Protein AF-A0AAF5PVF5-F1 (afdb_monomer)

Foldseek 3Di:
DPPPPVVVVVVVVVVVVVVVVVVVPPPPPPPVVNVVVVVVVVVVVVCCCVPVDDAPPQVVCLVPAADADDACQFKWKWAQDPVRDTDTALAQVVVQVGPAIDIGTDAPDDDDFFDPPQKGWHWWAFPVGKIKIKIKRDDPQQDPPALQEEEEEQDAHHDAQSVQRYPPWHHPRNLCVLQVHIYMYMGFDPHHNMHHGDGQVRLLRRVVRSVVVCCVVSDPRRAYEYEYAHLRVLSVLVVLLVVDPRDAEYEYELDACWPVVQVDVDPDDDPHIGSNSLVSQLSRPHEYEYEYECQAPRRHCVRVVSSQVNHPRYADYHYDDHDYSRRSRIPVPSVSSVCVRPNPPPVDPPPPDDDPDDDDDDDDDDDDDDDDDDDDDDDDDDDDDDDDDDDDDDDDDDDDDDDDDDDDDDDDDDDPPPPDDDDDDDDDQQVVLVVVVLPPVVFDQPQWDQDPVVRAIDRPPCPLCADWDFNDDPVDTRITRDHNVSCVVSVNDDDD

Organism: Wuchereria bancrofti (NCBI:txid6293)

Radius of gyration: 35.18 Å; Cα contacts (8 Å, |Δi|>4): 766; chains: 1; bounding box: 70×94×126 Å

Mean predicted aligned error: 19.32 Å

pLDDT: mean 70.86, std 25.83, range [20.39, 98.75]

InterPro domains:
  IPR022742 Alpha/beta hydrolase domain-containing protein 17C-like [PF12146] (183-257)
  IPR029058 Alpha/Beta hydrolase fold [G3DSA:3.40.50.1820] (129-335)
  IPR029058 Alpha/Beta hydrolase fold [SSF53474] (119-329)

Nearest PDB structures (foldseek):
  5jib-assembly1_A  TM=6.596E-01  e=4.191E-09  Thermotoga maritima MSB8
  1xrr-assembly1_A  TM=6.661E-01  e=7.557E-08  Thermoplasma acidophilum
  4mea-assembly1_B  TM=6.389E-01  e=4.083E-07  Acinetobacter sp. RUH 2624
  5xm6-assembly1_C  TM=6.169E-01  e=3.021E-07  Vigna radiata
  2e3j-assembly1_A  TM=7.010E-01  e=2.314E-05  Mycobacterium tuberculosis H37Rv

Sequence (496 aa):
MRHMELQSKDHLELNDIKSERIKKASKKRRCYCCQLCLLLLKFTGILCHIFCCPPIPEMIIRKLAFHPLKKGKTYVLYGKDIHGNFILINNAKKASKFTSLKFEVQQLIEGSSISVEGIETSIIKTRRGSYLPILMISNNLSNDESKDLVVLFSQPNSSDLGCYFQSRGLNFRDISELLKTVIYAYDYSGYGISTGSPSEKNIYADIEAAYKHISESQGPNVRIALLGYSIGTVPTIYMASKHPPNLCGIVLIAPLASGLRLYTKTNRTCCMDRFLSYDRAPNVNVPVLICHGCMDNIIPKNHGEILMERFPRAVPPFYVEEANHLTIFSRHNLSVFFRIRYGSGCMNIRMTEIPCQQRFRQWSLYPNDQLQNYNTRPYIGLMPHMFIPYDRSDRMLSHNTGIPVDFLNHGILLNNAETATIDGNALAPKLLGANILNDKQRFVPNGCSYDTNDNKCIDSLNLCKGKCKNFGNNLTHDCRCVPEDLLTILGLATIH

Structure (mmCIF, N/CA/C/O backbone):
data_AF-A0AAF5PVF5-F1
#
_entry.id   AF-A0AAF5PVF5-F1
#
loop_
_atom_site.group_PDB
_atom_site.id
_atom_site.type_symbol
_atom_site.label_atom_id
_atom_site.label_alt_id
_atom_site.label_comp_id
_atom_site.label_asym_id
_atom_site.label_entity_id
_atom_site.label_seq_id
_atom_site.pdbx_PDB_ins_code
_atom_site.Cartn_x
_atom_site.Cartn_y
_atom_site.Cartn_z
_atom_site.occupancy
_atom_site.B_iso_or_equiv
_atom_site.auth_seq_id
_atom_site.auth_comp_id
_atom_site.auth_asym_id
_atom_site.auth_atom_id
_atom_site.pdbx_PDB_model_num
ATOM 1 N N . MET A 1 1 ? 44.586 -21.727 84.932 1.00 51.62 1 MET A N 1
ATOM 2 C CA . MET A 1 1 ? 43.704 -21.707 83.742 1.00 51.62 1 MET A CA 1
ATOM 3 C C . MET A 1 1 ? 44.080 -20.552 82.810 1.00 51.62 1 MET A C 1
ATOM 5 O O . MET A 1 1 ? 43.390 -19.546 82.786 1.00 51.62 1 MET A O 1
ATOM 9 N N . ARG A 1 2 ? 45.211 -20.656 82.097 1.00 50.12 2 ARG A N 1
ATOM 10 C CA . ARG A 1 2 ? 45.590 -19.759 80.977 1.00 50.12 2 ARG A CA 1
ATOM 11 C C . ARG A 1 2 ? 46.689 -20.355 80.074 1.00 50.12 2 ARG A C 1
ATOM 13 O O . ARG A 1 2 ? 47.371 -19.634 79.366 1.00 50.12 2 ARG A O 1
ATOM 20 N N . HIS A 1 3 ? 46.847 -21.682 80.099 1.00 46.22 3 HIS A N 1
ATOM 21 C CA . HIS 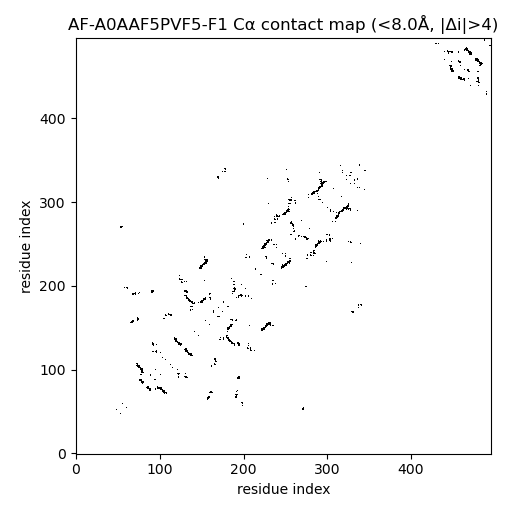A 1 3 ? 47.769 -22.424 79.224 1.00 46.22 3 HIS A CA 1
ATOM 22 C C . HIS A 1 3 ? 47.106 -23.618 78.508 1.00 46.22 3 HIS A C 1
ATOM 24 O O . HIS A 1 3 ? 47.781 -24.338 77.787 1.00 46.22 3 HIS A O 1
ATOM 30 N N . MET A 1 4 ? 45.784 -23.800 78.644 1.00 47.34 4 MET A N 1
ATOM 31 C CA . MET A 1 4 ? 45.011 -24.854 77.955 1.00 47.34 4 MET A CA 1
ATOM 32 C C . MET A 1 4 ? 44.100 -24.332 76.825 1.00 47.34 4 MET A C 1
ATOM 34 O O . MET A 1 4 ? 43.354 -25.108 76.247 1.00 47.34 4 MET A O 1
ATOM 38 N N . GLU A 1 5 ? 44.168 -23.043 76.468 1.00 47.56 5 GLU A N 1
ATOM 39 C CA . GLU A 1 5 ? 43.353 -22.450 75.381 1.00 47.56 5 GLU A CA 1
ATOM 40 C C . GLU A 1 5 ? 44.157 -22.054 74.130 1.00 47.56 5 GLU A C 1
ATOM 42 O O . GLU A 1 5 ? 43.575 -21.642 73.131 1.00 47.56 5 GLU A O 1
ATOM 47 N N . LEU A 1 6 ? 45.487 -22.207 74.144 1.00 45.94 6 LEU A N 1
ATOM 48 C CA . LEU A 1 6 ? 46.345 -21.894 72.991 1.00 45.94 6 LEU A CA 1
ATOM 49 C C . LEU A 1 6 ? 46.668 -23.109 72.108 1.00 45.94 6 LEU A C 1
ATOM 51 O O . LEU A 1 6 ? 47.042 -22.920 70.962 1.00 45.94 6 LEU A O 1
ATOM 55 N N . GLN A 1 7 ? 46.442 -24.344 72.569 1.00 48.28 7 GLN A N 1
ATOM 56 C CA . GLN A 1 7 ? 46.627 -25.541 71.729 1.00 48.28 7 GLN A CA 1
ATOM 57 C C . GLN A 1 7 ? 45.364 -25.993 70.971 1.00 48.28 7 GLN A C 1
ATOM 59 O O . GLN A 1 7 ? 45.471 -26.827 70.076 1.00 48.28 7 GLN A O 1
ATOM 64 N N . SER A 1 8 ? 44.172 -25.446 71.262 1.00 47.69 8 SER A N 1
ATOM 65 C CA . SER A 1 8 ? 42.952 -25.784 70.500 1.00 47.69 8 SER A CA 1
ATOM 66 C C . SER A 1 8 ? 42.681 -24.854 69.310 1.00 47.69 8 SER A C 1
ATOM 68 O O . SER A 1 8 ? 41.951 -25.242 68.399 1.00 47.69 8 SER A O 1
ATOM 70 N N . LYS A 1 9 ? 43.295 -23.660 69.266 1.00 46.88 9 LYS A N 1
ATOM 71 C CA . LYS A 1 9 ? 43.145 -22.716 68.143 1.00 46.88 9 LYS A CA 1
ATOM 72 C C . LYS A 1 9 ? 44.026 -23.065 66.940 1.00 46.88 9 LYS A C 1
ATOM 74 O O . LYS A 1 9 ? 43.529 -23.027 65.817 1.00 46.88 9 LYS A O 1
ATOM 79 N N . ASP A 1 10 ? 45.248 -23.547 67.162 1.00 47.94 10 ASP A N 1
ATOM 80 C CA . ASP A 1 10 ? 46.152 -23.937 66.065 1.00 47.94 10 ASP A CA 1
ATOM 81 C C . ASP A 1 10 ? 45.688 -25.208 65.323 1.00 47.94 10 ASP A C 1
ATOM 83 O O . ASP A 1 10 ? 45.975 -25.394 64.139 1.00 47.94 10 ASP A O 1
ATOM 87 N N . HIS A 1 11 ? 44.900 -26.073 65.975 1.00 46.75 11 HIS A N 1
ATOM 88 C CA . HIS A 1 11 ? 44.311 -27.254 65.331 1.00 46.75 11 HIS A CA 1
ATOM 89 C C . HIS A 1 11 ? 43.039 -26.961 64.516 1.00 46.75 11 HIS A C 1
ATOM 91 O O . HIS A 1 11 ? 42.717 -27.746 63.617 1.00 46.75 11 HIS A O 1
ATOM 97 N N . LEU A 1 12 ? 42.333 -25.851 64.773 1.00 47.19 12 LEU A N 1
ATOM 98 C CA . LEU A 1 12 ? 41.190 -25.435 63.949 1.00 47.19 12 LEU A CA 1
ATOM 99 C C . LEU A 1 12 ? 41.643 -24.715 62.668 1.00 47.19 12 LEU A C 1
ATOM 101 O O . LEU A 1 12 ? 41.134 -25.033 61.594 1.00 47.19 12 LEU A O 1
ATOM 105 N N . GLU A 1 13 ? 42.653 -23.841 62.734 1.00 50.34 13 GLU A N 1
ATOM 106 C CA . GLU A 1 13 ? 43.138 -23.126 61.540 1.00 50.34 13 GLU A CA 1
ATOM 107 C C . GLU A 1 13 ? 43.823 -24.050 60.513 1.00 50.34 13 GLU A C 1
ATOM 109 O O . GLU A 1 13 ? 43.703 -23.842 59.302 1.00 50.34 13 GLU A O 1
ATOM 114 N N . LEU A 1 14 ? 44.472 -25.140 60.947 1.00 47.69 14 LEU A N 1
ATOM 115 C CA . LEU A 1 14 ? 45.127 -26.075 60.021 1.00 47.69 14 LEU A CA 1
ATOM 116 C C . LEU A 1 14 ? 44.141 -26.976 59.246 1.00 47.69 14 LEU A C 1
ATOM 118 O O . LEU A 1 14 ? 44.463 -27.460 58.154 1.00 47.69 14 LEU A O 1
ATOM 122 N N . ASN A 1 15 ? 42.938 -27.202 59.786 1.00 47.81 15 ASN A N 1
ATOM 123 C CA . ASN A 1 15 ? 41.901 -28.012 59.139 1.00 47.81 15 ASN A CA 1
ATOM 124 C C . ASN A 1 15 ? 41.072 -27.204 58.128 1.00 47.81 15 ASN A C 1
ATOM 126 O O . ASN A 1 15 ? 40.705 -27.749 57.080 1.00 47.81 15 ASN A O 1
ATOM 130 N N . ASP A 1 16 ? 40.872 -25.904 58.354 1.00 51.12 16 ASP A N 1
ATOM 131 C CA . ASP A 1 16 ? 40.183 -25.033 57.394 1.00 51.12 16 ASP A CA 1
ATOM 132 C C . ASP A 1 16 ? 41.021 -24.757 56.133 1.00 51.12 16 ASP A C 1
ATOM 134 O O . ASP A 1 16 ? 40.491 -24.793 55.017 1.00 51.12 16 ASP A O 1
ATOM 138 N N . ILE A 1 17 ? 42.352 -24.658 56.253 1.00 50.53 17 ILE A N 1
ATOM 139 C CA . ILE A 1 17 ? 43.253 -24.518 55.090 1.00 50.53 17 ILE A CA 1
ATOM 140 C C . ILE A 1 17 ? 43.300 -25.808 54.241 1.00 50.53 17 ILE A C 1
ATOM 142 O O . ILE A 1 17 ? 43.438 -25.755 53.011 1.00 50.53 17 ILE A O 1
ATOM 146 N N . LYS A 1 18 ? 43.131 -26.991 54.854 1.00 51.47 18 LYS A N 1
ATOM 147 C CA . LYS A 1 18 ? 42.989 -28.264 54.118 1.00 51.47 18 LYS A CA 1
ATOM 148 C C . LYS A 1 18 ? 41.628 -28.379 53.418 1.00 51.47 18 LYS A C 1
ATOM 150 O O . LYS A 1 18 ? 41.578 -28.869 52.289 1.00 51.47 18 LYS A O 1
ATOM 155 N N . SER A 1 19 ? 40.550 -27.885 54.028 1.00 48.94 19 SER A N 1
ATOM 156 C CA . SER A 1 19 ? 39.193 -27.891 53.454 1.00 48.94 19 SER A CA 1
ATOM 157 C C . SER A 1 19 ? 39.059 -26.943 52.245 1.00 48.94 19 SER A C 1
ATOM 159 O O . SER A 1 19 ? 38.484 -27.325 51.216 1.00 48.94 19 SER A O 1
ATOM 161 N N . GLU A 1 20 ? 39.692 -25.763 52.285 1.00 48.69 20 GLU A N 1
ATOM 162 C CA . GLU A 1 20 ? 39.720 -24.831 51.147 1.00 48.69 20 GLU A CA 1
ATOM 163 C C . GLU A 1 20 ? 40.587 -25.321 49.976 1.00 48.69 20 GLU A C 1
ATOM 165 O O . GLU A 1 20 ? 40.224 -25.122 48.808 1.00 48.69 20 GLU A O 1
ATOM 170 N N . ARG A 1 21 ? 41.695 -26.029 50.244 1.00 46.78 21 ARG A N 1
ATOM 171 C CA . ARG A 1 21 ? 42.512 -26.646 49.181 1.00 46.78 21 ARG A CA 1
ATOM 172 C C . ARG A 1 21 ? 41.801 -27.813 48.490 1.00 46.78 21 ARG A C 1
ATOM 174 O O . ARG A 1 21 ? 41.986 -27.994 47.287 1.00 46.78 21 ARG A O 1
ATOM 181 N N . ILE A 1 22 ? 40.938 -28.550 49.192 1.00 47.56 22 ILE A N 1
ATOM 182 C CA . ILE A 1 22 ? 40.176 -29.668 48.610 1.00 47.56 22 ILE A CA 1
ATOM 183 C C . ILE A 1 22 ? 38.959 -29.165 47.806 1.00 47.56 22 ILE A C 1
ATOM 185 O O . ILE A 1 22 ? 38.668 -29.708 46.738 1.00 47.56 22 ILE A O 1
ATOM 189 N N . LYS A 1 23 ? 38.302 -28.064 48.207 1.00 40.97 23 LYS A N 1
ATOM 190 C CA . LYS A 1 23 ? 37.185 -27.474 47.433 1.00 40.97 23 LYS A CA 1
ATOM 191 C C . LYS A 1 23 ? 37.619 -26.687 46.188 1.00 40.97 23 LYS A C 1
ATOM 193 O O . LYS A 1 23 ? 36.851 -26.616 45.229 1.00 40.97 23 LYS A O 1
ATOM 198 N N . LYS A 1 24 ? 38.853 -26.170 46.120 1.00 40.03 24 LYS A N 1
ATOM 199 C CA . LYS A 1 24 ? 39.410 -25.574 44.881 1.00 40.03 24 LYS A CA 1
ATOM 200 C C . LYS A 1 24 ? 39.931 -26.601 43.861 1.00 40.03 24 LYS A C 1
ATOM 202 O O . LYS A 1 24 ? 40.199 -26.224 42.721 1.00 40.03 24 LYS A O 1
ATOM 207 N N . ALA A 1 25 ? 40.002 -27.888 44.211 1.00 42.38 25 ALA A N 1
ATOM 208 C CA . ALA A 1 25 ? 40.484 -28.958 43.330 1.00 42.38 25 ALA A CA 1
ATOM 209 C C . ALA A 1 25 ? 39.376 -29.757 42.602 1.00 42.38 25 ALA A C 1
ATOM 211 O O . ALA A 1 25 ? 39.694 -30.648 41.818 1.00 42.38 25 ALA A O 1
ATOM 212 N N . SER A 1 26 ? 38.086 -29.430 42.778 1.00 40.09 26 SER A N 1
ATOM 213 C CA . SER A 1 26 ? 36.967 -30.112 42.090 1.00 40.09 26 SER A CA 1
ATOM 214 C C . SER A 1 26 ? 36.339 -29.313 40.937 1.00 40.09 26 SER A C 1
ATOM 216 O O . SER A 1 26 ? 35.272 -29.669 40.428 1.00 40.09 26 SER A O 1
ATOM 218 N N . LYS A 1 27 ? 37.023 -28.275 40.428 1.00 41.50 27 LYS A N 1
ATOM 219 C CA . LYS A 1 27 ? 36.679 -27.660 39.136 1.00 41.50 27 LYS A CA 1
ATOM 220 C C . LYS A 1 27 ? 37.086 -28.626 38.021 1.00 41.50 27 LYS A C 1
ATOM 222 O O . LYS A 1 27 ? 38.163 -28.523 37.443 1.00 41.50 27 LYS A O 1
ATOM 227 N N . LYS A 1 28 ? 36.213 -29.614 37.804 1.00 44.91 28 LYS A N 1
ATOM 228 C CA . LYS A 1 28 ? 36.235 -30.683 36.799 1.00 44.91 28 LYS A CA 1
ATOM 229 C C . LYS A 1 28 ? 36.971 -30.205 35.539 1.00 44.91 28 LYS A C 1
ATOM 231 O O . LYS A 1 28 ? 36.396 -29.478 34.727 1.00 44.91 28 LYS A O 1
ATOM 236 N N . ARG A 1 29 ? 38.250 -30.586 35.394 1.00 45.75 29 ARG A N 1
ATOM 237 C CA . ARG A 1 29 ? 38.994 -30.454 34.135 1.00 45.75 29 ARG A CA 1
ATOM 238 C C . ARG A 1 29 ? 38.202 -31.257 33.110 1.00 45.75 29 ARG A C 1
ATOM 240 O O . ARG A 1 29 ? 38.244 -32.484 33.118 1.00 45.75 29 ARG A O 1
ATOM 247 N N . ARG A 1 30 ? 37.385 -30.583 32.297 1.00 48.97 30 ARG A N 1
ATOM 248 C CA . ARG A 1 30 ? 36.749 -31.232 31.151 1.00 48.97 30 ARG A CA 1
ATOM 249 C C . ARG A 1 30 ? 37.895 -31.746 30.288 1.00 48.97 30 ARG A C 1
ATOM 251 O O . ARG A 1 30 ? 38.791 -30.982 29.950 1.00 48.97 30 ARG A O 1
ATOM 258 N N . CYS A 1 31 ? 37.904 -33.050 30.025 1.00 50.47 31 CYS A N 1
ATOM 259 C CA . CYS A 1 31 ? 38.916 -33.662 29.177 1.00 50.47 31 CYS A CA 1
ATOM 260 C C . CYS A 1 31 ? 38.952 -32.906 27.841 1.00 50.47 31 CYS A C 1
ATOM 262 O O . CYS A 1 31 ? 37.887 -32.588 27.302 1.00 50.47 31 CYS A O 1
ATOM 264 N N . TYR A 1 32 ? 40.147 -32.617 27.316 1.00 51.03 32 TYR A N 1
ATOM 265 C CA . TYR A 1 32 ? 40.316 -31.905 26.043 1.00 51.03 32 TYR A CA 1
ATOM 266 C C . TYR A 1 32 ? 39.484 -32.546 24.923 1.00 51.03 32 TYR A C 1
ATOM 268 O O . TYR A 1 32 ? 38.905 -31.833 24.111 1.00 51.03 32 TYR A O 1
ATOM 276 N N . CYS A 1 33 ? 39.311 -33.872 24.955 1.00 50.91 33 CYS A N 1
ATOM 277 C CA . CYS A 1 33 ? 38.452 -34.614 24.034 1.00 50.91 33 CYS A CA 1
ATOM 278 C C . CYS A 1 33 ? 36.958 -34.231 24.149 1.00 50.91 33 CYS A C 1
ATOM 280 O O . CYS A 1 33 ? 36.306 -33.992 23.138 1.00 50.91 33 CYS A O 1
ATOM 282 N N . CYS A 1 34 ? 36.416 -34.050 25.360 1.00 47.50 34 CYS A N 1
ATOM 283 C CA . CYS A 1 34 ? 35.041 -33.563 25.561 1.00 47.50 34 CYS A CA 1
ATOM 284 C C . CYS A 1 34 ? 34.871 -32.099 25.146 1.00 47.50 34 CYS A C 1
ATOM 286 O O . CYS A 1 34 ? 33.804 -31.700 24.685 1.00 47.50 34 CYS A O 1
ATOM 288 N N . GLN A 1 35 ? 35.905 -31.281 25.333 1.00 55.66 35 GLN A N 1
ATOM 289 C CA . GLN A 1 35 ? 35.871 -29.864 24.982 1.00 55.66 35 GLN A CA 1
ATOM 290 C C . GLN A 1 35 ? 35.968 -29.670 23.464 1.00 55.66 35 GLN A C 1
ATOM 292 O O . GLN A 1 35 ? 35.234 -28.852 22.914 1.00 55.66 35 GLN A O 1
ATOM 297 N N . LEU A 1 36 ? 36.778 -30.497 22.798 1.00 58.06 36 LEU A N 1
ATOM 298 C CA . LEU A 1 36 ? 36.866 -30.605 21.346 1.00 58.06 36 LEU A CA 1
ATOM 299 C C . LEU A 1 36 ? 35.578 -31.185 20.750 1.00 58.06 36 LEU A C 1
ATOM 301 O O . LEU A 1 36 ? 35.073 -30.635 19.785 1.00 58.06 36 LEU A O 1
ATOM 305 N N . CYS A 1 37 ? 34.981 -32.211 21.362 1.00 55.00 37 CYS A N 1
ATOM 306 C CA . CYS A 1 37 ? 33.699 -32.773 20.930 1.00 55.00 37 CYS A CA 1
ATOM 307 C C . CYS A 1 37 ? 32.548 -31.762 21.082 1.00 55.00 37 CYS A C 1
ATOM 309 O O . CYS A 1 37 ? 31.739 -31.613 20.176 1.00 55.00 37 CYS A O 1
ATOM 311 N N . LEU A 1 38 ? 32.513 -30.972 22.163 1.00 57.88 38 LEU A N 1
ATOM 312 C CA . LEU A 1 38 ? 31.567 -29.855 22.312 1.00 57.88 38 LEU A CA 1
ATOM 313 C C . LEU A 1 38 ? 31.811 -28.730 21.300 1.00 57.88 38 LEU A C 1
ATOM 315 O O . LEU A 1 38 ? 30.853 -28.116 20.835 1.00 57.88 38 LEU A O 1
ATOM 319 N N . LEU A 1 39 ? 33.070 -28.439 20.967 1.00 62.81 39 LEU A N 1
ATOM 320 C CA . LEU A 1 39 ? 33.425 -27.477 19.924 1.00 62.81 39 LEU A CA 1
ATOM 321 C C . LEU A 1 39 ? 33.004 -27.984 18.548 1.00 62.81 39 LEU A C 1
ATOM 323 O O . LEU A 1 39 ? 32.389 -27.222 17.819 1.00 62.81 39 LEU A O 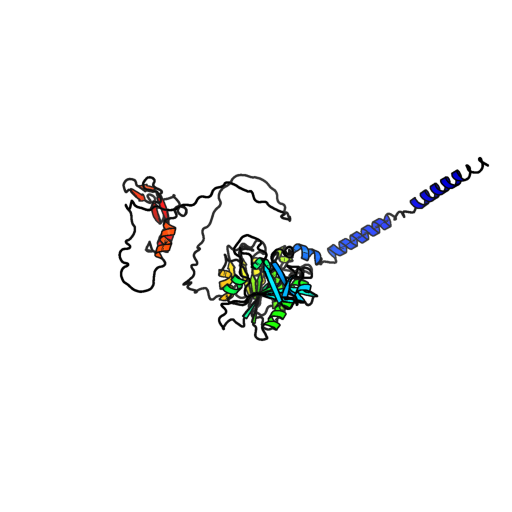1
ATOM 327 N N . LEU A 1 40 ? 33.241 -29.258 18.238 1.00 64.12 40 LEU A N 1
ATOM 328 C CA . LEU A 1 40 ? 32.830 -29.920 17.002 1.00 64.12 40 LEU A CA 1
ATOM 329 C C . LEU A 1 40 ? 31.307 -30.055 16.909 1.00 64.12 40 LEU A C 1
ATOM 331 O O . LEU A 1 40 ? 30.762 -29.820 15.842 1.00 64.12 40 LEU A O 1
ATOM 335 N N . LEU A 1 41 ? 30.592 -30.331 18.003 1.00 60.69 41 LEU A N 1
ATOM 336 C CA . LEU A 1 41 ? 29.122 -30.320 18.057 1.00 60.69 41 LEU A CA 1
ATOM 337 C C . LEU A 1 41 ? 28.550 -28.908 17.883 1.00 60.69 41 LEU A C 1
ATOM 339 O O . LEU A 1 41 ? 27.542 -28.724 17.208 1.00 60.69 41 LEU A O 1
ATOM 343 N N . LYS A 1 42 ? 29.207 -27.883 18.437 1.00 61.00 42 LYS A N 1
ATOM 344 C CA . LYS A 1 42 ? 28.846 -26.482 18.176 1.00 61.00 42 LYS A CA 1
ATOM 345 C C . LYS A 1 42 ? 29.160 -26.081 16.740 1.00 61.00 42 LYS A C 1
ATOM 347 O O . LYS A 1 42 ? 28.347 -25.403 16.132 1.00 61.00 42 LYS A O 1
ATOM 352 N N . PHE A 1 43 ? 30.292 -26.511 16.188 1.00 66.75 43 PHE A N 1
ATOM 353 C CA . PHE A 1 43 ? 30.689 -26.211 14.814 1.00 66.75 43 PHE A CA 1
ATOM 354 C C . PHE A 1 43 ? 29.785 -26.919 13.812 1.00 66.75 43 PHE A C 1
ATOM 356 O O . PHE A 1 43 ? 29.317 -26.286 12.881 1.00 66.75 43 PHE A O 1
ATOM 363 N N . THR A 1 44 ? 29.467 -28.195 14.029 1.00 63.25 44 THR A N 1
ATOM 364 C CA . THR A 1 44 ? 28.505 -28.953 13.216 1.00 63.25 44 THR A CA 1
ATOM 365 C C . THR A 1 44 ? 27.086 -28.432 13.400 1.00 63.25 44 THR A C 1
ATOM 367 O O . THR A 1 44 ? 26.368 -28.337 12.418 1.00 63.25 44 THR A O 1
ATOM 370 N N . GLY A 1 45 ? 26.694 -27.990 14.598 1.00 61.62 45 GLY A N 1
ATOM 371 C CA . GLY A 1 45 ? 25.426 -27.294 14.829 1.00 61.62 45 GLY A CA 1
ATOM 372 C C . GLY A 1 45 ? 25.342 -25.949 14.101 1.00 61.62 45 GLY A C 1
ATOM 373 O O . GLY A 1 45 ? 24.325 -25.654 13.485 1.00 61.62 45 GLY A O 1
ATOM 374 N N . ILE A 1 46 ? 26.419 -25.158 14.105 1.00 58.34 46 ILE A N 1
ATOM 375 C CA . ILE A 1 46 ? 26.527 -23.882 13.379 1.00 58.34 46 ILE A CA 1
ATOM 376 C C . ILE A 1 46 ? 26.557 -24.122 11.866 1.00 58.34 46 ILE A C 1
ATOM 378 O O . ILE A 1 46 ? 25.832 -23.461 11.136 1.00 58.34 46 ILE A O 1
ATOM 382 N N . LEU A 1 47 ? 27.327 -25.101 11.390 1.00 57.31 47 LEU A N 1
ATOM 383 C CA . LEU A 1 47 ? 27.376 -25.497 9.984 1.00 57.31 47 LEU A CA 1
ATOM 384 C C . LEU A 1 47 ? 26.028 -26.061 9.522 1.00 57.31 47 LEU A C 1
ATOM 386 O O . LEU A 1 47 ? 25.573 -25.705 8.449 1.00 57.31 47 LEU A O 1
ATOM 390 N N . CYS A 1 48 ? 25.330 -26.847 10.338 1.00 53.75 48 CYS A N 1
ATOM 391 C CA . CYS A 1 48 ? 23.977 -27.323 10.046 1.00 53.75 48 CYS A CA 1
ATOM 392 C C . CYS A 1 48 ? 22.971 -26.154 10.031 1.00 53.75 48 CYS A C 1
ATOM 394 O O . CYS A 1 48 ? 22.102 -26.089 9.167 1.00 53.75 48 CYS A O 1
ATOM 396 N N . HIS A 1 49 ? 23.139 -25.155 10.902 1.00 52.53 49 HIS A N 1
ATOM 397 C CA . HIS A 1 49 ? 22.313 -23.946 10.901 1.00 52.53 49 HIS A CA 1
ATOM 398 C C . HIS A 1 49 ? 22.593 -23.016 9.701 1.00 52.53 49 HIS A C 1
ATOM 400 O O . HIS A 1 49 ? 21.680 -22.332 9.245 1.00 52.53 49 HIS A O 1
ATOM 406 N N . ILE A 1 50 ? 23.827 -22.993 9.189 1.00 54.28 50 ILE A N 1
ATOM 407 C CA . ILE A 1 50 ? 24.255 -22.171 8.044 1.00 54.28 50 ILE A CA 1
ATOM 408 C C . ILE A 1 50 ? 23.977 -22.870 6.703 1.00 54.28 50 ILE A C 1
ATOM 410 O O . ILE A 1 50 ? 23.551 -22.216 5.756 1.00 54.28 50 ILE A O 1
ATOM 414 N N . PHE A 1 51 ? 24.201 -24.183 6.616 1.00 53.75 51 PHE A N 1
ATOM 415 C CA . PHE A 1 51 ? 24.173 -24.950 5.365 1.00 53.75 51 PHE A CA 1
ATOM 416 C C . PHE A 1 51 ? 22.956 -25.876 5.222 1.00 53.75 51 PHE A C 1
ATOM 418 O O . PHE A 1 51 ? 22.520 -26.102 4.097 1.00 53.75 51 PHE A O 1
ATOM 425 N N . CYS A 1 52 ? 22.373 -26.381 6.316 1.00 51.47 52 CYS A N 1
ATOM 426 C CA . CYS A 1 52 ? 21.246 -27.329 6.262 1.00 51.47 52 CYS A CA 1
ATOM 427 C C . CYS A 1 52 ? 19.888 -26.705 6.634 1.00 51.47 52 CYS A C 1
ATOM 429 O O . CYS A 1 52 ? 18.852 -27.248 6.258 1.00 51.47 52 CYS A O 1
ATOM 431 N N . CYS A 1 53 ? 19.873 -25.552 7.315 1.00 46.53 53 CYS A N 1
ATOM 432 C CA . CYS A 1 53 ? 18.654 -24.823 7.687 1.00 46.53 53 CYS A CA 1
ATOM 433 C C . CYS A 1 53 ? 18.647 -23.381 7.154 1.00 46.53 53 CYS A C 1
ATOM 435 O O . CYS A 1 53 ? 18.757 -22.434 7.935 1.00 46.53 53 CYS A O 1
ATOM 437 N N . PRO A 1 54 ? 18.455 -23.171 5.844 1.00 48.00 54 PRO A N 1
ATOM 438 C CA . PRO A 1 54 ? 18.122 -21.857 5.338 1.00 48.00 54 PRO A CA 1
ATOM 439 C C . PRO A 1 54 ? 16.623 -21.611 5.560 1.00 48.00 54 PRO A C 1
ATOM 441 O O . PRO A 1 54 ? 15.769 -22.106 4.825 1.00 48.00 54 PRO A O 1
ATOM 444 N N . PRO A 1 55 ? 16.283 -20.822 6.584 1.00 53.47 55 PRO A N 1
ATOM 445 C CA . PRO A 1 55 ? 15.830 -19.494 6.225 1.00 53.47 55 PRO A CA 1
ATOM 446 C C . PRO A 1 55 ? 16.571 -18.449 7.047 1.00 53.47 55 PRO A C 1
ATOM 448 O O . PRO A 1 55 ? 16.764 -18.599 8.252 1.00 53.47 55 PRO A O 1
ATOM 451 N N . ILE A 1 56 ? 16.904 -17.328 6.409 1.00 56.19 56 ILE A N 1
ATOM 452 C CA . ILE A 1 56 ? 17.208 -16.087 7.121 1.00 56.19 56 ILE A CA 1
ATOM 453 C C . ILE A 1 56 ? 16.108 -15.892 8.189 1.00 56.19 56 ILE A C 1
ATOM 455 O O . ILE A 1 56 ? 14.926 -15.835 7.817 1.00 56.19 56 ILE A O 1
ATOM 459 N N . PRO A 1 57 ? 16.442 -15.844 9.497 1.00 57.50 57 PRO A N 1
ATOM 460 C CA . PRO A 1 57 ? 15.447 -15.707 10.551 1.00 57.50 57 PRO A CA 1
ATOM 461 C C . PRO A 1 57 ? 14.538 -14.501 10.304 1.00 57.50 57 PRO A C 1
ATOM 463 O O . PRO A 1 57 ? 15.005 -13.437 9.898 1.00 57.50 57 PRO A O 1
ATOM 466 N N . GLU A 1 58 ? 13.244 -14.633 10.609 1.00 61.91 58 GLU A N 1
ATOM 467 C CA . GLU A 1 58 ? 12.245 -13.552 10.490 1.00 61.91 58 GLU A CA 1
ATOM 468 C C . GLU A 1 58 ? 12.714 -12.258 11.192 1.00 61.91 58 GLU A C 1
ATOM 470 O O . GLU A 1 58 ? 12.442 -11.150 10.737 1.00 61.91 58 GLU A O 1
ATOM 475 N N . MET A 1 59 ? 13.522 -12.399 12.248 1.00 53.56 59 MET A N 1
ATOM 476 C CA . MET A 1 59 ? 14.169 -11.303 12.969 1.00 53.56 59 MET A CA 1
ATOM 477 C C . MET A 1 59 ? 15.193 -10.508 12.136 1.00 53.56 59 MET A C 1
ATOM 479 O O . MET A 1 59 ? 15.324 -9.303 12.338 1.00 53.56 59 MET A O 1
ATOM 483 N N . ILE A 1 60 ? 15.913 -11.150 11.213 1.00 53.56 60 ILE A N 1
ATOM 484 C CA . ILE A 1 60 ? 16.868 -10.482 10.317 1.00 53.56 60 ILE A CA 1
ATOM 485 C C . ILE A 1 60 ? 16.105 -9.716 9.232 1.00 53.56 60 ILE A C 1
ATOM 487 O O . ILE A 1 60 ? 16.374 -8.539 9.016 1.00 53.56 60 ILE A O 1
ATOM 491 N N . ILE A 1 61 ? 15.084 -10.332 8.626 1.00 59.16 61 ILE A N 1
ATOM 492 C CA . ILE A 1 61 ? 14.223 -9.675 7.623 1.00 59.16 61 ILE A CA 1
ATOM 493 C C . ILE A 1 61 ? 13.512 -8.468 8.229 1.00 59.16 61 ILE A C 1
ATOM 495 O O . ILE A 1 61 ? 13.469 -7.408 7.614 1.00 59.16 61 ILE A O 1
ATOM 499 N N . ARG A 1 62 ? 13.022 -8.593 9.468 1.00 60.53 62 ARG A N 1
ATOM 500 C CA . ARG A 1 62 ? 12.461 -7.469 10.221 1.00 60.53 62 ARG A CA 1
ATOM 501 C C . ARG A 1 62 ? 13.421 -6.280 10.285 1.00 60.53 62 ARG A C 1
ATOM 503 O O . ARG A 1 62 ? 12.966 -5.157 10.145 1.00 60.53 62 ARG A O 1
ATOM 510 N N . LYS A 1 63 ? 14.716 -6.515 10.510 1.00 58.44 63 LYS A N 1
ATOM 511 C CA . LYS A 1 63 ? 15.719 -5.447 10.650 1.00 58.44 63 LYS A CA 1
ATOM 512 C C . LYS A 1 63 ? 16.221 -4.887 9.321 1.00 58.44 63 LYS A C 1
ATOM 514 O O . LYS A 1 63 ? 16.650 -3.746 9.304 1.00 58.44 63 LYS A O 1
ATOM 519 N N . LEU A 1 64 ? 16.207 -5.682 8.252 1.00 60.16 64 LEU A N 1
ATOM 520 C CA . LEU A 1 64 ? 16.709 -5.267 6.938 1.00 60.16 64 LEU A CA 1
ATOM 521 C C . LEU A 1 64 ? 15.629 -4.629 6.064 1.00 60.16 64 LEU A C 1
ATOM 523 O O . LEU A 1 64 ? 15.925 -3.735 5.281 1.00 60.16 64 LEU A O 1
ATOM 527 N N . ALA A 1 65 ? 14.386 -5.102 6.169 1.00 67.19 65 ALA A N 1
ATOM 528 C CA . ALA A 1 65 ? 13.310 -4.701 5.270 1.00 67.19 65 ALA A CA 1
ATOM 529 C C . ALA A 1 65 ? 12.327 -3.711 5.897 1.00 67.19 65 ALA A C 1
ATOM 531 O O . ALA A 1 65 ? 11.667 -2.989 5.159 1.00 67.19 65 ALA A O 1
ATOM 532 N N . PHE A 1 66 ? 12.213 -3.644 7.226 1.00 79.00 66 PHE A N 1
ATOM 533 C CA . PHE A 1 66 ? 11.221 -2.802 7.895 1.00 79.00 66 PHE A CA 1
ATOM 534 C C . PHE A 1 66 ? 11.887 -1.785 8.815 1.00 79.00 66 PHE A C 1
ATOM 536 O O . PHE A 1 66 ? 12.536 -2.141 9.798 1.00 79.00 66 PHE A O 1
ATOM 543 N N . HIS A 1 67 ? 11.659 -0.509 8.526 1.00 82.31 67 HIS A N 1
ATOM 544 C CA . HIS A 1 67 ? 12.243 0.606 9.265 1.00 82.31 67 HIS A CA 1
ATOM 545 C C . HIS A 1 67 ? 11.138 1.545 9.764 1.00 82.31 67 HIS A C 1
ATOM 547 O O . HIS A 1 67 ? 11.050 2.678 9.302 1.00 82.31 67 HIS A O 1
ATOM 553 N N . PRO A 1 68 ? 10.248 1.094 10.670 1.00 84.56 68 PRO A N 1
ATOM 554 C CA . PRO A 1 68 ? 9.183 1.947 11.184 1.00 84.56 68 PRO A CA 1
ATOM 555 C C . PRO A 1 68 ? 9.754 3.185 11.881 1.00 84.56 68 PRO A C 1
ATOM 557 O O . PRO A 1 68 ? 10.783 3.121 12.563 1.00 84.56 68 PRO A O 1
ATOM 560 N N . LEU A 1 69 ? 9.045 4.306 11.759 1.00 84.88 69 LEU A N 1
ATOM 561 C CA . LEU A 1 69 ? 9.352 5.514 12.516 1.00 84.88 69 LEU A CA 1
ATOM 562 C C . LEU A 1 69 ? 9.130 5.299 14.020 1.00 84.88 69 LEU A C 1
ATOM 564 O O . LEU A 1 69 ? 8.458 4.363 14.464 1.00 84.88 69 LEU A O 1
ATOM 568 N N . LYS A 1 70 ? 9.707 6.191 14.834 1.00 84.44 70 LYS A N 1
ATOM 569 C CA . LYS A 1 70 ? 9.437 6.207 16.277 1.00 84.44 70 LYS A CA 1
ATOM 570 C C . LYS A 1 70 ? 7.947 6.475 16.506 1.00 84.44 70 LYS A C 1
ATOM 572 O O . LYS A 1 70 ? 7.382 7.385 15.906 1.00 84.44 70 LYS A O 1
ATOM 577 N N . LYS A 1 71 ? 7.330 5.696 17.397 1.00 85.69 71 LYS A N 1
ATOM 578 C CA . LYS A 1 71 ? 5.904 5.821 17.721 1.00 85.69 71 LYS A CA 1
ATOM 579 C C . LYS A 1 71 ? 5.568 7.227 18.203 1.00 85.69 71 LYS A C 1
ATOM 581 O O . LYS A 1 71 ? 6.297 7.775 19.026 1.00 85.69 71 LYS A O 1
ATOM 586 N N . GLY A 1 72 ? 4.447 7.761 17.723 1.00 81.88 72 GLY A N 1
ATOM 587 C CA . GLY A 1 72 ? 3.966 9.082 18.116 1.00 81.88 72 GLY A CA 1
ATOM 588 C C . GLY A 1 72 ? 4.810 10.236 17.581 1.00 81.88 72 GLY A C 1
ATOM 589 O O . GLY A 1 72 ? 4.749 11.306 18.162 1.00 81.88 72 GLY A O 1
ATOM 590 N N . LYS A 1 73 ? 5.633 10.025 16.543 1.00 86.44 73 LYS A N 1
ATOM 591 C CA . LYS A 1 73 ? 6.466 11.086 15.955 1.00 86.44 73 LYS A CA 1
ATOM 592 C C . LYS A 1 73 ? 5.700 11.957 14.952 1.00 86.44 73 LYS A C 1
ATOM 594 O O . LYS A 1 73 ? 5.993 13.136 14.835 1.00 86.44 73 LYS A O 1
ATOM 599 N N . THR A 1 74 ? 4.781 11.370 14.196 1.00 88.88 74 THR A N 1
ATOM 600 C CA . THR A 1 74 ? 4.119 12.005 13.038 1.00 88.88 74 THR A CA 1
ATOM 601 C C . THR A 1 74 ? 2.621 12.207 13.248 1.00 88.88 74 THR A C 1
ATOM 603 O O . THR A 1 74 ? 2.018 13.077 12.628 1.00 88.88 74 THR A O 1
ATOM 606 N N . TYR A 1 75 ? 2.006 11.406 14.119 1.00 92.81 75 TYR A N 1
ATOM 607 C CA . TYR A 1 75 ? 0.614 11.523 14.521 1.00 92.81 75 TYR A CA 1
ATOM 608 C C . TYR A 1 75 ? 0.394 10.896 15.899 1.00 92.81 75 TYR A C 1
ATOM 610 O O . TYR A 1 75 ? 1.171 10.050 16.357 1.00 92.81 75 TYR A O 1
ATOM 618 N N . VAL A 1 76 ? -0.700 11.290 16.541 1.00 92.88 76 VAL A N 1
ATOM 619 C CA . VAL A 1 76 ? -1.248 10.684 17.757 1.00 92.88 76 VAL A CA 1
ATOM 620 C C . VAL A 1 76 ? -2.746 10.453 17.604 1.00 92.88 76 VAL A C 1
ATOM 622 O O . VAL A 1 76 ? -3.412 11.104 16.801 1.00 92.88 76 VAL A O 1
ATOM 625 N N . LEU A 1 77 ? -3.278 9.509 18.382 1.00 93.75 77 LEU A N 1
ATOM 626 C CA . LEU A 1 77 ? -4.717 9.311 18.504 1.00 93.75 77 LEU A CA 1
ATOM 627 C C . LEU A 1 77 ? -5.197 9.749 19.877 1.00 93.75 77 LEU A C 1
ATOM 629 O O . LEU A 1 77 ? -4.575 9.420 20.888 1.00 93.75 77 LEU A O 1
ATOM 633 N N . TYR A 1 78 ? -6.358 10.389 19.906 1.00 93.31 78 TYR A N 1
ATOM 634 C CA . TYR A 1 78 ? -7.117 10.624 21.123 1.00 93.31 78 TYR A CA 1
ATOM 635 C C . TYR A 1 78 ? -8.408 9.817 21.089 1.00 93.31 78 TYR A C 1
A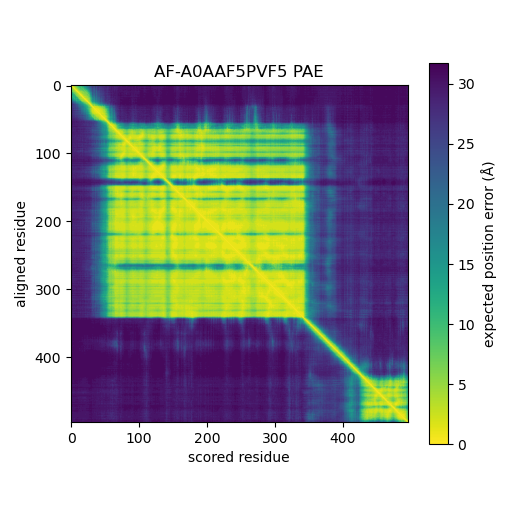TOM 637 O O . TYR A 1 78 ? -9.087 9.777 20.068 1.00 93.31 78 TYR A O 1
ATOM 645 N N . GLY A 1 79 ? -8.761 9.179 22.200 1.00 92.94 79 GLY A N 1
ATOM 646 C CA . GLY A 1 79 ? -10.062 8.535 22.366 1.00 92.94 79 GLY A CA 1
ATOM 647 C C . GLY A 1 79 ? -10.941 9.353 23.292 1.00 92.94 79 GLY A C 1
ATOM 648 O O . GLY A 1 79 ? -10.457 9.844 24.313 1.00 92.94 79 GLY A O 1
ATOM 649 N N . LYS A 1 80 ? -12.217 9.498 22.937 1.00 91.19 80 LYS A N 1
ATOM 650 C CA . LYS A 1 80 ? -13.202 10.197 23.767 1.00 91.19 80 LYS A CA 1
ATOM 651 C C . LYS A 1 80 ? -13.744 9.256 24.844 1.00 91.19 80 LYS A C 1
ATOM 653 O O . LYS A 1 80 ? -14.294 8.206 24.514 1.00 91.19 80 LYS A O 1
ATOM 658 N N . ASP A 1 81 ? -13.553 9.597 26.113 1.00 86.38 81 ASP A N 1
ATOM 659 C CA . ASP A 1 81 ? -14.069 8.807 27.233 1.00 86.38 81 ASP A CA 1
ATOM 660 C C . ASP A 1 81 ? -15.581 9.016 27.462 1.00 86.38 81 ASP A C 1
ATOM 662 O O . ASP A 1 81 ? -16.241 9.792 26.766 1.00 86.38 81 ASP A O 1
ATOM 666 N N . ILE A 1 82 ? -16.136 8.315 28.457 1.00 84.06 82 ILE A N 1
ATOM 667 C CA . ILE A 1 82 ? -17.556 8.417 28.840 1.00 84.06 82 ILE A CA 1
ATOM 668 C C . ILE A 1 82 ? -17.953 9.814 29.347 1.00 84.06 82 ILE A C 1
ATOM 670 O O . ILE A 1 82 ? -19.131 10.154 29.327 1.00 84.06 82 ILE A O 1
ATOM 674 N N . HIS A 1 83 ? -16.985 10.617 29.795 1.00 83.62 83 HIS A N 1
ATOM 675 C CA . HIS A 1 83 ? -17.181 11.983 30.280 1.00 83.62 83 HIS A CA 1
ATOM 676 C C . HIS A 1 83 ? -16.973 13.027 29.172 1.00 83.62 83 HIS A C 1
ATOM 678 O O . HIS A 1 83 ? -17.130 14.221 29.407 1.00 83.62 83 HIS A O 1
ATOM 684 N N . GLY A 1 84 ? -16.639 12.588 27.956 1.00 83.44 84 GLY A N 1
ATOM 685 C CA . GLY A 1 84 ? -16.398 13.441 26.804 1.00 83.44 84 GLY A CA 1
ATOM 686 C C . GLY A 1 84 ? -14.982 14.012 26.702 1.00 83.44 84 GLY A C 1
ATOM 687 O O . GLY A 1 84 ? -14.729 14.776 25.770 1.00 83.44 84 GLY A O 1
ATOM 688 N N . ASN A 1 85 ? -14.060 13.628 27.587 1.00 87.75 85 ASN A N 1
ATOM 689 C CA . ASN A 1 85 ? -12.672 14.080 27.565 1.00 87.75 85 ASN A CA 1
ATOM 690 C C . ASN A 1 85 ? -11.840 13.275 26.561 1.00 87.75 85 ASN A C 1
ATOM 692 O O . ASN A 1 85 ? -12.013 12.064 26.400 1.00 87.75 85 ASN A O 1
ATOM 696 N N . PHE A 1 86 ? -10.891 13.946 25.908 1.00 89.19 86 PHE A N 1
ATOM 697 C CA . PHE A 1 86 ? -9.963 13.313 24.976 1.00 89.19 86 PHE A CA 1
ATOM 698 C C . PHE A 1 86 ? -8.717 12.803 25.700 1.00 89.19 86 PHE A C 1
ATOM 700 O O . PHE A 1 86 ? -7.922 13.576 26.230 1.00 89.19 86 PHE A O 1
ATOM 707 N N . ILE A 1 87 ? -8.519 11.486 25.677 1.00 92.19 87 ILE A N 1
ATOM 708 C CA . ILE A 1 87 ? -7.368 10.820 26.289 1.00 92.19 87 ILE A CA 1
ATOM 709 C C . ILE A 1 87 ? -6.381 10.435 25.194 1.00 92.19 87 ILE A C 1
ATOM 711 O O . ILE A 1 87 ? -6.755 9.758 24.239 1.00 92.19 87 ILE A O 1
ATOM 715 N N . LEU A 1 88 ? -5.111 10.811 25.360 1.00 92.50 88 LEU A N 1
ATOM 716 C CA . LEU A 1 88 ? -4.035 10.414 24.454 1.00 92.50 88 LEU A CA 1
ATOM 717 C C . LEU A 1 88 ? -3.822 8.890 24.474 1.00 92.50 88 LEU A C 1
ATOM 719 O O . LEU A 1 88 ? -3.695 8.263 25.533 1.00 92.50 88 LEU A O 1
ATOM 723 N N . ILE A 1 89 ? -3.738 8.288 23.288 1.00 91.94 89 ILE A N 1
ATOM 724 C CA . ILE A 1 89 ? -3.578 6.849 23.095 1.00 91.94 89 ILE A CA 1
ATOM 725 C C . ILE A 1 89 ? -2.356 6.566 22.226 1.00 91.94 89 ILE A C 1
ATOM 727 O O . ILE A 1 89 ? -2.266 6.948 21.065 1.00 91.94 89 ILE A O 1
ATOM 731 N N . ASN A 1 90 ? -1.430 5.799 22.793 1.00 87.50 90 ASN A N 1
ATOM 732 C CA . ASN A 1 90 ? -0.183 5.381 22.154 1.00 87.50 90 ASN A CA 1
ATOM 733 C C . ASN A 1 90 ? -0.194 3.908 21.695 1.00 87.50 90 ASN A C 1
ATOM 735 O O . ASN A 1 90 ? 0.840 3.364 21.304 1.00 87.50 90 ASN A O 1
ATOM 739 N N . ASN A 1 91 ? -1.344 3.233 21.790 1.00 93.00 91 ASN A N 1
ATOM 740 C CA . ASN A 1 91 ? -1.476 1.807 21.514 1.00 93.00 91 ASN A CA 1
ATOM 741 C C . ASN A 1 91 ? -2.829 1.488 20.866 1.00 93.00 91 ASN A C 1
ATOM 743 O O . ASN A 1 91 ? -3.877 1.687 21.482 1.00 93.00 91 ASN A O 1
ATOM 747 N N . ALA A 1 92 ? -2.805 0.911 19.665 1.00 94.06 92 ALA A N 1
ATOM 748 C CA . ALA A 1 92 ? -4.013 0.593 18.906 1.00 94.06 92 ALA A CA 1
ATOM 749 C C . ALA A 1 92 ? -4.978 -0.363 19.640 1.00 94.06 92 ALA A C 1
ATOM 751 O O . ALA A 1 92 ? -6.189 -0.201 19.549 1.00 94.06 92 ALA A O 1
ATOM 752 N N . LYS A 1 93 ? -4.486 -1.311 20.452 1.00 95.19 93 LYS A N 1
ATOM 753 C CA . LYS A 1 93 ? -5.358 -2.201 21.250 1.00 95.19 93 LYS A CA 1
ATOM 754 C C . LYS A 1 93 ? -6.100 -1.451 22.362 1.00 95.19 93 LYS A C 1
ATOM 756 O O . LYS A 1 93 ? -7.176 -1.866 22.779 1.00 95.19 93 LYS A O 1
ATOM 761 N N . LYS A 1 94 ? -5.523 -0.361 22.877 1.00 93.56 94 LYS A N 1
ATOM 762 C CA . LYS A 1 94 ? -6.229 0.537 23.800 1.00 93.56 94 LYS A CA 1
ATOM 763 C C . LYS A 1 94 ? -7.239 1.389 23.027 1.00 93.56 94 LYS A C 1
ATOM 765 O O . LYS A 1 94 ? -8.362 1.527 23.493 1.00 93.56 94 LYS A O 1
ATOM 770 N N . ALA A 1 95 ? -6.863 1.878 21.841 1.00 92.62 95 ALA A N 1
ATOM 771 C CA . ALA A 1 95 ? -7.737 2.660 20.964 1.00 92.62 95 ALA A CA 1
ATOM 772 C C . ALA A 1 95 ? -8.990 1.897 20.526 1.00 92.62 95 ALA A C 1
ATOM 774 O O . ALA A 1 95 ? -10.062 2.484 20.490 1.00 92.62 95 ALA A O 1
ATOM 775 N N . SER A 1 96 ? -8.903 0.580 20.312 1.00 93.44 96 SER A N 1
ATOM 776 C CA . SER A 1 96 ? -10.057 -0.235 19.905 1.00 93.44 96 SER A CA 1
ATOM 777 C C . SER A 1 96 ? -11.187 -0.314 20.940 1.00 93.44 96 SER A C 1
ATOM 779 O O . SER A 1 96 ? -12.196 -0.955 20.675 1.00 93.44 96 SER A O 1
ATOM 781 N N . LYS A 1 97 ? -10.998 0.229 22.149 1.00 92.62 97 LYS A N 1
ATOM 782 C CA . LYS A 1 97 ? -12.022 0.275 23.203 1.00 92.62 97 LYS A CA 1
ATOM 783 C C . LYS A 1 97 ? -12.854 1.558 23.176 1.00 92.62 97 LYS A C 1
ATOM 785 O O . LYS A 1 97 ? -13.814 1.657 23.931 1.00 92.62 97 LYS A O 1
ATOM 790 N N . PHE A 1 98 ? -12.459 2.539 22.371 1.00 91.25 98 PHE A N 1
ATOM 791 C CA . PHE A 1 98 ? -13.131 3.827 22.270 1.00 91.25 98 PHE A CA 1
ATOM 792 C C . PHE A 1 98 ? -14.070 3.822 21.067 1.00 91.25 98 PHE A C 1
ATOM 794 O O . PHE A 1 98 ? -13.724 3.296 20.012 1.00 91.25 98 PHE A O 1
ATOM 801 N N . THR A 1 99 ? -15.249 4.418 21.229 1.00 85.12 99 THR A N 1
ATOM 802 C CA . THR A 1 99 ? -16.248 4.562 20.157 1.00 85.12 99 THR A CA 1
ATOM 803 C C . THR A 1 99 ? -15.933 5.721 19.219 1.00 85.12 99 THR A C 1
ATOM 805 O O . THR A 1 99 ? -16.313 5.689 18.057 1.00 85.12 99 THR A O 1
ATOM 808 N N . SER A 1 100 ? -15.225 6.739 19.712 1.00 88.81 100 SER A N 1
ATOM 809 C CA . SER A 1 100 ? -14.804 7.899 18.933 1.00 88.81 100 SER A CA 1
ATOM 810 C C . SER A 1 100 ? -13.304 8.112 19.089 1.00 88.81 100 SER A C 1
ATOM 812 O O . SER A 1 100 ? -12.782 8.195 20.208 1.00 88.81 100 SER A O 1
ATOM 814 N N . LEU A 1 101 ? -12.625 8.183 17.946 1.00 93.50 101 LEU A N 1
ATOM 815 C CA . LEU A 1 101 ? -11.193 8.413 17.830 1.00 93.50 101 LEU A CA 1
ATOM 816 C C . LEU A 1 101 ? -10.956 9.697 17.042 1.00 93.50 101 LEU A C 1
ATOM 818 O O . LEU A 1 101 ? -11.517 9.887 15.967 1.00 93.50 101 LEU A O 1
ATOM 822 N N . LYS A 1 102 ? -10.095 10.561 17.572 1.00 91.62 102 LYS A N 1
ATOM 823 C CA . LYS A 1 102 ? -9.610 11.765 16.903 1.00 91.62 102 LYS A CA 1
ATOM 824 C C . LYS A 1 102 ? -8.165 11.537 16.474 1.00 91.62 102 LYS A C 1
ATOM 826 O O . LYS A 1 102 ? -7.307 11.253 17.314 1.00 91.62 102 LYS A O 1
ATOM 831 N N . PHE A 1 103 ? -7.913 11.666 15.177 1.00 92.31 103 PHE A N 1
ATOM 832 C CA . PHE A 1 103 ? -6.576 11.640 14.595 1.00 92.31 103 PHE A CA 1
ATOM 833 C C . PHE A 1 103 ? -5.978 13.044 14.613 1.00 92.31 103 PHE A C 1
ATOM 835 O O . PHE A 1 103 ? -6.613 13.998 14.166 1.00 92.31 103 PHE A O 1
ATOM 842 N N . GLU A 1 104 ? -4.763 13.177 15.138 1.00 90.31 104 GLU A N 1
ATOM 843 C CA . GLU A 1 104 ? -4.066 14.456 15.207 1.00 90.31 104 GLU A CA 1
ATOM 844 C C . GLU A 1 104 ? -2.638 14.313 14.684 1.00 90.31 104 GLU A C 1
ATOM 846 O O . GLU A 1 104 ? -1.882 13.433 15.100 1.00 90.31 104 GLU A O 1
ATOM 851 N N . VAL A 1 105 ? -2.285 15.176 13.736 1.00 89.31 105 VAL A N 1
ATOM 852 C CA . VAL A 1 105 ? -0.995 15.161 13.044 1.00 89.31 105 VAL A CA 1
ATOM 853 C C . VAL A 1 105 ? 0.017 15.951 13.859 1.00 89.31 105 VAL A C 1
ATOM 855 O O . VAL A 1 105 ? -0.237 17.091 14.237 1.00 89.31 105 VAL A O 1
ATOM 858 N N . GLN A 1 106 ? 1.197 15.374 14.067 1.00 86.81 106 GLN A N 1
ATOM 859 C CA . GLN A 1 106 ? 2.349 16.106 14.577 1.00 86.81 106 GLN A CA 1
ATOM 860 C C . GLN A 1 106 ? 3.156 16.627 13.393 1.00 86.81 106 GLN A C 1
ATOM 862 O O . GLN A 1 106 ? 3.702 15.850 12.603 1.00 86.81 106 GLN A O 1
ATOM 867 N N . GLN A 1 107 ? 3.195 17.951 13.247 1.00 77.62 107 GLN A N 1
ATOM 868 C CA . GLN A 1 107 ? 3.967 18.594 12.190 1.00 77.62 107 GLN A CA 1
ATOM 869 C C . GLN A 1 107 ? 5.458 18.376 12.451 1.00 77.62 107 GLN A C 1
ATOM 871 O O . GLN A 1 107 ? 5.990 18.766 13.488 1.00 77.62 107 GLN A O 1
ATOM 876 N N . LEU A 1 108 ? 6.133 17.736 11.500 1.00 72.06 108 LEU A N 1
ATOM 877 C CA . LEU A 1 108 ? 7.578 17.514 11.550 1.00 72.06 108 LEU A CA 1
ATOM 878 C C . LEU A 1 108 ? 8.368 18.741 11.088 1.00 72.06 108 LEU A C 1
ATOM 880 O O . LEU A 1 108 ? 9.568 18.832 11.339 1.00 72.06 108 LEU A O 1
ATOM 884 N N . ILE A 1 109 ? 7.713 19.632 10.345 1.00 68.38 109 ILE A N 1
ATOM 885 C CA . ILE A 1 109 ? 8.303 20.782 9.670 1.00 68.38 109 ILE A CA 1
ATOM 886 C C . ILE A 1 109 ? 7.325 21.950 9.803 1.00 68.38 109 ILE A C 1
ATOM 888 O O . ILE A 1 109 ? 6.122 21.765 9.624 1.00 68.38 109 ILE A O 1
ATOM 892 N N . GLU A 1 110 ? 7.840 23.151 10.062 1.00 61.91 110 GLU A N 1
ATOM 893 C CA . GLU A 1 110 ? 7.043 24.379 10.021 1.00 61.91 110 GLU A CA 1
ATOM 894 C C . GLU A 1 110 ? 6.421 24.584 8.628 1.00 61.91 110 GLU A C 1
ATOM 896 O O . GLU A 1 110 ? 7.108 24.610 7.601 1.00 61.91 110 GLU A O 1
ATOM 901 N N . GLY A 1 111 ? 5.096 24.699 8.595 1.00 61.56 111 GLY A N 1
ATOM 902 C CA . GLY A 1 111 ? 4.294 24.888 7.392 1.00 61.56 111 GLY A CA 1
ATOM 903 C C . GLY A 1 111 ? 2.809 24.993 7.735 1.00 61.56 111 GLY A C 1
ATOM 904 O O . GLY A 1 111 ? 2.420 24.827 8.892 1.00 61.56 111 GLY A O 1
ATOM 905 N N . SER A 1 112 ? 1.974 25.276 6.734 1.00 59.47 112 SER A N 1
ATOM 906 C CA . SER A 1 112 ? 0.522 25.297 6.913 1.00 59.47 112 SER A CA 1
ATOM 907 C C . SER A 1 112 ? 0.007 23.919 7.337 1.00 59.47 112 SER A C 1
ATOM 909 O O . SER A 1 112 ? 0.428 22.885 6.809 1.00 59.47 112 SER A O 1
ATOM 911 N N . SER A 1 113 ? -0.904 23.901 8.310 1.00 63.59 113 SER A N 1
ATOM 912 C CA . SER A 1 113 ? -1.568 22.677 8.747 1.00 63.59 113 SER A CA 1
ATOM 913 C C . SER A 1 113 ? -2.461 22.143 7.625 1.00 63.59 113 SER A C 1
ATOM 915 O O . SER A 1 113 ? -3.283 22.862 7.059 1.00 63.59 113 SER A O 1
ATOM 917 N N . ILE A 1 114 ? -2.301 20.862 7.288 1.00 74.12 114 ILE A N 1
ATOM 918 C CA . ILE A 1 114 ? -3.213 20.179 6.366 1.00 74.12 114 ILE A CA 1
ATOM 919 C C . ILE A 1 114 ? -4.488 19.842 7.137 1.00 74.12 114 ILE A C 1
ATOM 921 O O . ILE A 1 114 ? -4.422 19.260 8.222 1.00 74.12 114 ILE A O 1
ATOM 925 N N . SER A 1 115 ? -5.647 20.211 6.582 1.00 74.44 115 SER A N 1
ATOM 926 C CA . SER A 1 115 ? -6.935 19.917 7.211 1.00 74.44 115 SER A CA 1
ATOM 927 C C . SER A 1 115 ? -7.128 18.407 7.375 1.00 74.44 115 SER A C 1
ATOM 929 O O . SER A 1 115 ? -6.995 17.630 6.423 1.00 74.44 115 SER A O 1
ATOM 931 N N . VAL A 1 116 ? -7.485 18.008 8.595 1.00 79.25 116 VAL A N 1
ATOM 932 C CA . VAL A 1 116 ? -7.862 16.636 8.966 1.00 79.25 116 VAL A CA 1
ATOM 933 C C . VAL A 1 116 ? -9.382 16.419 8.945 1.00 79.25 116 VAL A C 1
ATOM 935 O O . VAL A 1 116 ? -9.875 15.388 9.390 1.00 79.25 116 VAL A O 1
ATOM 938 N N . GLU A 1 117 ? -10.143 17.388 8.434 1.00 81.81 117 GLU A N 1
ATOM 939 C CA . GLU A 1 117 ? -11.599 17.299 8.313 1.00 81.81 117 GLU A CA 1
ATOM 940 C C . GLU A 1 117 ? -12.021 16.196 7.329 1.00 81.81 117 GLU A C 1
ATOM 942 O O . GLU A 1 117 ? -11.406 16.039 6.275 1.00 81.81 117 GLU A O 1
ATOM 947 N N . GLY A 1 118 ? -13.069 15.434 7.653 1.00 81.88 118 GLY A N 1
ATOM 948 C CA . GLY A 1 118 ? -13.543 14.329 6.807 1.00 81.88 118 GLY A CA 1
ATOM 949 C C . GLY A 1 118 ? -12.692 13.054 6.881 1.00 81.88 118 GLY A C 1
ATOM 950 O O . GLY A 1 118 ? -12.864 12.159 6.050 1.00 81.88 118 GLY A O 1
ATOM 951 N N . ILE A 1 119 ? -11.778 12.968 7.857 1.00 89.38 119 ILE A N 1
ATOM 952 C CA . ILE A 1 119 ? -11.034 11.746 8.173 1.00 89.38 119 ILE A CA 1
ATOM 953 C C . ILE A 1 119 ? -11.778 10.967 9.251 1.00 89.38 119 ILE A C 1
ATOM 955 O O . ILE A 1 119 ? -11.897 11.421 10.391 1.00 89.38 119 ILE A O 1
ATOM 959 N N . GLU A 1 120 ? -12.191 9.752 8.920 1.00 93.06 120 GLU A N 1
ATOM 960 C CA . GLU A 1 120 ? -12.696 8.799 9.902 1.00 93.06 120 GLU A CA 1
ATOM 961 C C . GLU A 1 120 ? -11.588 7.833 10.304 1.00 93.06 120 GLU A C 1
ATOM 963 O O . GLU A 1 120 ? -10.841 7.326 9.469 1.00 93.06 120 GLU A O 1
ATOM 968 N N . THR A 1 121 ? -11.463 7.585 11.607 1.00 95.31 121 THR A N 1
ATOM 969 C CA . THR A 1 121 ? -10.422 6.720 12.167 1.00 95.31 121 THR A CA 1
ATOM 970 C C . THR A 1 121 ? -11.053 5.514 12.835 1.00 95.31 121 THR A C 1
ATOM 972 O O . THR A 1 121 ? -11.833 5.657 13.773 1.00 95.31 121 THR A O 1
ATOM 975 N N . SER A 1 122 ? -10.645 4.326 12.403 1.00 96.44 122 SER A N 1
ATOM 976 C CA . SER A 1 122 ? -11.064 3.051 12.981 1.00 96.44 122 SER A CA 1
ATOM 977 C C . SER A 1 122 ? -9.858 2.221 13.410 1.00 96.44 122 SER A C 1
ATOM 979 O O . SER A 1 122 ? -8.735 2.437 12.951 1.00 96.44 122 SER A O 1
ATOM 981 N N . ILE A 1 123 ? -10.082 1.245 14.293 1.00 97.81 123 ILE A N 1
ATOM 982 C CA . ILE A 1 123 ? -9.072 0.243 14.648 1.00 97.81 123 ILE A CA 1
ATOM 983 C C . ILE A 1 123 ? -9.517 -1.125 14.152 1.00 97.81 123 ILE A C 1
ATOM 985 O O . ILE A 1 123 ? -10.581 -1.614 14.521 1.00 97.81 123 ILE A O 1
ATOM 989 N N . ILE A 1 124 ? -8.651 -1.779 13.387 1.00 98.06 124 ILE A N 1
ATOM 990 C CA . ILE A 1 124 ? -8.869 -3.125 12.862 1.00 98.06 124 ILE A CA 1
ATOM 991 C C . ILE A 1 124 ? -8.002 -4.141 13.603 1.00 98.06 124 ILE A C 1
ATOM 993 O O . ILE A 1 124 ? -6.876 -3.851 14.014 1.00 98.06 124 ILE A O 1
ATOM 997 N N . LYS A 1 125 ? -8.530 -5.357 13.774 1.00 98.31 125 LYS A N 1
ATOM 998 C CA . LYS A 1 125 ? -7.816 -6.490 14.374 1.00 98.31 125 LYS A CA 1
ATOM 999 C C . LYS A 1 125 ? -7.441 -7.495 13.290 1.00 98.31 125 LYS A C 1
ATOM 1001 O O . LYS A 1 125 ? -8.302 -7.968 12.555 1.00 98.31 125 LYS A O 1
ATOM 1006 N N . THR A 1 126 ? -6.169 -7.870 13.227 1.00 98.31 126 THR A N 1
ATOM 1007 C CA . THR A 1 126 ? -5.676 -8.839 12.243 1.00 98.31 126 THR A CA 1
ATOM 1008 C C . THR A 1 126 ? -5.878 -10.273 12.716 1.00 98.31 126 THR A C 1
ATOM 1010 O O . THR A 1 126 ? -5.927 -10.553 13.919 1.00 98.31 126 THR A O 1
ATOM 1013 N N . ARG A 1 127 ? -5.896 -11.228 11.776 1.00 97.81 127 ARG A N 1
ATOM 1014 C CA . ARG A 1 127 ? -5.936 -12.671 12.096 1.00 97.81 127 ARG A CA 1
ATOM 1015 C C . ARG A 1 127 ? -4.757 -13.139 12.963 1.00 97.81 127 ARG A C 1
ATOM 1017 O O . ARG A 1 127 ? -4.831 -14.189 13.588 1.00 97.81 127 ARG A O 1
ATOM 1024 N N . ARG A 1 128 ? -3.662 -12.367 12.995 1.00 96.94 128 ARG A N 1
ATOM 1025 C CA . ARG A 1 128 ? -2.460 -12.639 13.801 1.00 96.94 128 ARG A CA 1
ATOM 1026 C C . ARG A 1 128 ? -2.465 -11.916 15.155 1.00 96.94 128 ARG A C 1
ATOM 1028 O O . ARG A 1 128 ? -1.476 -11.978 15.875 1.00 96.94 128 ARG A O 1
ATOM 1035 N N . GLY A 1 129 ? -3.570 -11.259 15.516 1.00 97.06 129 GLY A N 1
ATOM 1036 C CA . GLY A 1 129 ? -3.773 -10.632 16.825 1.00 97.06 129 GLY A CA 1
ATOM 1037 C C . GLY A 1 129 ? -3.199 -9.221 16.972 1.00 97.06 129 GLY A C 1
ATOM 1038 O O . GLY A 1 129 ? -3.291 -8.651 18.062 1.00 97.06 129 GLY A O 1
ATOM 1039 N N . SER A 1 130 ? -2.643 -8.647 15.901 1.00 97.88 130 SER A N 1
ATOM 1040 C CA . SER A 1 130 ? -2.264 -7.231 15.856 1.00 97.88 130 SER A CA 1
ATOM 1041 C C . SER A 1 130 ? -3.504 -6.339 15.770 1.00 97.88 130 SER A C 1
ATOM 1043 O O . SER A 1 130 ? -4.544 -6.741 15.255 1.00 97.88 130 SER A O 1
ATOM 1045 N N . TYR A 1 131 ? -3.367 -5.111 16.255 1.00 98.44 131 TYR A N 1
ATOM 1046 C CA . TYR A 1 131 ? -4.356 -4.039 16.171 1.00 98.44 131 TYR A CA 1
ATOM 1047 C C . TYR A 1 131 ? -3.716 -2.879 15.422 1.00 98.44 131 TYR A C 1
ATOM 1049 O O . TYR A 1 131 ? -2.603 -2.488 15.792 1.00 98.44 131 TYR A O 1
ATOM 1057 N N . LEU A 1 132 ? -4.403 -2.354 14.411 1.00 97.81 132 LEU A N 1
ATOM 1058 C CA . LEU A 1 132 ? -3.889 -1.336 13.494 1.00 97.81 132 LEU A CA 1
ATOM 1059 C C . LEU A 1 132 ? -4.906 -0.198 13.358 1.00 97.81 132 LEU A C 1
ATOM 1061 O O . LEU A 1 132 ? -6.102 -0.486 13.287 1.00 97.81 132 LEU A O 1
ATOM 1065 N N . PRO A 1 133 ? -4.475 1.068 13.295 1.00 97.50 133 PRO A N 1
ATOM 1066 C CA . PRO A 1 133 ? -5.323 2.144 12.817 1.00 97.50 133 PRO A CA 1
ATOM 1067 C C . PRO A 1 133 ? -5.516 2.056 11.299 1.00 97.50 133 PRO A C 1
ATOM 1069 O O . PRO A 1 133 ? -4.583 1.743 10.554 1.00 97.50 133 PRO A O 1
ATOM 1072 N N . ILE A 1 134 ? -6.732 2.365 10.864 1.00 98.00 134 ILE A N 1
ATOM 1073 C CA . ILE A 1 134 ? -7.104 2.591 9.470 1.00 98.00 134 ILE A CA 1
ATOM 1074 C C . ILE A 1 134 ? -7.848 3.925 9.380 1.00 98.00 134 ILE A C 1
ATOM 1076 O O . ILE A 1 134 ? -8.691 4.231 10.226 1.00 98.00 134 ILE A O 1
ATOM 1080 N N . LEU A 1 135 ? -7.494 4.726 8.381 1.00 96.81 135 LEU A N 1
ATOM 1081 C CA . LEU A 1 135 ? -8.124 6.000 8.066 1.00 96.81 135 LEU A CA 1
ATOM 1082 C C . LEU A 1 135 ? -8.965 5.843 6.810 1.00 96.81 135 LEU A C 1
ATOM 1084 O O . LEU A 1 135 ? -8.487 5.261 5.837 1.00 96.81 135 LEU A O 1
ATOM 1088 N N . MET A 1 136 ? -10.165 6.409 6.826 1.00 95.19 136 MET A N 1
ATOM 1089 C CA . MET A 1 136 ? -10.946 6.707 5.632 1.00 95.19 136 MET A CA 1
ATOM 1090 C C . MET A 1 136 ? -10.860 8.211 5.382 1.00 95.19 136 MET A C 1
ATOM 1092 O O . MET A 1 136 ? -11.200 9.005 6.256 1.00 95.19 136 MET A O 1
ATOM 1096 N N . ILE A 1 137 ? -10.382 8.600 4.205 1.00 92.81 137 ILE A N 1
ATOM 1097 C CA . ILE A 1 137 ? -10.240 9.991 3.787 1.00 92.81 137 ILE A CA 1
ATOM 1098 C C . ILE A 1 137 ? -11.332 10.281 2.764 1.00 92.81 137 ILE A C 1
ATOM 1100 O O . ILE A 1 137 ? -11.245 9.856 1.606 1.00 92.81 137 ILE A O 1
ATOM 1104 N N . SER A 1 138 ? -12.361 10.997 3.213 1.00 83.31 138 SER A N 1
ATOM 1105 C CA . SER A 1 138 ? -13.507 11.370 2.386 1.00 83.31 138 SER A CA 1
ATOM 1106 C C . SER A 1 138 ? -13.133 12.424 1.346 1.00 83.31 138 SER A C 1
ATOM 1108 O O . SER A 1 138 ? -12.232 13.238 1.558 1.00 83.31 138 SER A O 1
ATOM 1110 N N . ASN A 1 139 ? -13.851 12.422 0.223 1.00 72.44 139 ASN A N 1
ATOM 1111 C CA . ASN A 1 139 ? -13.737 13.455 -0.798 1.00 72.44 139 ASN A CA 1
ATOM 1112 C C . ASN A 1 139 ? -15.042 14.262 -0.880 1.00 72.44 139 ASN A C 1
ATOM 1114 O O . ASN A 1 139 ? -16.071 13.728 -1.300 1.00 72.44 139 ASN A O 1
ATOM 1118 N N . ASN A 1 140 ? -14.977 15.554 -0.546 1.00 62.53 140 ASN A N 1
ATOM 1119 C CA . ASN A 1 140 ? -16.109 16.487 -0.641 1.00 62.53 140 ASN A CA 1
ATOM 1120 C C . ASN A 1 140 ? -16.556 16.752 -2.097 1.00 62.53 140 ASN A C 1
ATOM 1122 O O . ASN A 1 140 ? -17.611 17.336 -2.311 1.00 62.53 140 ASN A O 1
ATOM 1126 N N . LEU A 1 141 ? -15.766 16.335 -3.096 1.00 55.88 141 LEU A N 1
ATOM 1127 C CA . LEU A 1 141 ? -15.994 16.551 -4.532 1.00 55.88 141 LEU A CA 1
ATOM 1128 C C . LEU A 1 141 ? -16.513 15.298 -5.264 1.00 55.88 141 LEU A C 1
ATOM 1130 O O . LEU A 1 141 ? -16.479 15.245 -6.497 1.00 55.88 141 LEU A O 1
ATOM 1134 N N . SER A 1 142 ? -16.927 14.254 -4.539 1.00 52.19 142 SER A N 1
ATOM 1135 C CA . SER A 1 142 ? -17.436 13.026 -5.159 1.00 52.19 142 SER A CA 1
ATOM 1136 C C . SER A 1 142 ? -18.833 13.248 -5.760 1.00 52.19 142 SER A C 1
ATOM 1138 O O . SER A 1 142 ? -19.856 13.146 -5.088 1.00 52.19 142 SER A O 1
ATOM 1140 N N . ASN A 1 143 ? -18.872 13.556 -7.061 1.00 50.91 143 ASN A N 1
ATOM 1141 C CA . ASN A 1 143 ? -20.082 13.416 -7.874 1.00 50.91 143 ASN A CA 1
ATOM 1142 C C . ASN A 1 143 ? -20.566 11.951 -7.840 1.00 50.91 143 ASN A C 1
ATOM 1144 O O . ASN A 1 143 ? -19.755 11.029 -7.741 1.00 50.91 143 ASN A O 1
ATOM 1148 N N . ASP A 1 144 ? -21.883 11.754 -7.963 1.00 53.22 144 ASP A N 1
ATOM 1149 C CA . ASP A 1 144 ? -22.606 10.480 -7.777 1.00 53.22 144 ASP A CA 1
ATOM 1150 C C . ASP A 1 144 ? -21.989 9.245 -8.469 1.00 53.22 144 ASP A C 1
ATOM 1152 O O . ASP A 1 144 ? -22.088 8.137 -7.952 1.00 53.22 144 ASP A O 1
ATOM 1156 N N . GLU A 1 145 ? -21.297 9.411 -9.599 1.00 51.06 145 GLU A N 1
ATOM 1157 C CA . GLU A 1 145 ? -20.811 8.295 -10.425 1.00 51.06 145 GLU A CA 1
ATOM 1158 C C . GLU A 1 145 ? -19.624 7.496 -9.844 1.00 51.06 145 GLU A C 1
ATOM 1160 O O . GLU A 1 145 ? -19.366 6.381 -10.302 1.00 51.06 145 GLU A O 1
ATOM 1165 N N . SER A 1 146 ? -18.872 8.021 -8.862 1.00 59.44 146 SER A N 1
ATOM 1166 C CA . SER A 1 146 ? -17.726 7.309 -8.253 1.00 59.44 146 SER A CA 1
ATOM 1167 C C . SER A 1 146 ? -17.957 6.816 -6.824 1.00 59.44 146 SER A C 1
ATOM 1169 O O . SER A 1 146 ? -17.016 6.302 -6.216 1.00 59.44 146 SER A O 1
ATOM 1171 N N . LYS A 1 147 ? -19.189 6.914 -6.304 1.00 65.25 147 LYS A N 1
ATOM 1172 C CA . LYS A 1 147 ? -19.521 6.548 -4.914 1.00 65.25 147 LYS A CA 1
ATOM 1173 C C . LYS A 1 147 ? -19.185 5.098 -4.562 1.00 65.25 147 LYS A C 1
ATOM 1175 O O . LYS A 1 147 ? -18.760 4.828 -3.445 1.00 65.25 147 LYS A O 1
ATOM 1180 N N . ASP A 1 148 ? -19.277 4.193 -5.533 1.00 81.12 148 ASP A N 1
ATOM 1181 C CA . ASP A 1 148 ? -19.061 2.764 -5.298 1.00 81.12 148 ASP A CA 1
ATOM 1182 C C . ASP A 1 148 ? -17.602 2.320 -5.477 1.00 81.12 148 ASP A C 1
ATOM 1184 O O . ASP A 1 148 ? -17.328 1.130 -5.385 1.00 81.12 148 ASP A O 1
ATOM 1188 N N . LEU A 1 149 ? -16.654 3.213 -5.792 1.00 90.38 149 LEU A N 1
ATOM 1189 C CA . LEU A 1 149 ? -15.233 2.864 -5.916 1.00 90.38 149 LEU A CA 1
ATOM 1190 C C . LEU A 1 149 ? -14.431 3.501 -4.787 1.00 90.38 149 LEU A C 1
ATOM 1192 O O . LEU A 1 149 ? -14.436 4.722 -4.636 1.00 90.38 149 LEU A O 1
ATOM 1196 N N . VAL A 1 150 ? -13.651 2.682 -4.086 1.00 94.19 150 VAL A N 1
ATOM 1197 C CA . VAL A 1 150 ? -12.688 3.134 -3.076 1.00 94.19 150 VAL A CA 1
ATOM 1198 C C . VAL A 1 150 ? -11.294 2.587 -3.368 1.00 94.19 150 VAL A C 1
ATOM 1200 O O . VAL A 1 150 ? -11.137 1.527 -3.983 1.00 94.19 150 VAL A O 1
ATOM 1203 N N . VAL A 1 151 ? -10.264 3.291 -2.901 1.00 96.62 151 VAL A N 1
ATOM 1204 C CA . VAL A 1 151 ? -8.866 2.858 -3.023 1.00 96.62 151 VAL A CA 1
ATOM 1205 C C . VAL A 1 151 ? -8.309 2.491 -1.654 1.00 96.62 151 VAL A C 1
ATOM 1207 O O . VAL A 1 151 ? -8.276 3.325 -0.757 1.00 96.62 151 VAL A O 1
ATOM 1210 N N . LEU A 1 152 ? -7.803 1.267 -1.504 1.00 98.44 152 LEU A N 1
ATOM 1211 C CA . LEU A 1 152 ? -7.003 0.856 -0.351 1.00 98.44 152 LEU A CA 1
ATOM 1212 C C . LEU A 1 152 ? -5.515 1.068 -0.648 1.00 98.44 152 LEU A C 1
ATOM 1214 O O . LEU A 1 152 ? -4.931 0.387 -1.493 1.00 98.44 152 LEU A O 1
ATOM 1218 N N . PHE A 1 153 ? -4.907 2.004 0.070 1.00 98.44 153 PHE A N 1
ATOM 1219 C CA . PHE A 1 153 ? -3.513 2.391 -0.050 1.00 98.44 153 PHE A CA 1
ATOM 1220 C C . PHE A 1 153 ? -2.604 1.634 0.929 1.00 98.44 153 PHE A C 1
ATOM 1222 O O . PHE A 1 153 ? -2.772 1.706 2.149 1.00 98.44 153 PHE A O 1
ATOM 1229 N N . SER A 1 154 ? -1.586 0.962 0.390 1.00 98.38 154 SER A N 1
ATOM 1230 C CA . SER A 1 154 ? -0.497 0.328 1.138 1.00 98.38 154 SER A CA 1
ATOM 1231 C C . SER A 1 154 ? 0.780 1.171 1.032 1.00 98.38 154 SER A C 1
ATOM 1233 O O . SER A 1 154 ? 1.411 1.253 -0.026 1.00 98.38 154 SER A O 1
ATOM 1235 N N . GLN A 1 155 ? 1.168 1.776 2.155 1.00 94.75 155 GLN A N 1
ATOM 1236 C CA . GLN A 1 155 ? 2.270 2.736 2.271 1.00 94.75 155 GLN A CA 1
ATOM 1237 C C . GLN A 1 155 ? 3.679 2.146 2.029 1.00 94.75 155 GLN A C 1
ATOM 1239 O O . GLN A 1 155 ? 3.886 0.935 2.187 1.00 94.75 155 GLN A O 1
ATOM 1244 N N . PRO A 1 156 ? 4.675 2.984 1.678 1.00 92.62 156 PRO A N 1
ATOM 1245 C CA . PRO A 1 156 ? 6.063 2.564 1.529 1.00 92.62 156 PRO A CA 1
ATOM 1246 C C . PRO A 1 156 ? 6.717 2.282 2.891 1.00 92.62 156 PRO A C 1
ATOM 1248 O O . PRO A 1 156 ? 6.116 2.421 3.958 1.00 92.62 156 PRO A O 1
ATOM 1251 N N . ASN A 1 157 ? 7.983 1.866 2.859 1.00 86.62 157 ASN A N 1
ATOM 1252 C CA . ASN A 1 157 ? 8.765 1.691 4.077 1.00 86.62 157 ASN A CA 1
ATOM 1253 C C . ASN A 1 157 ? 9.089 3.050 4.718 1.00 86.62 157 ASN A C 1
ATOM 1255 O O . ASN A 1 157 ? 9.011 4.082 4.057 1.00 86.62 157 ASN A O 1
ATOM 1259 N N . SER A 1 158 ? 9.495 3.047 5.989 1.00 85.75 158 SER A N 1
ATOM 1260 C CA . SER A 1 158 ? 9.899 4.265 6.712 1.00 85.75 158 SER A CA 1
ATOM 1261 C C . SER A 1 158 ? 8.847 5.378 6.748 1.00 85.75 158 SER A C 1
ATOM 1263 O O . SER A 1 158 ? 9.183 6.540 6.959 1.00 85.75 158 SER A O 1
ATOM 1265 N N . SER A 1 159 ? 7.580 5.008 6.576 1.00 89.19 159 SER A N 1
ATOM 1266 C CA . SER A 1 159 ? 6.411 5.879 6.636 1.00 89.19 159 SER A CA 1
ATOM 1267 C C . SER A 1 159 ? 5.451 5.369 7.700 1.00 89.19 159 SER A C 1
ATOM 1269 O O . SER A 1 159 ? 5.501 4.201 8.074 1.00 89.19 159 SER A O 1
ATOM 1271 N N . ASP A 1 160 ? 4.567 6.236 8.161 1.00 92.69 160 ASP A N 1
ATOM 1272 C CA . ASP A 1 160 ? 3.318 5.879 8.825 1.00 92.69 160 ASP A CA 1
ATOM 1273 C C . ASP A 1 160 ? 2.203 6.815 8.322 1.00 92.69 160 ASP A C 1
ATOM 1275 O O . ASP A 1 160 ? 2.447 7.700 7.493 1.00 92.69 160 ASP A O 1
ATOM 1279 N N . LEU A 1 161 ? 0.977 6.638 8.814 1.00 94.06 161 LEU A N 1
ATOM 1280 C CA . LEU A 1 161 ? -0.170 7.458 8.400 1.00 94.06 161 LEU A CA 1
ATOM 1281 C C . LEU A 1 161 ? 0.070 8.972 8.535 1.00 94.06 161 LEU A C 1
ATOM 1283 O O . LEU A 1 161 ? -0.405 9.745 7.705 1.00 94.06 161 LEU A O 1
ATOM 1287 N N . GLY A 1 162 ? 0.821 9.405 9.550 1.00 91.12 162 GLY A N 1
ATOM 1288 C CA . GLY A 1 162 ? 1.093 10.822 9.802 1.00 91.12 162 GLY A CA 1
ATOM 1289 C C . GLY A 1 162 ? 2.030 11.459 8.774 1.00 91.12 162 GLY A C 1
ATOM 1290 O O . GLY A 1 162 ? 1.974 12.673 8.565 1.00 91.12 162 GLY A O 1
ATOM 1291 N N . CYS A 1 163 ? 2.867 10.667 8.091 1.00 90.19 163 CYS A N 1
ATOM 1292 C CA . CYS A 1 163 ? 3.732 11.157 7.012 1.00 90.19 163 CYS A CA 1
ATOM 1293 C C . CYS A 1 163 ? 2.937 11.742 5.837 1.00 90.19 163 CYS A C 1
ATOM 1295 O O . CYS A 1 163 ? 3.380 12.709 5.223 1.00 90.19 163 CYS A O 1
ATOM 1297 N N . TYR A 1 164 ? 1.747 11.208 5.565 1.00 90.62 164 TYR A N 1
ATOM 1298 C CA . TYR A 1 164 ? 0.866 11.645 4.478 1.00 90.62 164 TYR A CA 1
ATOM 1299 C C . TYR A 1 164 ? -0.057 12.808 4.872 1.00 90.62 164 TYR A C 1
ATOM 1301 O O . TYR A 1 164 ? -1.065 13.045 4.212 1.00 90.62 164 TYR A O 1
ATOM 1309 N N . PHE A 1 165 ? 0.294 13.548 5.928 1.00 88.75 165 PHE A N 1
ATOM 1310 C CA . PHE A 1 165 ? -0.329 14.819 6.318 1.00 88.75 165 PHE A CA 1
ATOM 1311 C C . PHE A 1 165 ? 0.705 15.909 6.628 1.00 88.75 165 PHE A C 1
ATOM 1313 O O . PHE A 1 165 ? 0.407 16.899 7.301 1.00 88.75 165 PHE A O 1
ATOM 1320 N N . GLN A 1 166 ? 1.936 15.732 6.147 1.00 84.44 166 GLN A N 1
ATOM 1321 C CA . GLN A 1 166 ? 2.988 16.734 6.274 1.00 84.44 166 GLN A CA 1
ATOM 1322 C C . GLN A 1 166 ? 2.881 17.757 5.139 1.00 84.44 166 GLN A C 1
ATOM 1324 O O . GLN A 1 166 ? 2.587 17.409 3.997 1.00 84.44 166 GLN A O 1
ATOM 1329 N N . SER A 1 167 ? 3.143 19.026 5.454 1.00 73.50 167 SER A N 1
ATOM 1330 C CA . SER A 1 167 ? 3.009 20.159 4.520 1.00 73.50 167 SER A CA 1
ATOM 1331 C C . SER A 1 167 ? 3.898 20.045 3.272 1.00 73.50 167 SER A C 1
ATOM 1333 O O . SER A 1 167 ? 3.548 20.543 2.200 1.00 73.50 167 SER A O 1
ATOM 1335 N N . ARG A 1 168 ? 5.046 19.365 3.395 1.00 71.19 168 ARG A N 1
ATOM 1336 C CA . ARG A 1 168 ? 5.999 19.114 2.308 1.00 71.19 168 ARG A CA 1
ATOM 1337 C C . ARG A 1 168 ? 5.855 17.680 1.807 1.00 71.19 168 ARG A C 1
ATOM 1339 O O . ARG A 1 168 ? 6.422 16.761 2.388 1.00 71.19 168 ARG A O 1
ATOM 1346 N N . GLY A 1 169 ? 5.117 17.500 0.717 1.00 76.38 169 GLY A N 1
ATOM 1347 C CA . GLY A 1 169 ? 4.969 16.209 0.051 1.00 76.38 169 GLY A CA 1
ATOM 1348 C C . GLY A 1 169 ? 3.570 15.986 -0.502 1.00 76.38 169 GLY A C 1
ATOM 1349 O O . GLY A 1 169 ? 2.725 16.877 -0.482 1.00 76.38 169 GLY A O 1
ATOM 1350 N N . LEU A 1 170 ? 3.355 14.781 -1.019 1.00 85.88 170 LEU A N 1
ATOM 1351 C CA . LEU A 1 170 ? 2.038 14.295 -1.403 1.00 85.88 170 LEU A CA 1
ATOM 1352 C C . LEU A 1 170 ? 1.298 13.818 -0.148 1.00 85.88 170 LEU A C 1
ATOM 1354 O O . LEU A 1 170 ? 1.810 12.963 0.576 1.00 85.88 170 LEU A O 1
ATOM 1358 N N . ASN A 1 171 ? 0.104 14.349 0.095 1.00 88.88 171 ASN A N 1
ATOM 1359 C CA . ASN A 1 171 ? -0.729 13.977 1.239 1.00 88.88 171 ASN A CA 1
ATOM 1360 C C . ASN A 1 171 ? -1.959 13.149 0.802 1.00 88.88 171 ASN A C 1
ATOM 1362 O O . ASN A 1 171 ? -2.278 13.074 -0.386 1.00 88.88 171 ASN A O 1
ATOM 1366 N N . PHE A 1 172 ? -2.664 12.511 1.744 1.00 91.31 172 PHE A N 1
ATOM 1367 C CA . PHE A 1 172 ? -3.829 11.674 1.404 1.00 91.31 172 PHE A CA 1
ATOM 1368 C C . PHE A 1 172 ? -5.000 12.447 0.792 1.00 91.31 172 PHE A C 1
ATOM 1370 O O . PHE A 1 172 ? -5.742 11.875 -0.006 1.00 91.31 172 PHE A O 1
ATOM 1377 N N . ARG A 1 173 ? -5.158 13.731 1.127 1.00 88.06 173 ARG A N 1
ATOM 1378 C CA . ARG A 1 173 ? -6.174 14.593 0.518 1.00 88.06 173 ARG A CA 1
ATOM 1379 C C . ARG A 1 173 ? -5.842 14.865 -0.946 1.00 88.06 173 ARG A C 1
ATOM 1381 O O . ARG A 1 173 ? -6.713 14.669 -1.780 1.00 88.06 173 ARG A O 1
ATOM 1388 N N . ASP A 1 174 ? -4.581 15.158 -1.269 1.00 88.69 174 ASP A N 1
ATOM 1389 C CA . ASP A 1 174 ? -4.142 15.301 -2.663 1.00 88.69 174 ASP A CA 1
ATOM 1390 C C . ASP A 1 174 ? -4.450 14.024 -3.459 1.00 88.69 174 ASP A C 1
ATOM 1392 O O . ASP A 1 174 ? -4.967 14.088 -4.569 1.00 88.69 174 ASP A O 1
ATOM 1396 N N . ILE A 1 175 ? -4.151 12.848 -2.891 1.00 90.88 175 ILE A N 1
ATOM 1397 C CA . ILE A 1 175 ? -4.413 11.558 -3.548 1.00 90.88 175 ILE A CA 1
ATOM 1398 C C . ILE A 1 175 ? -5.921 11.374 -3.773 1.00 90.88 175 ILE A C 1
ATOM 1400 O O . ILE A 1 175 ? -6.335 11.017 -4.875 1.00 90.88 175 ILE A O 1
ATOM 1404 N N . SER A 1 176 ? -6.734 11.642 -2.750 1.00 90.19 176 SER A N 1
ATOM 1405 C CA . SER A 1 176 ? -8.200 11.566 -2.802 1.00 90.19 176 SER A CA 1
ATOM 1406 C C . SER A 1 176 ? -8.797 12.505 -3.859 1.00 90.19 176 SER A C 1
ATOM 1408 O O . SER A 1 176 ? -9.652 12.098 -4.651 1.00 90.19 176 SER A O 1
ATOM 1410 N N . GLU A 1 177 ? -8.303 13.741 -3.934 1.00 87.19 177 GLU A N 1
ATOM 1411 C CA . GLU A 1 177 ? -8.741 14.767 -4.884 1.00 87.19 177 GLU A CA 1
ATOM 1412 C C . GLU A 1 177 ? -8.308 14.445 -6.319 1.00 87.19 177 GLU A C 1
ATOM 1414 O O . GLU A 1 177 ? -9.137 14.462 -7.231 1.00 87.19 177 GLU A O 1
ATOM 1419 N N . LEU A 1 178 ? -7.039 14.077 -6.528 1.00 88.25 178 LEU A N 1
ATOM 1420 C CA . LEU A 1 178 ? -6.493 13.738 -7.847 1.00 88.25 178 LEU A CA 1
ATOM 1421 C C . LEU A 1 178 ? -7.148 12.483 -8.437 1.00 88.25 178 LEU A C 1
ATOM 1423 O O . LEU A 1 178 ? -7.377 12.412 -9.646 1.00 88.25 178 LEU A O 1
ATOM 1427 N N . LEU A 1 179 ? -7.467 11.497 -7.595 1.00 88.06 179 LEU A N 1
ATOM 1428 C CA . LEU A 1 179 ? -8.144 10.269 -8.018 1.00 88.06 179 LEU A CA 1
ATOM 1429 C C . LEU A 1 179 ? -9.677 10.383 -7.996 1.00 88.06 179 LEU A C 1
ATOM 1431 O O . LEU A 1 179 ? -10.352 9.519 -8.557 1.00 88.06 179 LEU A O 1
ATOM 1435 N N . LYS A 1 180 ? -10.237 11.445 -7.402 1.00 87.00 180 LYS A N 1
ATOM 1436 C CA . LYS A 1 180 ? -11.684 11.665 -7.220 1.00 87.00 180 LYS A CA 1
ATOM 1437 C C . LYS A 1 180 ? -12.403 10.469 -6.574 1.00 87.00 180 LYS A C 1
ATOM 1439 O O . LYS A 1 180 ? -13.445 10.018 -7.055 1.00 87.00 180 LYS A O 1
ATOM 1444 N N . THR A 1 181 ? -11.815 9.923 -5.510 1.00 88.44 181 THR A N 1
ATOM 1445 C CA . THR A 1 181 ? -12.295 8.708 -4.824 1.00 88.44 181 THR A CA 1
ATOM 1446 C C . THR A 1 181 ? -11.931 8.736 -3.342 1.00 88.44 181 THR A C 1
ATOM 1448 O O . THR A 1 181 ? -11.022 9.459 -2.939 1.00 88.44 181 THR A O 1
ATOM 1451 N N . VAL A 1 182 ? -12.631 7.940 -2.535 1.00 92.38 182 VAL A N 1
ATOM 1452 C CA . VAL A 1 182 ? -12.315 7.750 -1.116 1.00 92.38 182 VAL A CA 1
ATOM 1453 C C . VAL A 1 182 ? -11.047 6.912 -0.992 1.00 92.38 182 VAL A C 1
ATOM 1455 O O . VAL A 1 182 ? -10.913 5.860 -1.624 1.00 92.38 182 VAL A O 1
ATOM 1458 N N . ILE A 1 183 ? -10.126 7.365 -0.142 1.00 94.38 183 ILE A N 1
ATOM 1459 C CA . ILE A 1 183 ? -8.881 6.650 0.145 1.00 94.38 183 ILE A CA 1
ATOM 1460 C C . ILE A 1 183 ? -8.969 6.023 1.528 1.00 94.38 183 ILE A C 1
ATOM 1462 O O . ILE A 1 183 ? -9.200 6.711 2.517 1.00 94.38 183 ILE A O 1
ATOM 1466 N N . TYR A 1 184 ? -8.712 4.725 1.601 1.00 97.50 184 TYR A N 1
ATOM 1467 C CA . TYR A 1 184 ? -8.414 4.027 2.838 1.00 97.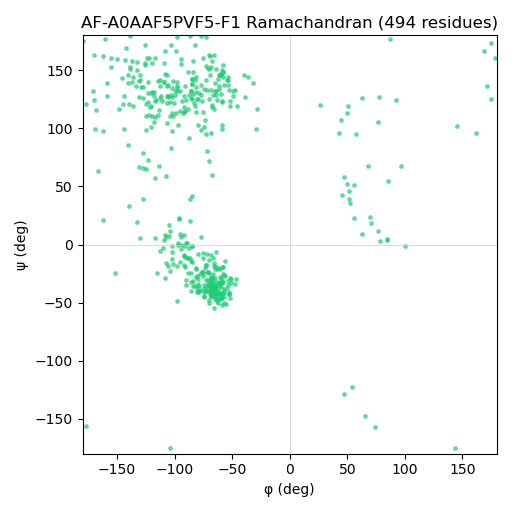50 184 TYR A CA 1
ATOM 1468 C C . TYR A 1 184 ? -6.910 3.829 2.972 1.00 97.50 184 TYR A C 1
ATOM 1470 O O . TYR A 1 184 ? -6.269 3.339 2.048 1.00 97.50 184 TYR A O 1
ATOM 1478 N N . ALA A 1 185 ? -6.339 4.147 4.127 1.00 97.94 185 ALA A N 1
ATOM 1479 C CA . ALA A 1 185 ? -4.926 3.913 4.418 1.00 97.94 185 ALA A CA 1
ATOM 1480 C C . ALA A 1 185 ? -4.764 3.329 5.821 1.00 97.94 185 ALA A C 1
ATOM 1482 O O . ALA A 1 185 ? -5.499 3.690 6.733 1.00 97.94 185 ALA A O 1
ATOM 1483 N N . TYR A 1 186 ? -3.800 2.432 6.019 1.00 98.25 186 TYR A N 1
ATOM 1484 C CA . TYR A 1 186 ? -3.593 1.746 7.296 1.00 98.25 186 TYR A CA 1
ATOM 1485 C C . TYR A 1 186 ? -2.108 1.635 7.643 1.00 98.25 186 TYR A C 1
ATOM 1487 O O . TYR A 1 186 ? -1.247 1.581 6.761 1.00 98.25 186 TYR A O 1
ATOM 1495 N N . ASP A 1 187 ? -1.810 1.560 8.941 1.00 97.44 187 ASP A N 1
ATOM 1496 C CA . ASP A 1 187 ? -0.461 1.237 9.401 1.00 97.44 187 ASP A CA 1
ATOM 1497 C C . ASP A 1 187 ? -0.215 -0.270 9.428 1.00 97.44 187 ASP A C 1
ATOM 1499 O O . ASP A 1 187 ? -1.098 -1.066 9.740 1.00 97.44 187 ASP A O 1
ATOM 1503 N N . TYR A 1 188 ? 1.031 -0.672 9.183 1.00 97.19 188 TYR A N 1
ATOM 1504 C CA . TYR A 1 188 ? 1.451 -2.062 9.339 1.00 97.19 188 TYR A CA 1
ATOM 1505 C C . TYR A 1 188 ? 1.628 -2.439 10.814 1.00 97.19 188 TYR A C 1
ATOM 1507 O O . TYR A 1 188 ? 1.818 -1.592 11.692 1.00 97.19 188 TYR A O 1
ATOM 1515 N N . SER A 1 189 ? 1.619 -3.737 11.107 1.00 96.69 189 SER A N 1
ATOM 1516 C CA . SER A 1 189 ? 1.976 -4.272 12.420 1.00 96.69 189 SER A CA 1
ATOM 1517 C C . SER A 1 189 ? 3.336 -3.726 12.874 1.00 96.69 189 SER A C 1
ATOM 1519 O O . SER A 1 189 ? 4.356 -3.896 12.207 1.00 96.69 189 SER A O 1
ATOM 1521 N N . GLY A 1 190 ? 3.363 -3.085 14.043 1.00 93.75 190 GLY A N 1
ATOM 1522 C CA . GLY A 1 190 ? 4.552 -2.439 14.606 1.00 93.75 190 GLY A CA 1
ATOM 1523 C C . GLY A 1 190 ? 4.932 -1.066 14.026 1.00 93.75 190 GLY A C 1
ATOM 1524 O O . GLY A 1 190 ? 5.948 -0.527 14.460 1.00 93.75 190 GLY A O 1
ATOM 1525 N N . TYR A 1 191 ? 4.147 -0.503 13.102 1.00 93.94 191 TYR A N 1
ATOM 1526 C CA . TYR A 1 191 ? 4.273 0.876 12.603 1.00 93.94 191 TYR A CA 1
ATOM 1527 C C . TYR A 1 191 ? 3.337 1.813 13.378 1.00 93.94 191 TYR A C 1
ATOM 1529 O O . TYR A 1 191 ? 2.359 1.345 13.958 1.00 93.94 191 TYR A O 1
ATOM 1537 N N . GLY A 1 192 ? 3.638 3.115 13.437 1.00 93.06 192 GLY A N 1
ATOM 1538 C CA . GLY A 1 192 ? 2.806 4.097 14.143 1.00 93.06 192 GLY A CA 1
ATOM 1539 C C . GLY A 1 192 ? 2.395 3.638 15.551 1.00 93.06 192 GLY A C 1
ATOM 1540 O O . GLY A 1 192 ? 3.227 3.195 16.352 1.00 93.06 192 GLY A O 1
ATOM 1541 N N . ILE A 1 193 ? 1.097 3.687 15.862 1.00 94.62 193 ILE A N 1
ATOM 1542 C CA . ILE A 1 193 ? 0.558 3.169 17.133 1.00 94.62 193 ILE A CA 1
ATOM 1543 C C . ILE A 1 193 ? 0.158 1.683 17.090 1.00 94.62 193 ILE A C 1
ATOM 1545 O O . ILE A 1 193 ? -0.323 1.148 18.100 1.00 94.62 193 ILE A O 1
ATOM 1549 N N . SER A 1 194 ? 0.355 1.001 15.958 1.00 96.94 194 SER A N 1
ATOM 1550 C CA . SER A 1 194 ? 0.006 -0.408 15.780 1.00 96.94 194 SER A CA 1
ATOM 1551 C C . SER A 1 194 ? 0.703 -1.304 16.798 1.00 96.94 194 SER A C 1
ATOM 1553 O O . SER A 1 194 ? 1.834 -1.059 17.250 1.00 96.94 194 SER A O 1
ATOM 1555 N N . THR A 1 195 ? 0.022 -2.386 17.167 1.00 96.69 195 THR A N 1
ATOM 1556 C CA . THR A 1 195 ? 0.614 -3.446 17.993 1.00 96.69 195 THR A CA 1
ATOM 1557 C C . THR A 1 195 ? 1.342 -4.481 17.128 1.00 96.69 195 THR A C 1
ATOM 1559 O O . THR A 1 195 ? 1.419 -4.348 15.906 1.00 96.69 195 THR A O 1
ATOM 1562 N N . GLY A 1 196 ? 1.934 -5.495 17.763 1.00 93.75 196 GLY A N 1
ATOM 1563 C CA . GLY A 1 196 ? 2.716 -6.521 17.074 1.00 93.75 196 GLY A CA 1
ATOM 1564 C C . GLY A 1 196 ? 4.090 -6.027 16.613 1.00 93.75 196 GLY A C 1
ATOM 1565 O O . GLY A 1 196 ? 4.664 -5.095 17.180 1.00 93.75 196 GLY A O 1
ATOM 1566 N N . SER A 1 197 ? 4.646 -6.694 15.604 1.00 92.31 197 SER A N 1
ATOM 1567 C CA . SER A 1 197 ? 5.975 -6.405 15.059 1.00 92.31 197 SER A CA 1
ATOM 1568 C C . SER A 1 197 ? 5.979 -6.478 13.535 1.00 92.31 197 SER A C 1
ATOM 1570 O O . SER A 1 197 ? 5.259 -7.317 12.993 1.00 92.31 197 SER A O 1
ATOM 1572 N N . PRO A 1 198 ? 6.840 -5.719 12.841 1.00 90.75 198 PRO A N 1
ATOM 1573 C CA . PRO A 1 198 ? 6.947 -5.831 11.393 1.00 90.75 198 PRO A CA 1
ATOM 1574 C C . PRO A 1 198 ? 7.454 -7.211 10.977 1.00 90.75 198 PRO A C 1
ATOM 1576 O O . PRO A 1 198 ? 8.470 -7.683 11.496 1.00 90.75 198 PRO A O 1
ATOM 1579 N N . SER A 1 199 ? 6.744 -7.859 10.057 1.00 90.00 199 SER A N 1
ATOM 1580 C CA . SER A 1 199 ? 7.212 -9.053 9.357 1.00 90.00 199 SER A CA 1
ATOM 1581 C C . SER A 1 199 ? 6.396 -9.300 8.092 1.00 90.00 199 SER A C 1
ATOM 1583 O O . SER A 1 199 ? 5.283 -8.796 7.950 1.00 90.00 199 SER A O 1
ATOM 1585 N N . GLU A 1 200 ? 6.929 -10.117 7.184 1.00 90.19 200 GLU A N 1
ATOM 1586 C CA . GLU A 1 200 ? 6.242 -10.507 5.947 1.00 90.19 200 GLU A CA 1
ATOM 1587 C C . GLU A 1 200 ? 4.880 -11.177 6.223 1.00 90.19 200 GLU A C 1
ATOM 1589 O O . GLU A 1 200 ? 3.885 -10.895 5.565 1.00 90.19 200 GLU A O 1
ATOM 1594 N N . LYS A 1 201 ? 4.786 -12.033 7.245 1.00 93.56 201 LYS A N 1
ATOM 1595 C CA . LYS A 1 201 ? 3.511 -12.680 7.598 1.00 93.56 201 LYS A CA 1
ATOM 1596 C C . LYS A 1 201 ? 2.498 -11.688 8.161 1.00 93.56 201 LYS A C 1
ATOM 1598 O O . LYS A 1 201 ? 1.296 -11.873 7.970 1.00 93.56 201 LYS A O 1
ATOM 1603 N N . ASN A 1 202 ? 2.977 -10.682 8.890 1.00 96.12 202 ASN A N 1
ATOM 1604 C CA . ASN A 1 202 ? 2.112 -9.669 9.470 1.00 96.12 202 ASN A CA 1
ATOM 1605 C C . ASN A 1 202 ? 1.612 -8.694 8.404 1.00 96.12 202 ASN A C 1
ATOM 1607 O O . ASN A 1 202 ? 0.406 -8.524 8.339 1.00 96.12 202 ASN A O 1
ATOM 1611 N N . ILE A 1 203 ? 2.452 -8.195 7.487 1.00 95.88 203 ILE A N 1
ATOM 1612 C CA . ILE A 1 203 ? 1.988 -7.269 6.432 1.00 95.88 203 ILE A CA 1
ATOM 1613 C C . ILE A 1 203 ? 0.882 -7.885 5.549 1.00 95.88 203 ILE A C 1
ATOM 1615 O O . ILE A 1 203 ? -0.042 -7.192 5.127 1.00 95.88 203 ILE A O 1
ATOM 1619 N N . TYR A 1 204 ? 0.910 -9.208 5.342 1.00 98.00 204 TYR A N 1
ATOM 1620 C CA . TYR A 1 204 ? -0.176 -9.953 4.690 1.00 98.00 204 TYR A CA 1
ATOM 1621 C C . TYR A 1 204 ? -1.450 -10.041 5.534 1.00 98.00 204 TYR A C 1
ATOM 1623 O O . TYR A 1 204 ? -2.547 -9.884 5.012 1.00 98.00 204 TYR A O 1
ATOM 1631 N N . ALA A 1 205 ? -1.326 -10.290 6.838 1.00 98.50 205 ALA A N 1
ATOM 1632 C CA . ALA A 1 205 ? -2.473 -10.281 7.746 1.00 98.50 205 ALA A CA 1
ATOM 1633 C C . ALA A 1 205 ? -3.062 -8.871 7.937 1.00 98.50 205 ALA A C 1
ATOM 1635 O O . ALA A 1 205 ? -4.250 -8.742 8.223 1.00 98.50 205 ALA A O 1
ATOM 1636 N N . ASP A 1 206 ? -2.231 -7.838 7.797 1.00 98.62 206 ASP A N 1
ATOM 1637 C CA . ASP A 1 206 ? -2.610 -6.437 7.933 1.00 98.62 206 ASP A CA 1
ATOM 1638 C C . ASP A 1 206 ? -3.503 -6.007 6.753 1.00 98.62 206 ASP A C 1
ATOM 1640 O O . ASP A 1 206 ? -4.603 -5.505 6.982 1.00 98.62 206 ASP A O 1
ATOM 1644 N N . ILE A 1 207 ? -3.096 -6.280 5.500 1.00 98.75 207 ILE A N 1
ATOM 1645 C CA . ILE A 1 207 ? -3.916 -5.933 4.321 1.00 98.75 207 ILE A CA 1
ATOM 1646 C C . ILE A 1 207 ? -5.229 -6.719 4.260 1.00 98.75 207 ILE A C 1
ATOM 1648 O O . ILE A 1 207 ? -6.254 -6.159 3.890 1.00 98.75 207 ILE A O 1
ATOM 1652 N N . GLU A 1 208 ? -5.229 -7.991 4.671 1.00 98.69 208 GLU A N 1
ATOM 1653 C CA . GLU A 1 208 ? -6.458 -8.791 4.753 1.00 98.69 208 GLU A CA 1
ATOM 1654 C C . GLU A 1 208 ? -7.472 -8.164 5.719 1.00 98.69 208 GLU A C 1
ATOM 1656 O O . GLU A 1 208 ? -8.663 -8.104 5.418 1.00 98.69 208 GLU A O 1
ATOM 1661 N N . ALA A 1 209 ? -7.005 -7.673 6.872 1.00 98.69 209 ALA A N 1
ATOM 1662 C CA . ALA A 1 209 ? -7.862 -7.013 7.851 1.00 98.69 209 ALA A CA 1
ATOM 1663 C C . ALA A 1 209 ? -8.395 -5.669 7.332 1.00 98.69 209 ALA A C 1
ATOM 1665 O O . ALA A 1 209 ? -9.568 -5.364 7.538 1.00 98.69 209 ALA A O 1
ATOM 1666 N N . ALA A 1 210 ? -7.557 -4.895 6.635 1.00 98.62 210 ALA A N 1
ATOM 1667 C CA . ALA A 1 210 ? -7.956 -3.626 6.033 1.00 98.62 210 ALA A CA 1
ATOM 1668 C C . ALA A 1 210 ? -8.998 -3.827 4.922 1.00 98.62 210 ALA A C 1
ATOM 1670 O O . ALA A 1 210 ? -10.043 -3.183 4.934 1.00 98.62 210 ALA A O 1
ATOM 1671 N N . TYR A 1 211 ? -8.762 -4.778 4.012 1.00 98.50 211 TYR A N 1
ATOM 1672 C CA . TYR A 1 211 ? -9.695 -5.114 2.935 1.00 98.50 211 TYR A CA 1
ATOM 1673 C C . TYR A 1 211 ? -11.054 -5.563 3.478 1.00 98.50 211 TYR A C 1
ATOM 1675 O O . TYR A 1 211 ? -12.106 -5.112 3.019 1.00 98.50 211 TYR A O 1
ATOM 1683 N N . LYS A 1 212 ? -11.026 -6.442 4.488 1.00 97.44 212 LYS A N 1
ATOM 1684 C CA . LYS A 1 212 ? -12.232 -6.927 5.156 1.00 97.44 212 LYS A CA 1
ATOM 1685 C C . LYS A 1 212 ? -13.020 -5.775 5.783 1.00 97.44 212 LYS A C 1
ATOM 1687 O O . LYS A 1 212 ? -14.220 -5.689 5.564 1.00 97.44 212 LYS A O 1
ATOM 1692 N N . HIS A 1 213 ? -12.345 -4.870 6.492 1.00 97.56 213 HIS A N 1
ATOM 1693 C CA . HIS A 1 213 ? -12.989 -3.711 7.107 1.00 97.56 213 HIS A CA 1
ATOM 1694 C C . HIS A 1 213 ? -13.700 -2.817 6.084 1.00 97.56 213 HIS A C 1
ATOM 1696 O O . HIS A 1 213 ? -14.823 -2.390 6.332 1.00 97.56 213 HIS A O 1
ATOM 1702 N N . ILE A 1 214 ? -13.090 -2.570 4.920 1.00 96.38 214 ILE A N 1
ATOM 1703 C CA . ILE A 1 214 ? -13.726 -1.803 3.836 1.00 96.38 214 ILE A CA 1
ATOM 1704 C C . ILE A 1 214 ? -14.968 -2.529 3.322 1.00 96.38 214 ILE A C 1
ATOM 1706 O O . ILE A 1 214 ? -16.033 -1.930 3.223 1.00 96.38 214 ILE A O 1
ATOM 1710 N N . SER A 1 215 ? -14.841 -3.829 3.046 1.00 93.50 215 SER A N 1
ATOM 1711 C CA . SER A 1 215 ? -15.949 -4.645 2.532 1.00 93.50 215 SER A CA 1
ATOM 1712 C C . SER A 1 215 ? -17.144 -4.667 3.498 1.00 93.50 215 SER A C 1
ATOM 1714 O O . SER A 1 215 ? -18.291 -4.658 3.068 1.00 93.50 215 SER A O 1
ATOM 1716 N N . GLU A 1 216 ? -16.881 -4.686 4.808 1.00 93.62 216 GLU A N 1
ATOM 1717 C CA . GLU A 1 216 ? -17.916 -4.684 5.850 1.00 93.62 216 GLU A CA 1
ATOM 1718 C C . GLU A 1 216 ? -18.521 -3.292 6.093 1.00 93.62 216 GLU A C 1
ATOM 1720 O O . GLU A 1 216 ? -19.713 -3.194 6.365 1.00 93.62 216 GLU A O 1
ATOM 1725 N N . SER A 1 217 ? -17.723 -2.222 5.999 1.00 91.38 217 SER A N 1
ATOM 1726 C CA . SER A 1 217 ? -18.171 -0.850 6.301 1.00 91.38 217 SER A CA 1
ATOM 1727 C C . SER A 1 217 ? -18.879 -0.155 5.139 1.00 91.38 217 SER A C 1
ATOM 1729 O O . SER A 1 217 ? -19.827 0.585 5.377 1.00 91.38 217 SER A O 1
ATOM 1731 N N . GLN A 1 218 ? -18.455 -0.399 3.896 1.00 89.50 218 GLN A N 1
ATOM 1732 C CA . GLN A 1 218 ? -19.034 0.224 2.696 1.00 89.50 218 GLN A CA 1
ATOM 1733 C C . GLN A 1 218 ? -20.162 -0.614 2.066 1.00 89.50 218 GLN A C 1
ATOM 1735 O O . GLN A 1 218 ? -20.880 -0.143 1.187 1.00 89.50 218 GLN A O 1
ATOM 1740 N N . GLY A 1 219 ? -20.349 -1.856 2.522 1.00 85.50 219 GLY A N 1
ATOM 1741 C CA . GLY A 1 219 ? -21.392 -2.755 2.034 1.00 85.50 219 GLY A CA 1
ATOM 1742 C C . GLY A 1 219 ? -20.992 -3.578 0.799 1.00 85.50 219 GLY A C 1
ATOM 1743 O O . GLY A 1 219 ? -19.894 -3.448 0.260 1.00 85.50 219 GLY A O 1
ATOM 1744 N N . PRO A 1 220 ? -21.884 -4.471 0.332 1.00 84.62 220 PRO A N 1
ATOM 1745 C CA . PRO A 1 220 ? -21.534 -5.547 -0.599 1.00 84.62 220 PRO A CA 1
ATOM 1746 C C . PRO A 1 220 ? -21.257 -5.096 -2.038 1.00 84.62 220 PRO A C 1
ATOM 1748 O O . PRO A 1 220 ? -20.652 -5.857 -2.787 1.00 84.62 220 PRO A O 1
ATOM 1751 N N . ASN A 1 221 ? -21.676 -3.890 -2.429 1.00 86.94 221 ASN A N 1
ATOM 1752 C CA . ASN A 1 221 ? -21.523 -3.385 -3.799 1.00 86.94 221 ASN A CA 1
ATOM 1753 C C . ASN A 1 221 ? -20.260 -2.530 -3.990 1.00 86.94 221 ASN A C 1
ATOM 1755 O O . ASN A 1 221 ? -19.966 -2.123 -5.114 1.00 86.94 221 ASN A O 1
ATOM 1759 N N . VAL A 1 222 ? -19.500 -2.271 -2.917 1.00 92.31 222 VAL A N 1
ATOM 1760 C CA . VAL A 1 222 ? -18.277 -1.470 -2.999 1.00 92.31 222 VAL A CA 1
ATOM 1761 C C . VAL A 1 222 ? -17.247 -2.170 -3.879 1.00 92.31 222 VAL A C 1
ATOM 1763 O O . VAL A 1 222 ? -16.867 -3.310 -3.625 1.00 92.31 222 VAL A O 1
ATOM 1766 N N . ARG A 1 223 ? -16.761 -1.479 -4.904 1.00 94.75 223 ARG A N 1
ATOM 1767 C CA . ARG A 1 223 ? -15.597 -1.866 -5.699 1.00 94.75 223 ARG A CA 1
ATOM 1768 C C . ARG A 1 223 ? -14.342 -1.350 -5.021 1.00 94.75 223 ARG A C 1
ATOM 1770 O O . ARG A 1 223 ? -14.250 -0.180 -4.655 1.00 94.75 223 ARG A O 1
ATOM 1777 N N . ILE A 1 224 ? -13.350 -2.220 -4.891 1.00 96.94 224 ILE A N 1
ATOM 1778 C CA . ILE A 1 224 ? -12.105 -1.903 -4.196 1.00 96.94 224 ILE A CA 1
ATOM 1779 C C . ILE A 1 224 ? -10.960 -1.978 -5.201 1.00 96.94 224 ILE A C 1
ATOM 1781 O O . ILE A 1 224 ? -10.736 -3.016 -5.827 1.00 96.94 224 ILE A O 1
ATOM 1785 N N . ALA A 1 225 ? -10.216 -0.885 -5.342 1.00 97.44 225 ALA A N 1
ATOM 1786 C CA . ALA A 1 225 ? -8.924 -0.868 -6.016 1.00 97.44 225 ALA A CA 1
ATOM 1787 C C . ALA A 1 225 ? -7.802 -0.864 -4.973 1.00 97.44 225 ALA A C 1
ATOM 1789 O O . ALA A 1 225 ? -7.902 -0.194 -3.947 1.00 97.44 225 ALA A O 1
ATOM 1790 N N . LEU A 1 226 ? -6.716 -1.596 -5.222 1.00 98.69 226 LEU A N 1
ATOM 1791 C CA . LEU A 1 226 ? -5.545 -1.571 -4.339 1.00 98.69 226 LEU A CA 1
ATOM 1792 C C . LEU A 1 226 ? -4.451 -0.700 -4.946 1.00 98.69 226 LEU A C 1
ATOM 1794 O O . LEU A 1 226 ? -4.134 -0.852 -6.124 1.00 98.69 226 LEU A O 1
ATOM 1798 N N . LEU A 1 227 ? -3.838 0.167 -4.146 1.00 98.69 227 LEU A N 1
ATOM 1799 C CA . LEU A 1 227 ? -2.702 0.983 -4.564 1.00 98.69 227 LEU A CA 1
ATOM 1800 C C . LEU A 1 227 ? -1.535 0.766 -3.604 1.00 98.69 227 LEU A C 1
ATOM 1802 O O . LEU A 1 227 ? -1.580 1.173 -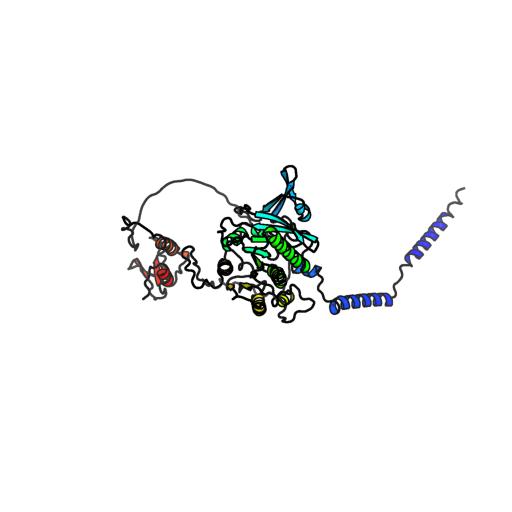2.448 1.00 98.69 227 LEU A O 1
ATOM 1806 N N . GLY A 1 228 ? -0.482 0.117 -4.088 1.00 98.31 228 GLY A N 1
ATOM 1807 C CA . GLY A 1 228 ? 0.726 -0.139 -3.311 1.00 98.31 228 GLY A CA 1
ATOM 1808 C C . GLY A 1 228 ? 1.890 0.707 -3.799 1.00 98.31 228 GLY A C 1
ATOM 1809 O O . GLY A 1 228 ? 2.092 0.834 -5.005 1.00 98.31 228 GLY A O 1
ATOM 1810 N N . TYR A 1 229 ? 2.695 1.231 -2.876 1.00 97.75 229 TYR A N 1
ATOM 1811 C CA . TYR A 1 229 ? 3.926 1.951 -3.206 1.00 97.75 229 TYR A CA 1
ATOM 1812 C C . TYR A 1 229 ? 5.146 1.316 -2.531 1.00 97.75 229 TYR A C 1
ATOM 1814 O O . TYR A 1 229 ? 5.134 1.053 -1.327 1.00 97.75 229 TYR A O 1
ATOM 1822 N N . SER A 1 230 ? 6.207 1.059 -3.307 1.00 95.38 230 SER A N 1
ATOM 1823 C CA . SER A 1 230 ? 7.453 0.442 -2.840 1.00 95.38 230 SER A CA 1
ATOM 1824 C C . SER A 1 230 ? 7.160 -0.890 -2.133 1.00 95.38 230 SER A C 1
ATOM 1826 O O . SER A 1 230 ? 6.500 -1.757 -2.710 1.00 95.38 230 SER A O 1
ATOM 1828 N N . ILE A 1 231 ? 7.558 -1.074 -0.869 1.00 94.25 231 ILE A N 1
ATOM 1829 C CA . ILE A 1 231 ? 7.232 -2.284 -0.090 1.00 94.25 231 ILE A CA 1
ATOM 1830 C C . ILE A 1 231 ? 5.720 -2.558 0.009 1.00 94.25 231 ILE A C 1
ATOM 1832 O O . ILE A 1 231 ? 5.324 -3.718 0.098 1.00 94.25 231 ILE A O 1
ATOM 1836 N N . GLY A 1 232 ? 4.867 -1.529 -0.069 1.00 97.19 232 GLY A N 1
ATOM 1837 C CA . GLY A 1 232 ? 3.408 -1.663 -0.069 1.00 97.19 232 GLY A CA 1
ATOM 1838 C C . GLY A 1 232 ? 2.845 -2.383 -1.300 1.00 97.19 232 GLY A C 1
ATOM 1839 O O . GLY A 1 232 ? 1.727 -2.900 -1.265 1.00 97.19 232 GLY A O 1
ATOM 1840 N N . THR A 1 233 ? 3.632 -2.524 -2.371 1.00 98.50 233 THR A N 1
ATOM 1841 C CA . THR A 1 233 ? 3.267 -3.366 -3.526 1.00 98.50 233 THR A CA 1
ATOM 1842 C C . THR A 1 233 ? 3.213 -4.851 -3.173 1.00 98.50 233 THR A C 1
ATOM 1844 O O . THR A 1 233 ? 2.410 -5.593 -3.733 1.00 98.50 233 THR A O 1
ATOM 1847 N N . VAL A 1 234 ? 3.996 -5.292 -2.187 1.00 97.50 234 VAL A N 1
ATOM 1848 C CA . VAL A 1 234 ? 4.063 -6.695 -1.772 1.00 97.50 234 VAL A CA 1
ATOM 1849 C C . VAL A 1 234 ? 2.752 -7.204 -1.156 1.00 97.50 234 VAL A C 1
ATOM 1851 O O . VAL A 1 234 ? 2.238 -8.222 -1.633 1.00 97.50 234 VAL A O 1
ATOM 1854 N N . PRO A 1 235 ? 2.173 -6.565 -0.116 1.00 98.38 235 PRO A N 1
ATOM 1855 C CA . PRO A 1 235 ? 0.868 -6.974 0.390 1.00 98.38 235 PRO A CA 1
ATOM 1856 C C . PRO A 1 235 ? -0.238 -6.766 -0.650 1.00 98.38 235 PRO A C 1
ATOM 1858 O O . PRO A 1 235 ? -1.144 -7.589 -0.707 1.00 98.38 235 PRO A O 1
ATOM 1861 N N . THR A 1 236 ? -0.133 -5.748 -1.512 1.00 98.75 236 THR A N 1
ATOM 1862 C CA . THR A 1 236 ? -1.092 -5.491 -2.600 1.00 98.75 236 THR A CA 1
ATOM 1863 C C . THR A 1 236 ? -1.188 -6.675 -3.567 1.00 98.75 236 THR A C 1
ATOM 1865 O O . THR A 1 236 ? -2.276 -7.208 -3.787 1.00 98.75 236 THR A O 1
ATOM 1868 N N . ILE A 1 237 ? -0.050 -7.149 -4.088 1.00 98.75 237 ILE A N 1
ATOM 1869 C CA . ILE A 1 237 ? 0.011 -8.322 -4.976 1.00 98.75 237 ILE A CA 1
ATOM 1870 C C . ILE A 1 237 ? -0.450 -9.581 -4.232 1.00 98.75 237 ILE A C 1
ATOM 1872 O O . ILE A 1 237 ? -1.205 -10.383 -4.782 1.00 98.75 237 ILE A O 1
ATOM 1876 N N . TYR A 1 238 ? -0.046 -9.749 -2.967 1.00 98.56 238 TYR A N 1
ATOM 1877 C CA . TYR A 1 238 ? -0.514 -10.861 -2.139 1.00 98.56 238 TYR A CA 1
ATOM 1878 C C . TYR A 1 238 ? -2.044 -10.878 -2.017 1.00 98.56 238 TYR A C 1
ATOM 1880 O O . TYR A 1 238 ? -2.652 -11.913 -2.280 1.00 98.56 238 TYR A O 1
ATOM 1888 N N . MET A 1 239 ? -2.665 -9.750 -1.667 1.00 98.69 239 MET A N 1
ATOM 1889 C CA . MET A 1 239 ? -4.113 -9.656 -1.497 1.00 98.69 239 MET A CA 1
ATOM 1890 C C . MET A 1 239 ? -4.834 -9.918 -2.818 1.00 98.69 239 MET A C 1
ATOM 1892 O O . MET A 1 239 ? -5.766 -10.714 -2.858 1.00 98.69 239 MET A O 1
ATOM 1896 N N . ALA A 1 240 ? -4.354 -9.338 -3.919 1.00 98.56 240 ALA A N 1
ATOM 1897 C CA . ALA A 1 240 ? -4.935 -9.554 -5.239 1.00 98.56 240 ALA A CA 1
ATOM 1898 C C . ALA A 1 240 ? -4.849 -11.017 -5.705 1.00 98.56 240 ALA A C 1
ATOM 1900 O O . ALA A 1 240 ? -5.792 -11.528 -6.308 1.00 98.56 240 ALA A O 1
ATOM 1901 N N . SER A 1 241 ? -3.765 -11.721 -5.355 1.00 98.50 241 SER A N 1
ATOM 1902 C CA . SER A 1 241 ? -3.592 -13.148 -5.673 1.00 98.50 241 SER A CA 1
ATOM 1903 C C . SER A 1 241 ? -4.545 -14.081 -4.910 1.00 98.50 241 SER A C 1
ATOM 1905 O O . SER A 1 241 ? -4.596 -15.275 -5.190 1.00 98.50 241 SER A O 1
ATOM 1907 N N . LYS A 1 242 ? -5.287 -13.561 -3.919 1.00 98.19 242 LYS A N 1
ATOM 1908 C CA . LYS A 1 242 ? -6.318 -14.302 -3.178 1.00 98.19 242 LYS A CA 1
ATOM 1909 C C . LYS A 1 242 ? -7.712 -14.184 -3.792 1.00 98.19 242 LYS A C 1
ATOM 1911 O O . LYS A 1 242 ? -8.630 -14.786 -3.249 1.00 98.19 242 LYS A O 1
ATOM 1916 N N . HIS A 1 243 ? -7.867 -13.428 -4.881 1.00 96.62 243 HIS A N 1
ATOM 1917 C CA . HIS A 1 243 ? -9.152 -13.176 -5.540 1.00 96.62 243 HIS A CA 1
ATOM 1918 C C . HIS A 1 243 ? -10.272 -12.729 -4.579 1.00 96.62 243 HIS A C 1
ATOM 1920 O O . HIS A 1 243 ? -11.341 -13.343 -4.564 1.00 96.62 243 HIS A O 1
ATOM 1926 N N . PRO A 1 244 ? -10.055 -11.697 -3.741 1.00 96.44 244 PRO A N 1
ATOM 1927 C CA . PRO A 1 244 ? -11.108 -11.231 -2.855 1.00 96.44 244 PRO A CA 1
ATOM 1928 C C . PRO A 1 244 ? -12.295 -10.665 -3.652 1.00 96.44 244 PRO A C 1
ATOM 1930 O O . PRO A 1 244 ? -12.102 -10.134 -4.752 1.00 96.44 244 PRO A O 1
ATOM 1933 N N . PRO A 1 245 ? -13.519 -10.751 -3.102 1.00 94.75 245 PRO A N 1
ATOM 1934 C CA . PRO A 1 245 ? -14.707 -10.230 -3.763 1.00 94.75 245 PRO A CA 1
ATOM 1935 C C . PRO A 1 245 ? -14.580 -8.723 -3.996 1.00 94.75 245 PRO A C 1
ATOM 1937 O O . PRO A 1 245 ? -13.972 -8.013 -3.195 1.00 94.75 245 PRO A O 1
ATOM 1940 N N . ASN A 1 246 ? -15.165 -8.249 -5.093 1.00 95.19 246 ASN A N 1
ATOM 1941 C CA . ASN A 1 246 ? -15.229 -6.843 -5.500 1.00 95.19 246 ASN A CA 1
ATOM 1942 C C . ASN A 1 246 ? -13.893 -6.141 -5.804 1.00 95.19 246 ASN A C 1
ATOM 1944 O O . ASN A 1 246 ? -13.870 -4.925 -6.023 1.00 95.19 246 ASN A O 1
ATOM 1948 N N . LEU A 1 247 ? -12.783 -6.879 -5.870 1.00 97.50 247 LEU A N 1
ATOM 1949 C CA . LEU A 1 247 ? -11.512 -6.326 -6.328 1.00 97.50 247 LEU A CA 1
ATOM 1950 C C . LEU A 1 247 ? -11.604 -5.981 -7.816 1.00 97.50 247 LEU A C 1
ATOM 1952 O O . LEU A 1 247 ? -11.778 -6.869 -8.652 1.00 97.50 247 LEU A O 1
ATOM 1956 N N . CYS A 1 248 ? -11.446 -4.704 -8.161 1.00 95.25 248 CYS A N 1
ATOM 1957 C CA . CYS A 1 248 ? -11.596 -4.246 -9.544 1.00 95.25 248 CYS A CA 1
ATOM 1958 C C . CYS A 1 248 ? -10.267 -4.005 -10.277 1.00 95.25 248 CYS A C 1
ATOM 1960 O O . CYS A 1 248 ? -10.257 -3.930 -11.504 1.00 95.25 248 CYS A O 1
ATOM 1962 N N . GLY A 1 249 ? -9.148 -3.896 -9.559 1.00 96.81 249 GLY A N 1
ATOM 1963 C CA . GLY A 1 249 ? -7.827 -3.669 -10.147 1.00 96.81 249 GLY A CA 1
ATOM 1964 C C . GLY A 1 249 ? -6.774 -3.323 -9.102 1.00 96.81 249 GLY A C 1
ATOM 1965 O O . GLY A 1 249 ? -7.103 -3.013 -7.954 1.00 96.81 249 GLY A O 1
ATOM 1966 N N . ILE A 1 250 ? -5.504 -3.374 -9.504 1.00 98.56 250 ILE A N 1
ATOM 1967 C CA . ILE A 1 250 ? -4.388 -2.940 -8.659 1.00 98.56 250 ILE A CA 1
ATOM 1968 C C . ILE A 1 250 ? -3.454 -1.978 -9.396 1.00 98.56 250 ILE A C 1
ATOM 1970 O O . ILE A 1 250 ? -3.200 -2.112 -10.594 1.00 98.56 250 ILE A O 1
ATOM 1974 N N . VAL A 1 251 ? -2.909 -1.029 -8.643 1.00 98.56 251 VAL A N 1
ATOM 1975 C CA . VAL A 1 251 ? -1.889 -0.075 -9.074 1.00 98.56 251 VAL A CA 1
ATOM 1976 C C . VAL A 1 251 ? -0.638 -0.300 -8.237 1.00 98.56 251 VAL A C 1
ATOM 1978 O O . VAL A 1 251 ? -0.684 -0.317 -7.006 1.00 98.56 251 VAL A O 1
ATOM 1981 N N . LEU A 1 252 ? 0.491 -0.477 -8.912 1.00 98.75 252 LEU A N 1
ATOM 1982 C CA . LEU A 1 252 ? 1.774 -0.786 -8.305 1.00 98.75 252 LEU A CA 1
ATOM 1983 C C . LEU A 1 252 ? 2.773 0.318 -8.637 1.00 98.75 252 LEU A C 1
ATOM 1985 O O . LEU A 1 252 ? 3.196 0.449 -9.785 1.00 98.75 252 LEU A O 1
ATOM 1989 N N . ILE A 1 253 ? 3.166 1.096 -7.633 1.00 98.25 253 ILE A N 1
ATOM 1990 C CA . ILE A 1 253 ? 4.156 2.161 -7.780 1.00 98.25 253 ILE A CA 1
ATOM 1991 C C . ILE A 1 253 ? 5.513 1.669 -7.274 1.00 98.25 253 ILE A C 1
ATOM 1993 O O . ILE A 1 253 ? 5.627 1.270 -6.114 1.00 98.25 253 ILE A O 1
ATOM 1997 N N . ALA A 1 254 ? 6.533 1.693 -8.134 1.00 97.31 254 ALA A N 1
ATOM 1998 C CA . ALA A 1 254 ? 7.877 1.171 -7.866 1.00 97.31 254 ALA A CA 1
ATOM 1999 C C . ALA A 1 254 ? 7.874 -0.248 -7.236 1.00 97.31 254 ALA A C 1
ATOM 2001 O O . ALA A 1 254 ? 8.352 -0.428 -6.110 1.00 97.31 254 ALA A O 1
ATOM 2002 N N . PRO A 1 255 ? 7.276 -1.265 -7.895 1.00 97.88 255 PRO A N 1
ATOM 2003 C CA . PRO A 1 255 ? 7.072 -2.578 -7.290 1.00 97.88 255 PRO A CA 1
ATOM 2004 C C . PRO A 1 255 ? 8.334 -3.402 -7.062 1.00 97.88 255 PRO A C 1
ATOM 2006 O O . PRO A 1 255 ? 9.246 -3.440 -7.883 1.00 97.88 255 PRO A O 1
ATOM 2009 N N . LEU A 1 256 ? 8.313 -4.176 -5.973 1.00 92.69 256 LEU A N 1
ATOM 2010 C CA . LEU A 1 256 ? 9.348 -5.145 -5.625 1.00 92.69 256 LEU A CA 1
ATOM 2011 C C . LEU A 1 256 ? 8.970 -6.553 -6.109 1.00 92.69 256 LEU A C 1
ATOM 2013 O O . LEU A 1 256 ? 8.043 -7.162 -5.574 1.00 92.69 256 LEU A O 1
ATOM 2017 N N . ALA A 1 257 ? 9.735 -7.111 -7.054 1.00 93.19 257 ALA A N 1
ATOM 2018 C CA . ALA A 1 257 ? 9.566 -8.493 -7.511 1.00 93.19 257 ALA A CA 1
ATOM 2019 C C . ALA A 1 257 ? 9.846 -9.552 -6.426 1.00 93.19 257 ALA A C 1
ATOM 2021 O O . ALA A 1 257 ? 9.073 -10.493 -6.269 1.00 93.19 257 ALA A O 1
ATOM 2022 N N . SER A 1 258 ? 10.954 -9.419 -5.694 1.00 90.19 258 SER A N 1
ATOM 2023 C CA . SER A 1 258 ? 11.267 -10.210 -4.494 1.00 90.19 258 SER A CA 1
ATOM 2024 C C . SER A 1 258 ? 12.478 -9.619 -3.774 1.00 90.19 258 SER A C 1
ATOM 2026 O O . SER A 1 258 ? 13.228 -8.836 -4.363 1.00 90.19 258 SER A O 1
ATOM 2028 N N . GLY A 1 259 ? 12.678 -9.999 -2.514 1.00 84.75 259 GLY A N 1
ATOM 2029 C CA . GLY A 1 259 ? 13.813 -9.566 -1.709 1.00 84.75 259 GLY A CA 1
ATOM 2030 C C . GLY A 1 259 ? 15.145 -10.058 -2.271 1.00 84.75 259 GLY A C 1
ATOM 2031 O O . GLY A 1 259 ? 16.086 -9.277 -2.359 1.00 84.75 259 GLY A O 1
ATOM 2032 N N . LEU A 1 260 ? 15.235 -11.316 -2.713 1.00 82.12 260 LEU A N 1
ATOM 2033 C CA . LEU A 1 260 ? 16.477 -11.845 -3.278 1.00 82.12 260 LEU A CA 1
ATOM 2034 C C . LEU A 1 260 ? 16.804 -11.205 -4.632 1.00 82.12 260 LEU A C 1
ATOM 2036 O O . LEU A 1 260 ? 17.967 -10.888 -4.882 1.00 82.12 260 LEU A O 1
ATOM 2040 N N . ARG A 1 261 ? 15.793 -10.957 -5.481 1.00 86.12 261 ARG A N 1
ATOM 2041 C CA . ARG A 1 261 ? 15.984 -10.282 -6.782 1.00 86.12 261 ARG A CA 1
ATOM 2042 C C . ARG A 1 261 ? 16.445 -8.831 -6.658 1.00 86.12 261 ARG A C 1
ATOM 2044 O O . ARG A 1 261 ? 17.037 -8.308 -7.589 1.00 86.12 261 ARG A O 1
ATOM 2051 N N . LEU A 1 262 ? 16.222 -8.201 -5.502 1.00 83.12 262 LEU A N 1
ATOM 2052 C CA . LEU A 1 262 ? 16.719 -6.850 -5.238 1.00 83.12 262 LEU A CA 1
ATOM 2053 C C . LEU A 1 262 ? 18.243 -6.808 -5.110 1.00 83.12 262 LEU A C 1
ATOM 2055 O O . LEU A 1 262 ? 18.881 -5.856 -5.543 1.00 83.12 262 LEU A O 1
ATOM 2059 N N . TYR A 1 263 ? 18.827 -7.852 -4.521 1.00 76.25 263 TYR A N 1
ATOM 2060 C CA . TYR A 1 263 ? 20.267 -7.933 -4.267 1.00 76.25 263 TYR A CA 1
ATOM 2061 C C . TYR A 1 263 ? 21.005 -8.834 -5.263 1.00 76.25 263 TYR A C 1
ATOM 2063 O O . TYR A 1 263 ? 22.233 -8.827 -5.309 1.00 76.25 263 TYR A O 1
ATOM 2071 N N . THR A 1 264 ? 20.282 -9.629 -6.055 1.00 72.31 264 THR A N 1
ATOM 2072 C CA . THR A 1 264 ? 20.857 -10.603 -6.990 1.00 72.31 264 THR A CA 1
ATOM 2073 C C . THR A 1 264 ? 20.075 -10.631 -8.301 1.00 72.31 264 THR A C 1
ATOM 2075 O O . THR A 1 264 ? 18.856 -10.524 -8.309 1.00 72.31 264 THR A O 1
ATOM 2078 N N . LYS A 1 265 ? 20.749 -10.860 -9.431 1.00 71.81 265 LYS A N 1
ATOM 2079 C CA . LYS A 1 265 ? 20.101 -10.994 -10.751 1.00 71.81 265 LYS A CA 1
ATOM 2080 C C . LYS A 1 265 ? 19.594 -12.424 -11.012 1.00 71.81 265 LYS A C 1
ATOM 2082 O O . LYS A 1 265 ? 19.827 -12.980 -12.081 1.00 71.81 265 LYS A O 1
ATOM 2087 N N . THR A 1 266 ? 18.987 -13.071 -10.014 1.00 72.88 266 THR A N 1
ATOM 2088 C CA . THR A 1 266 ? 18.497 -14.455 -10.150 1.00 72.88 266 THR A CA 1
ATOM 2089 C C . THR A 1 266 ? 17.100 -14.509 -10.762 1.00 72.88 266 THR A C 1
ATOM 2091 O O . THR A 1 266 ? 16.200 -13.776 -10.361 1.00 72.88 266 THR A O 1
ATOM 2094 N N . ASN A 1 267 ? 16.880 -15.458 -11.671 1.00 69.12 267 ASN A N 1
ATOM 2095 C CA . ASN A 1 267 ? 15.540 -15.778 -12.169 1.00 69.12 267 ASN A CA 1
ATOM 2096 C C . ASN A 1 267 ? 14.842 -16.853 -11.324 1.00 69.12 267 ASN A C 1
ATOM 2098 O O . ASN A 1 267 ? 13.640 -17.068 -11.476 1.00 69.12 267 ASN A O 1
ATOM 2102 N N . ARG A 1 268 ? 15.570 -17.522 -10.420 1.00 73.50 268 ARG A N 1
ATOM 2103 C CA . ARG A 1 268 ? 15.046 -18.607 -9.583 1.00 73.50 268 ARG A CA 1
ATOM 2104 C C . ARG A 1 268 ? 14.702 -18.105 -8.189 1.00 73.50 268 ARG A C 1
ATOM 2106 O O . ARG A 1 268 ? 15.550 -17.528 -7.510 1.00 73.50 268 ARG A O 1
ATOM 2113 N N . THR A 1 269 ? 13.483 -18.403 -7.762 1.00 80.25 269 THR A N 1
ATOM 2114 C CA . THR A 1 269 ? 13.059 -18.267 -6.369 1.00 80.25 269 THR A CA 1
ATOM 2115 C C . THR A 1 269 ? 13.621 -19.438 -5.562 1.00 80.25 269 THR A C 1
ATOM 2117 O O . THR A 1 269 ? 13.600 -20.581 -6.020 1.00 80.25 269 THR A O 1
ATOM 2120 N N . CYS A 1 270 ? 14.140 -19.171 -4.365 1.00 74.88 270 CYS A N 1
ATOM 2121 C CA . CYS A 1 270 ? 14.616 -20.201 -3.440 1.00 74.88 270 CYS A CA 1
ATOM 2122 C C . CYS A 1 270 ? 13.940 -20.062 -2.069 1.00 74.88 270 CYS A C 1
ATOM 2124 O O . CYS A 1 270 ? 13.254 -19.080 -1.800 1.00 74.88 270 CYS A O 1
ATOM 2126 N N . CYS A 1 271 ? 14.151 -21.027 -1.172 1.00 71.50 271 CYS A N 1
ATOM 2127 C CA . CYS A 1 271 ? 13.536 -21.033 0.162 1.00 71.50 271 CYS A CA 1
ATOM 2128 C C . CYS A 1 271 ? 13.926 -19.840 1.058 1.00 71.50 271 CYS A C 1
ATOM 2130 O O . CYS A 1 271 ? 13.222 -19.544 2.023 1.00 71.50 271 CYS A O 1
ATOM 2132 N N . MET A 1 272 ? 15.038 -19.158 0.760 1.00 71.62 272 MET A N 1
ATOM 2133 C CA . MET A 1 272 ? 15.464 -17.955 1.484 1.00 71.62 272 MET A CA 1
ATOM 2134 C C . MET A 1 272 ? 14.827 -16.674 0.954 1.00 71.62 272 MET A C 1
ATOM 2136 O O . MET A 1 272 ? 14.924 -15.642 1.621 1.00 71.62 272 MET A O 1
ATOM 2140 N N . ASP A 1 273 ? 14.218 -16.726 -0.230 1.00 78.19 273 ASP A N 1
ATOM 2141 C CA . ASP A 1 273 ? 13.624 -15.561 -0.862 1.00 78.19 273 ASP A CA 1
ATOM 2142 C C . ASP A 1 273 ? 12.367 -15.109 -0.102 1.00 78.19 273 ASP A C 1
ATOM 2144 O O . ASP A 1 273 ? 11.695 -15.877 0.594 1.00 78.19 273 ASP A O 1
ATOM 2148 N N . ARG A 1 274 ? 12.097 -13.811 -0.171 1.00 85.19 274 ARG A N 1
ATOM 2149 C CA . ARG A 1 274 ? 11.082 -13.113 0.618 1.00 85.19 274 ARG A CA 1
ATOM 2150 C C . ARG A 1 274 ? 10.331 -12.150 -0.258 1.00 85.19 274 ARG A C 1
ATOM 2152 O O . ARG A 1 274 ? 10.854 -11.702 -1.272 1.00 85.19 274 ARG A O 1
ATOM 2159 N N . PHE A 1 275 ? 9.125 -11.790 0.164 1.00 87.06 275 PHE A N 1
ATOM 2160 C CA . PHE A 1 275 ? 8.286 -10.861 -0.578 1.00 87.06 275 PHE A CA 1
ATOM 2161 C C . PHE A 1 275 ? 8.063 -11.359 -2.007 1.00 87.06 275 PHE A C 1
ATOM 2163 O O . PHE A 1 275 ? 8.315 -10.633 -2.958 1.00 87.06 275 PHE A O 1
ATOM 2170 N N . LEU A 1 276 ? 7.641 -12.622 -2.136 1.00 91.44 276 LEU A N 1
ATOM 2171 C CA . LEU A 1 276 ? 7.541 -13.372 -3.396 1.00 91.44 276 LEU A CA 1
ATOM 2172 C C . LEU A 1 276 ? 6.449 -12.831 -4.342 1.00 91.44 276 LEU A C 1
ATOM 2174 O O . LEU A 1 276 ? 5.484 -13.522 -4.663 1.00 91.44 276 LEU A O 1
ATOM 2178 N N . SER A 1 277 ? 6.548 -11.569 -4.749 1.00 95.56 277 SER A N 1
ATOM 2179 C CA . SER A 1 277 ? 5.623 -10.918 -5.674 1.00 95.56 277 SER A CA 1
ATOM 2180 C C . SER A 1 277 ? 5.711 -11.554 -7.059 1.00 95.56 277 SER A C 1
ATOM 2182 O O . SER A 1 277 ? 4.680 -11.807 -7.670 1.00 95.56 277 SER A O 1
ATOM 2184 N N . TYR A 1 278 ? 6.924 -11.888 -7.514 1.00 94.62 278 TYR A N 1
ATOM 2185 C CA . TYR A 1 278 ? 7.184 -12.554 -8.795 1.00 94.62 278 TYR A CA 1
ATOM 2186 C C . TYR A 1 278 ? 6.437 -13.889 -8.931 1.00 94.62 278 TYR A C 1
ATOM 2188 O O . TYR A 1 278 ? 5.867 -14.192 -9.982 1.00 94.62 278 TYR A O 1
ATOM 2196 N N . ASP A 1 279 ? 6.408 -14.679 -7.856 1.00 94.75 279 ASP A N 1
ATOM 2197 C CA . ASP A 1 279 ? 5.730 -15.977 -7.827 1.00 94.75 279 ASP A CA 1
ATOM 2198 C C . ASP A 1 279 ? 4.208 -15.844 -7.680 1.00 94.75 279 ASP A C 1
ATOM 2200 O O . ASP A 1 279 ? 3.467 -16.724 -8.108 1.00 94.75 279 ASP A O 1
ATOM 2204 N N . ARG A 1 280 ? 3.725 -14.741 -7.095 1.00 97.12 280 ARG A N 1
ATOM 2205 C CA . ARG A 1 280 ? 2.287 -14.481 -6.909 1.00 97.12 280 ARG A CA 1
ATOM 2206 C C . ARG A 1 280 ? 1.637 -13.761 -8.085 1.00 97.12 280 ARG A C 1
ATOM 2208 O O . ARG A 1 280 ? 0.431 -13.904 -8.260 1.00 97.12 280 ARG A O 1
ATOM 2215 N N . ALA A 1 281 ? 2.406 -13.018 -8.880 1.00 97.94 281 ALA A N 1
ATOM 2216 C CA . ALA A 1 281 ? 1.913 -12.230 -10.007 1.00 97.94 281 ALA A CA 1
ATOM 2217 C C . ALA A 1 281 ? 1.045 -13.021 -11.012 1.00 97.94 281 ALA A C 1
ATOM 2219 O O . ALA A 1 281 ? -0.018 -12.508 -11.368 1.00 97.94 281 ALA A O 1
ATOM 2220 N N . PRO A 1 282 ? 1.378 -14.278 -11.385 1.00 98.25 282 PRO A N 1
ATOM 2221 C CA . PRO A 1 282 ? 0.531 -15.082 -12.274 1.00 98.25 282 PRO A CA 1
ATOM 2222 C C . PRO A 1 282 ? -0.877 -15.364 -11.740 1.00 98.25 282 PRO A C 1
ATOM 2224 O O . PRO A 1 282 ? -1.773 -15.658 -12.519 1.00 98.25 282 PRO A O 1
ATOM 2227 N N . ASN A 1 283 ? -1.086 -15.265 -10.425 1.00 98.31 283 ASN A N 1
ATOM 2228 C CA . ASN A 1 283 ? -2.382 -15.512 -9.791 1.00 98.31 283 ASN A CA 1
ATOM 2229 C C . ASN A 1 283 ? -3.225 -14.233 -9.656 1.00 98.31 283 ASN A C 1
ATOM 2231 O O . ASN A 1 283 ? -4.235 -14.236 -8.963 1.00 98.31 283 ASN A O 1
ATOM 2235 N N . VAL A 1 284 ? -2.823 -13.105 -10.245 1.00 98.44 284 VAL A N 1
ATOM 2236 C CA . VAL A 1 284 ? -3.583 -11.849 -10.165 1.00 98.44 284 VAL A CA 1
ATOM 2237 C C . VAL A 1 284 ? -4.455 -11.685 -11.412 1.00 98.44 284 VAL A C 1
ATOM 2239 O O . VAL A 1 284 ? -3.985 -11.277 -12.469 1.00 98.44 284 VAL A O 1
ATOM 2242 N N . ASN A 1 285 ? -5.757 -11.958 -11.273 1.00 96.25 285 ASN A N 1
ATOM 2243 C CA . ASN A 1 285 ? -6.718 -11.997 -12.393 1.00 96.25 285 ASN A CA 1
ATOM 2244 C C . ASN A 1 285 ? -7.516 -10.694 -12.598 1.00 96.25 285 ASN A C 1
ATOM 2246 O O . ASN A 1 285 ? -8.591 -10.696 -13.207 1.00 96.25 285 ASN A O 1
ATOM 2250 N N . VAL A 1 286 ? -6.997 -9.568 -12.115 1.00 97.44 286 VAL A N 1
ATOM 2251 C CA . VAL A 1 286 ? -7.582 -8.228 -12.287 1.00 97.44 286 VAL A CA 1
ATOM 2252 C C . VAL A 1 286 ? -6.626 -7.335 -13.081 1.00 97.44 286 VAL A C 1
ATOM 2254 O O . VAL A 1 286 ? -5.442 -7.661 -13.150 1.00 97.44 286 VAL A O 1
ATOM 2257 N N . PRO A 1 287 ? -7.094 -6.229 -13.688 1.00 97.62 287 PRO A N 1
ATOM 2258 C CA . PRO A 1 287 ? -6.212 -5.272 -14.347 1.00 97.62 287 PRO A CA 1
ATOM 2259 C C . PRO A 1 287 ? -5.085 -4.788 -13.424 1.00 97.62 287 PRO A C 1
ATOM 2261 O O . PRO A 1 287 ? -5.341 -4.410 -12.277 1.00 97.62 287 PRO A O 1
ATOM 2264 N N . VAL A 1 288 ? -3.850 -4.791 -13.935 1.00 98.38 288 VAL A N 1
ATOM 2265 C CA . VAL A 1 288 ? -2.649 -4.373 -13.193 1.00 98.38 288 VAL A CA 1
ATOM 2266 C C . VAL A 1 288 ? -1.953 -3.229 -13.914 1.00 98.38 288 VAL A C 1
ATOM 2268 O O . VAL A 1 288 ? -1.477 -3.416 -15.032 1.00 98.38 288 VAL A O 1
ATOM 2271 N N . LEU A 1 289 ? -1.855 -2.066 -13.269 1.00 98.12 289 LEU A N 1
ATOM 2272 C CA . LEU A 1 289 ? -1.041 -0.941 -13.735 1.00 98.12 289 LEU A CA 1
ATOM 2273 C C . LEU A 1 289 ? 0.261 -0.875 -12.932 1.00 98.12 289 LEU A C 1
ATOM 2275 O O . LEU A 1 289 ? 0.227 -0.796 -11.705 1.00 98.12 289 LEU A O 1
ATOM 2279 N N . ILE A 1 290 ? 1.397 -0.847 -13.627 1.00 98.31 290 ILE A N 1
ATOM 2280 C CA . ILE A 1 290 ? 2.712 -0.590 -13.031 1.00 98.31 290 ILE A CA 1
ATOM 2281 C C . ILE A 1 290 ? 3.150 0.827 -13.394 1.00 98.31 290 ILE A C 1
ATOM 2283 O O . ILE A 1 290 ? 3.183 1.173 -14.574 1.00 98.31 290 ILE A O 1
ATOM 2287 N N . CYS A 1 291 ? 3.533 1.614 -12.389 1.00 97.69 291 CYS A N 1
ATOM 2288 C CA . CYS A 1 291 ? 4.200 2.899 -12.573 1.00 97.69 291 CYS A CA 1
ATOM 2289 C C . CYS A 1 291 ? 5.599 2.850 -11.947 1.00 97.69 291 CYS A C 1
ATOM 2291 O O . CYS A 1 291 ? 5.744 2.434 -10.796 1.00 97.69 291 CYS A O 1
ATOM 2293 N N . HIS A 1 292 ? 6.630 3.288 -12.671 1.00 97.88 292 HIS A N 1
ATOM 2294 C CA . HIS A 1 292 ? 8.019 3.215 -12.193 1.00 97.88 292 HIS A CA 1
ATOM 2295 C C . HIS A 1 292 ? 8.841 4.408 -12.682 1.00 97.88 292 HIS A C 1
ATOM 2297 O O . HIS A 1 292 ? 8.664 4.860 -13.809 1.00 97.88 292 HIS A O 1
ATOM 2303 N N . GLY A 1 293 ? 9.747 4.916 -11.850 1.00 93.56 293 GLY A N 1
ATOM 2304 C CA . GLY A 1 293 ? 10.743 5.896 -12.284 1.00 93.56 293 GLY A CA 1
ATOM 2305 C C . GLY A 1 293 ? 11.932 5.219 -12.966 1.00 93.56 293 GLY A C 1
ATOM 2306 O O . GLY A 1 293 ? 12.419 4.203 -12.467 1.00 93.56 293 GLY A O 1
ATOM 2307 N N . CYS A 1 294 ? 12.414 5.748 -14.091 1.00 92.75 294 CYS A N 1
ATOM 2308 C CA . CYS A 1 294 ? 13.571 5.163 -14.778 1.00 92.75 294 CYS A CA 1
ATOM 2309 C C . CYS A 1 294 ? 14.886 5.387 -14.013 1.00 92.75 294 CYS A C 1
ATOM 2311 O O . CYS A 1 294 ? 15.800 4.575 -14.139 1.00 92.75 294 CYS A O 1
ATOM 2313 N N . MET A 1 295 ? 14.949 6.414 -13.159 1.00 93.31 295 MET A N 1
ATOM 2314 C CA . MET A 1 295 ? 16.099 6.748 -12.306 1.00 93.31 295 MET A CA 1
ATOM 2315 C C . MET A 1 295 ? 15.966 6.177 -10.881 1.00 93.31 295 MET A C 1
ATOM 2317 O O . MET A 1 295 ? 16.531 6.705 -9.917 1.00 93.31 295 MET A O 1
ATOM 2321 N N . ASP A 1 296 ? 15.164 5.123 -10.700 1.00 92.75 296 ASP A N 1
ATOM 2322 C CA . ASP A 1 296 ? 14.975 4.468 -9.406 1.00 92.75 296 ASP A CA 1
ATOM 2323 C C . ASP A 1 296 ? 16.193 3.611 -9.015 1.00 92.75 296 ASP A C 1
ATOM 2325 O O . ASP A 1 296 ? 16.369 2.480 -9.468 1.00 92.75 296 ASP A O 1
ATOM 2329 N N . ASN A 1 297 ? 17.019 4.160 -8.122 1.00 87.31 297 ASN A N 1
ATOM 2330 C CA . ASN A 1 297 ? 18.207 3.497 -7.579 1.00 87.31 297 ASN A CA 1
ATOM 2331 C C . ASN A 1 297 ? 17.926 2.634 -6.333 1.00 87.31 297 ASN A C 1
ATOM 2333 O O . ASN A 1 297 ? 18.850 2.020 -5.802 1.00 87.31 297 ASN A O 1
ATOM 2337 N N . ILE A 1 298 ? 16.686 2.609 -5.831 1.00 86.81 298 ILE A N 1
ATOM 2338 C CA . ILE A 1 298 ? 16.302 1.825 -4.647 1.00 86.81 298 ILE A CA 1
ATOM 2339 C C . ILE A 1 298 ? 15.667 0.509 -5.076 1.00 86.81 298 ILE A C 1
ATOM 2341 O O . ILE A 1 298 ? 16.059 -0.545 -4.585 1.00 86.81 298 ILE A O 1
ATOM 2345 N N . ILE A 1 299 ? 14.705 0.565 -5.997 1.00 90.19 299 ILE A N 1
ATOM 2346 C CA . ILE A 1 299 ? 14.115 -0.600 -6.649 1.00 90.19 299 ILE A CA 1
ATOM 2347 C C . ILE A 1 299 ? 14.260 -0.386 -8.156 1.00 90.19 299 ILE A C 1
ATOM 2349 O O . ILE A 1 299 ? 13.443 0.322 -8.742 1.00 90.19 299 ILE A O 1
ATOM 2353 N N . PRO A 1 300 ? 15.270 -0.990 -8.805 1.00 92.44 300 PRO A N 1
ATOM 2354 C CA . PRO A 1 300 ? 15.497 -0.788 -10.230 1.00 92.44 300 PRO A CA 1
ATOM 2355 C C . PRO A 1 300 ? 14.252 -1.101 -11.065 1.00 92.44 300 PRO A C 1
ATOM 2357 O O . PRO A 1 300 ? 13.558 -2.089 -10.802 1.00 92.44 300 PRO A O 1
ATOM 2360 N N . LYS A 1 301 ? 14.011 -0.301 -12.112 1.00 94.19 301 LYS A N 1
ATOM 2361 C CA . LYS A 1 301 ? 12.866 -0.435 -13.036 1.00 94.19 301 LYS A CA 1
ATOM 2362 C C . LYS A 1 301 ? 12.653 -1.867 -13.541 1.00 94.19 301 LYS A C 1
ATOM 2364 O O . LYS A 1 301 ? 11.509 -2.298 -13.672 1.00 94.19 301 LYS A O 1
ATOM 2369 N N . ASN A 1 302 ? 13.729 -2.636 -13.729 1.00 93.75 302 ASN A N 1
ATOM 2370 C CA . ASN A 1 302 ? 13.674 -4.042 -14.138 1.00 93.75 302 ASN A CA 1
ATOM 2371 C C . ASN A 1 302 ? 12.746 -4.896 -13.257 1.00 93.75 302 ASN A C 1
ATOM 2373 O O . ASN A 1 302 ? 12.176 -5.860 -13.748 1.00 93.75 302 ASN A O 1
ATOM 2377 N N . HIS A 1 303 ? 12.553 -4.559 -11.975 1.00 94.81 303 HIS A N 1
ATOM 2378 C CA . HIS A 1 303 ? 11.587 -5.253 -11.117 1.00 94.81 303 HIS A CA 1
ATOM 2379 C C . HIS A 1 303 ? 10.144 -5.084 -11.606 1.00 94.81 303 HIS A C 1
ATOM 2381 O O . HIS A 1 303 ? 9.370 -6.039 -11.558 1.00 94.81 303 HIS A O 1
ATOM 2387 N N . GLY A 1 304 ? 9.785 -3.888 -12.075 1.00 94.94 304 GLY A N 1
ATOM 2388 C CA . GLY A 1 304 ? 8.495 -3.624 -12.701 1.00 94.94 304 GLY A CA 1
ATOM 2389 C C . GLY A 1 304 ? 8.358 -4.332 -14.046 1.00 94.94 304 GLY A C 1
ATOM 2390 O O . GLY A 1 304 ? 7.315 -4.920 -14.308 1.00 94.94 304 GLY A O 1
ATOM 2391 N N . GLU A 1 305 ? 9.413 -4.342 -14.863 1.00 94.88 305 GLU A N 1
ATOM 2392 C CA . GLU A 1 305 ? 9.428 -5.011 -16.176 1.00 94.88 305 GLU A CA 1
ATOM 2393 C C . GLU A 1 305 ? 9.225 -6.529 -16.045 1.00 94.88 305 GLU A C 1
ATOM 2395 O O . GLU A 1 305 ? 8.297 -7.079 -16.633 1.00 94.88 305 GLU A O 1
ATOM 2400 N N . ILE A 1 306 ? 9.990 -7.206 -15.181 1.00 94.94 306 ILE A N 1
ATOM 2401 C CA . ILE A 1 306 ? 9.827 -8.658 -14.992 1.00 94.94 306 ILE A CA 1
ATOM 2402 C C . ILE A 1 306 ? 8.490 -9.028 -14.347 1.00 94.94 306 ILE A C 1
ATOM 2404 O O . ILE A 1 306 ? 8.037 -10.158 -14.488 1.00 94.94 306 ILE A O 1
ATOM 2408 N N . LEU A 1 307 ? 7.869 -8.121 -13.587 1.00 96.38 307 LEU A N 1
ATOM 2409 C CA . LEU A 1 307 ? 6.538 -8.346 -13.026 1.00 96.38 307 LEU A CA 1
ATOM 2410 C C . LEU A 1 307 ? 5.448 -8.150 -14.080 1.00 96.38 307 LEU A C 1
ATOM 2412 O O . LEU A 1 307 ? 4.496 -8.926 -14.103 1.00 96.38 307 LEU A O 1
ATOM 2416 N N . MET A 1 308 ? 5.600 -7.155 -14.957 1.00 96.06 308 MET A N 1
ATOM 2417 C CA . MET A 1 308 ? 4.687 -6.880 -16.069 1.00 96.06 308 MET A CA 1
ATOM 2418 C C . MET A 1 308 ? 4.454 -8.137 -16.914 1.00 96.06 308 MET A C 1
ATOM 2420 O O . MET A 1 308 ? 3.312 -8.496 -17.181 1.00 96.06 308 MET A O 1
ATOM 2424 N N . GLU A 1 309 ? 5.528 -8.857 -17.245 1.00 96.19 309 GLU A N 1
ATOM 2425 C CA . GLU A 1 309 ? 5.485 -10.105 -18.023 1.00 96.19 309 GLU A CA 1
ATOM 2426 C C . GLU A 1 309 ? 4.758 -11.260 -17.312 1.00 96.19 309 GLU A C 1
ATOM 2428 O O . GLU A 1 309 ? 4.380 -12.250 -17.936 1.00 96.19 309 GLU A O 1
ATOM 2433 N N . ARG A 1 310 ? 4.581 -11.167 -15.991 1.00 96.69 310 ARG A N 1
ATOM 2434 C CA . ARG A 1 310 ? 4.006 -12.233 -15.159 1.00 96.69 310 ARG A CA 1
ATOM 2435 C C . ARG A 1 310 ? 2.526 -12.032 -14.877 1.00 96.69 310 ARG A C 1
ATOM 2437 O O . ARG A 1 310 ? 1.872 -12.989 -14.472 1.00 96.69 310 ARG A O 1
ATOM 2444 N N . PHE A 1 311 ? 2.007 -10.819 -15.043 1.00 98.06 311 PHE A N 1
ATOM 2445 C CA . PHE A 1 311 ? 0.611 -10.504 -14.765 1.00 98.06 311 PHE A CA 1
ATOM 2446 C C . PHE A 1 311 ? -0.284 -10.873 -15.962 1.00 98.06 311 PHE A C 1
ATOM 2448 O O . PHE A 1 311 ? -0.117 -10.301 -17.038 1.00 98.06 311 PHE A O 1
ATOM 2455 N N . PRO A 1 312 ? -1.298 -11.747 -15.793 1.00 97.19 312 PRO A N 1
ATOM 2456 C CA . PRO A 1 312 ? -2.179 -12.166 -16.891 1.00 97.19 312 PRO A CA 1
ATOM 2457 C C . PRO A 1 312 ? -2.966 -11.025 -17.550 1.00 97.19 312 PRO A C 1
ATOM 2459 O O . PRO A 1 312 ? -3.352 -11.118 -18.711 1.00 97.19 312 PRO A O 1
ATOM 2462 N N . ARG A 1 313 ? -3.254 -9.958 -16.793 1.00 96.94 313 ARG A N 1
ATOM 2463 C CA . ARG A 1 313 ? -4.074 -8.810 -17.221 1.00 96.94 313 ARG A CA 1
ATOM 2464 C C . ARG A 1 313 ? -3.356 -7.482 -16.997 1.00 96.94 313 ARG A C 1
ATOM 2466 O O . ARG A 1 313 ? -3.949 -6.498 -16.552 1.00 96.94 313 ARG A O 1
ATOM 2473 N N . ALA A 1 314 ? -2.058 -7.470 -17.258 1.00 95.44 314 ALA A N 1
ATOM 2474 C CA . ALA A 1 314 ? -1.260 -6.262 -17.175 1.00 95.44 314 ALA A CA 1
ATOM 2475 C C . ALA A 1 314 ? -1.710 -5.236 -18.232 1.00 95.44 314 ALA A C 1
ATOM 2477 O O . ALA A 1 314 ? -1.888 -5.579 -19.401 1.00 95.44 314 ALA A O 1
ATOM 2478 N N . VAL A 1 315 ? -1.903 -3.977 -17.834 1.00 94.31 315 VAL A N 1
ATOM 2479 C CA . VAL A 1 315 ? -2.142 -2.863 -18.770 1.00 94.31 315 VAL A CA 1
ATOM 2480 C C . VAL A 1 315 ? -0.816 -2.167 -19.086 1.00 94.31 315 VAL A C 1
ATOM 2482 O O . VAL A 1 315 ? 0.112 -2.296 -18.288 1.00 94.31 315 VAL A O 1
ATOM 2485 N N . PRO A 1 316 ? -0.695 -1.405 -20.197 1.00 93.62 316 PRO A N 1
ATOM 2486 C CA . PRO A 1 316 ? 0.570 -0.764 -20.549 1.00 93.62 316 PRO A CA 1
ATOM 2487 C C . PRO A 1 316 ? 1.176 -0.003 -19.355 1.00 93.62 316 PRO A C 1
ATOM 2489 O O . PRO A 1 316 ? 0.458 0.790 -18.726 1.00 93.62 316 PRO A O 1
ATOM 2492 N N . PRO A 1 317 ? 2.448 -0.256 -19.005 1.00 94.50 317 PRO A N 1
ATOM 2493 C CA . PRO A 1 317 ? 3.070 0.363 -17.847 1.00 94.50 317 PRO A CA 1
ATOM 2494 C C . PRO A 1 317 ? 3.273 1.860 -18.087 1.00 94.50 317 PRO A C 1
ATOM 2496 O O . PRO A 1 317 ? 3.237 2.340 -19.221 1.00 94.50 317 PRO A O 1
ATOM 2499 N N . PHE A 1 318 ? 3.486 2.608 -17.009 1.00 95.44 318 PHE A N 1
ATOM 2500 C CA . PHE A 1 318 ? 3.772 4.036 -17.066 1.00 95.44 318 PHE A CA 1
ATOM 2501 C C . PHE A 1 318 ? 5.127 4.333 -16.436 1.00 95.44 318 PHE A C 1
ATOM 2503 O O . PHE A 1 318 ? 5.275 4.374 -15.213 1.00 95.44 318 PHE A O 1
ATOM 2510 N N . TYR A 1 319 ? 6.126 4.516 -17.291 1.00 94.25 319 TYR A N 1
ATOM 2511 C CA . TYR A 1 319 ? 7.476 4.848 -16.866 1.00 94.25 319 TYR A CA 1
ATOM 2512 C C . TYR A 1 319 ? 7.717 6.351 -16.969 1.00 94.25 319 TYR A C 1
ATOM 2514 O O . TYR A 1 319 ? 7.305 6.985 -17.939 1.00 94.25 319 TYR A O 1
ATOM 2522 N N . VAL A 1 320 ? 8.352 6.921 -15.947 1.00 91.38 320 VAL A N 1
ATOM 2523 C CA . VAL A 1 320 ? 8.697 8.346 -15.901 1.00 91.38 320 VAL A CA 1
ATOM 2524 C C . VAL A 1 320 ? 10.214 8.469 -15.915 1.00 91.38 320 VAL A C 1
ATOM 2526 O O . VAL A 1 320 ? 10.863 8.096 -14.938 1.00 91.38 320 VAL A O 1
ATOM 2529 N N . GLU A 1 321 ? 10.758 8.990 -17.017 1.00 87.38 321 GLU A N 1
ATOM 2530 C CA . GLU A 1 321 ? 12.205 9.008 -17.280 1.00 87.38 321 GLU A CA 1
ATOM 2531 C C . GLU A 1 321 ? 12.999 9.687 -16.156 1.00 87.38 321 GLU A C 1
ATOM 2533 O O . GLU A 1 321 ? 13.883 9.079 -15.566 1.00 87.38 321 GLU A O 1
ATOM 2538 N N . GLU A 1 322 ? 12.606 10.895 -15.751 1.00 89.44 322 GLU A N 1
ATOM 2539 C CA . GLU A 1 322 ? 13.340 11.686 -14.747 1.00 89.44 322 GLU A CA 1
ATOM 2540 C C . GLU A 1 322 ? 12.981 11.349 -13.291 1.00 89.44 322 GLU A C 1
ATOM 2542 O O . GLU A 1 322 ? 13.505 11.949 -12.348 1.00 89.44 322 GLU A O 1
ATOM 2547 N N . ALA A 1 323 ? 12.048 10.420 -13.066 1.00 90.19 323 ALA A N 1
ATOM 2548 C CA . ALA A 1 323 ? 11.625 10.087 -11.714 1.00 90.19 323 ALA A CA 1
ATOM 2549 C C . ALA A 1 323 ? 12.554 9.050 -11.076 1.00 90.19 323 ALA A C 1
ATOM 2551 O O . ALA A 1 323 ? 12.913 8.041 -11.681 1.00 90.19 323 ALA A O 1
ATOM 2552 N N . ASN A 1 324 ? 12.875 9.271 -9.804 1.00 91.81 324 ASN A N 1
ATOM 2553 C CA . ASN A 1 324 ? 13.543 8.307 -8.942 1.00 91.81 324 ASN A CA 1
ATOM 2554 C C . ASN A 1 324 ? 12.537 7.678 -7.965 1.00 91.81 324 ASN A C 1
ATOM 2556 O O . ASN A 1 324 ? 11.337 7.965 -8.023 1.00 91.81 324 ASN A O 1
ATOM 2560 N N . HIS A 1 325 ? 13.035 6.84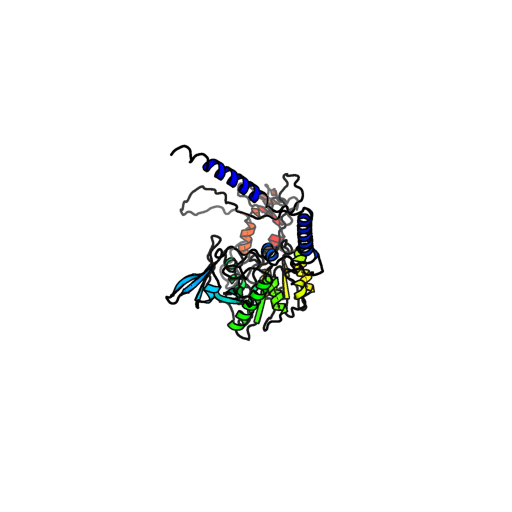8 -7.039 1.00 90.12 325 HIS A N 1
ATOM 2561 C CA . HIS A 1 325 ? 12.191 6.141 -6.074 1.00 90.12 325 HIS A CA 1
ATOM 2562 C C . HIS A 1 325 ? 11.256 7.071 -5.308 1.00 90.12 325 HIS A C 1
ATOM 2564 O O . HIS A 1 325 ? 10.103 6.728 -5.125 1.00 90.12 325 HIS A O 1
ATOM 2570 N N . LEU A 1 326 ? 11.739 8.238 -4.870 1.00 88.94 326 LEU A N 1
ATOM 2571 C CA . LEU A 1 326 ? 10.987 9.164 -4.024 1.00 88.94 326 LEU A CA 1
ATOM 2572 C C . LEU A 1 326 ? 10.098 10.108 -4.836 1.00 88.94 326 LEU A C 1
ATOM 2574 O O . LEU A 1 326 ? 9.041 10.517 -4.359 1.00 88.94 326 LEU A O 1
ATOM 2578 N N . THR A 1 327 ? 10.521 10.479 -6.047 1.00 90.88 327 THR A N 1
ATOM 2579 C CA . THR A 1 327 ? 9.803 11.473 -6.852 1.00 90.88 327 THR A CA 1
ATOM 2580 C C . THR A 1 327 ? 8.679 10.864 -7.684 1.00 90.88 327 THR A C 1
ATOM 2582 O O . THR A 1 327 ? 7.725 11.588 -7.978 1.00 90.88 327 THR A O 1
ATOM 2585 N N . ILE A 1 328 ? 8.720 9.566 -8.024 1.00 92.12 328 ILE A N 1
ATOM 2586 C CA . ILE A 1 328 ? 7.701 8.904 -8.868 1.00 92.12 328 ILE A CA 1
ATOM 2587 C C . ILE A 1 328 ? 6.274 9.071 -8.331 1.00 92.12 328 ILE A C 1
ATOM 2589 O O . ILE A 1 328 ? 5.351 9.285 -9.109 1.00 92.12 328 ILE A O 1
ATOM 2593 N N . PHE A 1 329 ? 6.088 9.041 -7.011 1.00 93.00 329 PHE A N 1
ATOM 2594 C CA . PHE A 1 329 ? 4.787 9.224 -6.368 1.00 93.00 329 PHE A CA 1
ATOM 2595 C C . PHE A 1 329 ? 4.758 10.515 -5.552 1.00 93.00 329 PHE A C 1
ATOM 2597 O O . PHE A 1 329 ? 4.726 10.509 -4.323 1.00 93.00 329 PHE A O 1
ATOM 2604 N N . SER A 1 330 ? 4.825 11.645 -6.251 1.00 89.44 330 SER A N 1
ATOM 2605 C CA . SER A 1 330 ? 4.874 12.970 -5.634 1.00 89.44 330 SER A CA 1
ATOM 2606 C C . SER A 1 330 ? 4.071 13.996 -6.429 1.00 89.44 330 SER A C 1
ATOM 2608 O O . SER A 1 330 ? 3.712 13.765 -7.585 1.00 89.44 330 SER A O 1
ATOM 2610 N N . ARG A 1 331 ? 3.858 15.177 -5.834 1.00 83.69 331 ARG A N 1
ATOM 2611 C CA . ARG A 1 331 ? 3.234 16.330 -6.505 1.00 83.69 331 ARG A CA 1
ATOM 2612 C C . ARG A 1 331 ? 3.985 16.795 -7.761 1.00 83.69 331 ARG A C 1
ATOM 2614 O O . ARG A 1 331 ? 3.394 17.476 -8.586 1.00 83.69 331 ARG A O 1
ATOM 2621 N N . HIS A 1 332 ? 5.258 16.431 -7.927 1.00 84.19 332 HIS A N 1
ATOM 2622 C CA . HIS A 1 332 ? 6.030 16.773 -9.126 1.00 84.19 332 HIS A CA 1
ATOM 2623 C C . HIS A 1 332 ? 5.660 15.911 -10.341 1.00 84.19 332 HIS A C 1
ATOM 2625 O O . HIS A 1 332 ? 5.843 16.348 -11.470 1.00 84.19 332 HIS A O 1
ATOM 2631 N N . ASN A 1 333 ? 5.107 14.714 -10.125 1.00 87.50 333 ASN A N 1
ATOM 2632 C CA . ASN A 1 333 ? 4.779 13.757 -11.183 1.00 87.50 333 ASN A CA 1
ATOM 2633 C C . ASN A 1 333 ? 3.268 13.498 -11.243 1.00 87.50 333 ASN A C 1
ATOM 2635 O O . ASN A 1 333 ? 2.802 12.362 -11.146 1.00 87.50 333 ASN A O 1
ATOM 2639 N N . LEU A 1 334 ? 2.486 14.570 -11.431 1.00 89.19 334 LEU A N 1
ATOM 2640 C CA . LEU A 1 334 ? 1.020 14.493 -11.526 1.00 89.19 334 LEU A CA 1
ATOM 2641 C C . LEU A 1 334 ? 0.535 13.580 -12.662 1.00 89.19 334 LEU A C 1
ATOM 2643 O O . LEU A 1 334 ? -0.547 13.001 -12.572 1.00 89.19 334 LEU A O 1
ATOM 2647 N N . SER A 1 335 ? 1.356 13.395 -13.699 1.00 88.00 335 SER A N 1
ATOM 2648 C CA . SER A 1 335 ? 1.103 12.477 -14.815 1.00 88.00 335 SER A CA 1
ATOM 2649 C C . SER A 1 335 ? 0.795 11.045 -14.359 1.00 88.00 335 SER A C 1
ATOM 2651 O O . SER A 1 335 ? -0.038 10.377 -14.972 1.00 88.00 335 SER A O 1
ATOM 2653 N N . VAL A 1 336 ? 1.374 10.598 -13.238 1.00 91.06 336 VAL A N 1
ATOM 2654 C CA . VAL A 1 336 ? 1.083 9.288 -12.639 1.00 91.06 336 VAL A CA 1
ATOM 2655 C C . VAL A 1 336 ? -0.377 9.199 -12.183 1.00 91.06 336 VAL A C 1
ATOM 2657 O O . VAL A 1 336 ? -1.038 8.196 -12.442 1.00 91.06 336 VAL A O 1
ATOM 2660 N N . PHE A 1 337 ? -0.924 10.250 -11.572 1.00 91.69 337 PHE A N 1
ATOM 2661 C CA . PHE A 1 337 ? -2.321 10.276 -11.121 1.00 91.69 337 PHE A CA 1
ATOM 2662 C C . PHE A 1 337 ? -3.294 10.357 -12.293 1.00 91.69 337 PHE A C 1
ATOM 2664 O O . PHE A 1 337 ? -4.295 9.640 -12.308 1.00 91.69 337 PHE A O 1
ATOM 2671 N N . PHE A 1 338 ? -2.967 11.154 -13.316 1.00 89.69 338 PHE A N 1
ATOM 2672 C CA . PHE A 1 338 ? -3.743 11.191 -14.557 1.00 89.69 338 PHE A CA 1
ATOM 2673 C C . PHE A 1 338 ? -3.799 9.813 -15.222 1.00 89.69 338 PHE A C 1
ATOM 2675 O O . PHE A 1 338 ? -4.876 9.361 -15.616 1.00 89.69 338 PHE A O 1
ATOM 2682 N N . ARG A 1 339 ? -2.666 9.102 -15.275 1.00 90.50 339 ARG A N 1
ATOM 2683 C CA . ARG A 1 339 ? -2.602 7.729 -15.783 1.00 90.50 339 ARG A CA 1
ATOM 2684 C C . ARG A 1 339 ? -3.489 6.777 -14.982 1.00 90.50 339 ARG A C 1
ATOM 2686 O O . ARG A 1 339 ? -4.219 5.995 -15.586 1.00 90.50 339 ARG A O 1
ATOM 2693 N N . ILE A 1 340 ? -3.428 6.839 -13.652 1.00 91.12 340 ILE A N 1
ATOM 2694 C CA . ILE A 1 340 ? -4.239 5.987 -12.771 1.00 91.12 340 ILE A CA 1
ATOM 2695 C C . ILE A 1 340 ? -5.733 6.252 -12.989 1.00 91.12 340 ILE A C 1
ATOM 2697 O O . ILE A 1 340 ? -6.516 5.310 -13.075 1.00 91.12 340 ILE A O 1
ATOM 2701 N N . ARG A 1 341 ? -6.134 7.523 -13.105 1.00 85.56 341 ARG A N 1
ATOM 2702 C CA . ARG A 1 341 ? -7.548 7.908 -13.173 1.00 85.56 341 ARG A CA 1
ATOM 2703 C C . ARG A 1 341 ? -8.190 7.711 -14.545 1.00 85.56 341 ARG A C 1
ATOM 2705 O O . ARG A 1 341 ? -9.363 7.337 -14.608 1.00 85.56 341 ARG A O 1
ATOM 2712 N N . TYR A 1 342 ? -7.469 8.022 -15.620 1.00 79.94 342 TYR A N 1
ATOM 2713 C CA . TYR A 1 342 ? -8.022 8.095 -16.980 1.00 79.94 342 TYR A CA 1
ATOM 2714 C C . TYR A 1 342 ? -7.492 6.998 -17.921 1.00 79.94 342 TYR A C 1
ATOM 2716 O O . TYR A 1 342 ? -7.964 6.871 -19.051 1.00 79.94 342 TYR A O 1
ATOM 2724 N N . GLY A 1 343 ? -6.525 6.181 -17.488 1.00 67.75 343 GLY A N 1
ATOM 2725 C CA . GLY A 1 343 ? -5.968 5.097 -18.300 1.00 67.75 343 GLY A CA 1
ATOM 2726 C C . GLY A 1 343 ? -5.203 5.586 -19.540 1.00 67.75 343 GLY A C 1
ATOM 2727 O O . GLY A 1 343 ? -4.535 6.619 -19.519 1.00 67.75 343 GLY A O 1
ATOM 2728 N N . SER A 1 344 ? -5.242 4.814 -20.637 1.00 44.12 344 SER A N 1
ATOM 2729 C CA . SER A 1 344 ? -4.549 5.117 -21.915 1.00 44.12 344 SER A CA 1
ATOM 2730 C C . SER A 1 344 ? -5.233 6.186 -22.771 1.00 44.12 344 SER A C 1
ATOM 2732 O O . SER A 1 344 ? -4.773 6.450 -23.874 1.00 44.12 344 SER A O 1
ATOM 2734 N N . GLY A 1 345 ? -6.290 6.834 -22.270 1.00 35.94 345 GLY A N 1
ATOM 2735 C CA . GLY A 1 345 ? -7.022 7.876 -22.999 1.00 35.94 345 GLY A CA 1
ATOM 2736 C C . GLY A 1 345 ? -6.281 9.212 -23.152 1.00 35.94 345 GLY A C 1
ATOM 2737 O O . GLY A 1 345 ? -6.727 10.078 -23.898 1.00 35.94 345 GLY A O 1
ATOM 2738 N N . CYS A 1 346 ? -5.130 9.401 -22.501 1.00 34.34 346 CYS A N 1
ATOM 2739 C CA . CYS A 1 346 ? -4.378 10.660 -22.554 1.00 34.34 346 CYS A CA 1
ATOM 2740 C C . CYS A 1 346 ? -3.409 10.773 -23.741 1.00 34.34 346 CYS A C 1
ATOM 2742 O O . CYS A 1 346 ? -2.327 11.328 -23.585 1.00 34.34 346 CYS A O 1
ATOM 2744 N N . MET A 1 347 ? -3.779 10.295 -24.931 1.00 29.67 347 MET A N 1
ATOM 2745 C CA . MET A 1 347 ? -3.173 10.845 -26.154 1.00 29.67 347 MET A CA 1
ATOM 2746 C C . MET A 1 347 ? -3.902 12.109 -26.639 1.00 29.67 347 MET A C 1
ATOM 2748 O O . MET A 1 347 ? -3.325 12.859 -27.412 1.00 29.67 347 MET A O 1
ATOM 2752 N N . ASN A 1 348 ? -5.118 12.393 -26.142 1.00 26.36 348 ASN A N 1
ATOM 2753 C CA . ASN A 1 348 ? -5.948 13.520 -26.594 1.00 26.36 348 ASN A CA 1
ATOM 2754 C C . ASN A 1 348 ? -6.697 14.261 -25.465 1.00 26.36 348 ASN A C 1
ATOM 2756 O O . ASN A 1 348 ? -7.781 14.796 -25.690 1.00 26.36 348 ASN A O 1
ATOM 2760 N N . ILE A 1 349 ? -6.134 14.361 -24.255 1.00 27.75 349 ILE A N 1
ATOM 2761 C CA . ILE A 1 349 ? -6.599 15.416 -23.341 1.00 27.75 349 ILE A CA 1
ATOM 2762 C C . ILE A 1 349 ? -5.973 16.726 -23.823 1.00 27.75 349 ILE A C 1
ATOM 2764 O O . ILE A 1 349 ? -4.818 17.025 -23.522 1.00 27.75 349 ILE A O 1
ATOM 2768 N N . ARG A 1 350 ? -6.744 17.524 -24.577 1.00 26.89 350 ARG A N 1
ATOM 2769 C CA . ARG A 1 350 ? -6.519 18.972 -24.611 1.00 26.89 350 ARG A CA 1
ATOM 2770 C C . ARG A 1 350 ? -6.678 19.450 -23.173 1.00 26.89 350 ARG A C 1
ATOM 2772 O O . ARG A 1 350 ? -7.794 19.546 -22.676 1.00 26.89 350 ARG A O 1
ATOM 2779 N N . MET A 1 351 ? -5.560 19.717 -22.503 1.00 27.47 351 MET A N 1
ATOM 2780 C CA . MET A 1 351 ? -5.553 20.473 -21.255 1.00 27.47 351 MET A CA 1
ATOM 2781 C C . MET A 1 351 ? -5.901 21.930 -21.566 1.00 27.47 351 MET A C 1
ATOM 2783 O O . MET A 1 351 ? -5.045 22.810 -21.561 1.00 27.47 351 MET A O 1
ATOM 2787 N N . THR A 1 352 ? -7.160 22.193 -21.898 1.00 32.47 352 THR A N 1
ATOM 2788 C CA . THR A 1 352 ? -7.735 23.503 -21.624 1.00 32.47 352 THR A CA 1
ATOM 2789 C C . THR A 1 352 ? -7.995 23.518 -20.125 1.00 32.47 352 THR A C 1
ATOM 2791 O O . THR A 1 352 ? -8.789 22.719 -19.641 1.00 32.47 352 THR A O 1
ATOM 2794 N N . GLU A 1 353 ? -7.263 24.387 -19.425 1.00 31.27 353 GLU A N 1
ATOM 2795 C CA . GLU A 1 353 ? -7.336 24.648 -17.977 1.00 31.27 353 GLU A CA 1
ATOM 2796 C C . GLU A 1 353 ? -6.512 23.721 -17.064 1.00 31.27 353 GLU A C 1
ATOM 2798 O O . GLU A 1 353 ? -7.039 23.119 -16.141 1.00 31.27 353 GLU A O 1
ATOM 2803 N N . ILE A 1 354 ? -5.200 23.620 -17.322 1.00 28.22 354 ILE A N 1
ATOM 2804 C CA . ILE A 1 354 ? -4.073 23.713 -16.355 1.00 28.22 354 ILE A CA 1
ATOM 2805 C C . ILE A 1 354 ? -2.782 23.600 -17.201 1.00 28.22 354 ILE A C 1
ATOM 2807 O O . ILE A 1 354 ? -2.618 22.617 -17.925 1.00 28.22 354 ILE A O 1
ATOM 2811 N N . PRO A 1 355 ? -1.859 24.581 -17.193 1.00 25.39 355 PRO A N 1
ATOM 2812 C CA . PRO A 1 355 ? -0.724 24.574 -18.111 1.00 25.39 355 PRO A CA 1
ATOM 2813 C C . PRO A 1 355 ? 0.322 23.518 -17.717 1.00 25.39 355 PRO A C 1
ATOM 2815 O O . PRO A 1 355 ? 1.113 23.715 -16.798 1.00 25.39 355 PRO A O 1
ATOM 2818 N N . CYS A 1 356 ? 0.397 22.423 -18.484 1.00 23.52 356 CYS A N 1
ATOM 2819 C CA . CYS A 1 356 ? 1.654 21.698 -18.673 1.00 23.52 356 CYS A CA 1
ATOM 2820 C C . CYS A 1 356 ? 2.590 22.595 -19.488 1.00 23.52 356 CYS A C 1
ATOM 2822 O O . CYS A 1 356 ? 2.558 22.598 -20.716 1.00 23.52 356 CYS A O 1
ATOM 2824 N N . GLN A 1 357 ? 3.463 23.327 -18.811 1.00 27.08 357 GLN A N 1
ATOM 2825 C CA . GLN A 1 357 ? 4.752 23.676 -19.386 1.00 27.08 357 GLN A CA 1
ATOM 2826 C C . GLN A 1 357 ? 5.830 23.048 -18.521 1.00 27.08 357 GLN A C 1
ATOM 2828 O O . GLN A 1 357 ? 6.063 23.499 -17.408 1.00 27.08 357 GLN A O 1
ATOM 2833 N N . GLN A 1 358 ? 6.498 22.030 -19.059 1.00 27.20 358 GLN A N 1
ATOM 2834 C CA . GLN A 1 358 ? 7.950 21.913 -18.955 1.00 27.20 358 GLN A CA 1
ATOM 2835 C C . GLN A 1 358 ? 8.451 20.929 -20.017 1.00 27.20 358 GLN A C 1
ATOM 2837 O O . GLN A 1 358 ? 8.411 19.713 -19.857 1.00 27.20 358 GLN A O 1
ATOM 2842 N N . ARG A 1 359 ? 8.918 21.494 -21.138 1.00 22.28 359 ARG A N 1
ATOM 2843 C CA . ARG A 1 359 ? 9.976 20.880 -21.940 1.00 22.28 359 ARG A CA 1
ATOM 2844 C C . ARG A 1 359 ? 11.296 21.085 -21.192 1.00 22.28 359 ARG A C 1
ATOM 2846 O O . ARG A 1 359 ? 11.581 22.181 -20.715 1.00 22.28 359 ARG A O 1
ATOM 2853 N N . PHE A 1 360 ? 12.048 19.998 -21.118 1.00 24.11 360 PHE A N 1
ATOM 2854 C CA . PHE A 1 360 ? 13.412 19.832 -20.631 1.00 24.11 360 PHE A CA 1
ATOM 2855 C C . PHE A 1 360 ? 14.381 20.993 -20.919 1.00 24.11 360 PHE A C 1
ATOM 2857 O O . PHE A 1 360 ? 14.424 21.521 -22.030 1.00 24.11 360 PHE A O 1
ATOM 2864 N N . ARG A 1 361 ? 15.285 21.254 -19.966 1.00 22.36 361 ARG A N 1
ATOM 2865 C CA . ARG A 1 361 ? 16.669 21.650 -20.267 1.00 22.36 361 ARG A CA 1
ATOM 2866 C C . ARG A 1 361 ? 17.622 20.661 -19.598 1.00 22.36 361 ARG A C 1
ATOM 2868 O O . ARG A 1 361 ? 17.585 20.493 -18.384 1.00 22.36 361 ARG A O 1
ATOM 2875 N N . GLN A 1 362 ? 18.470 20.037 -20.416 1.00 25.12 362 GLN A N 1
ATOM 2876 C CA . GLN A 1 362 ? 19.745 19.455 -20.003 1.00 25.12 362 GLN A CA 1
ATOM 2877 C C . GLN A 1 362 ? 20.516 20.467 -19.150 1.00 25.12 362 GLN A C 1
ATOM 2879 O O . GLN A 1 362 ? 20.688 21.611 -19.577 1.00 25.12 362 GLN A O 1
ATOM 2884 N N . TRP A 1 363 ? 21.054 20.033 -18.012 1.00 23.44 363 TRP A N 1
ATOM 2885 C CA . TRP A 1 363 ? 22.192 20.706 -17.397 1.00 23.44 363 TRP A CA 1
ATOM 2886 C C . TRP A 1 363 ? 23.383 19.764 -17.328 1.00 23.44 363 TRP A C 1
ATOM 2888 O O . TRP A 1 363 ? 23.446 18.834 -16.527 1.00 23.44 363 TRP A O 1
ATOM 2898 N N . SER A 1 364 ? 24.320 20.050 -18.230 1.00 21.70 364 SER A N 1
ATOM 2899 C CA . SER A 1 364 ? 25.721 19.687 -18.130 1.00 21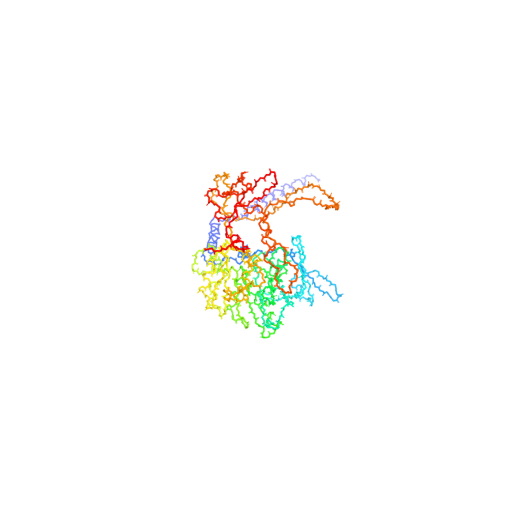.70 364 SER A CA 1
ATOM 2900 C C . SER A 1 364 ? 26.353 20.326 -16.890 1.00 21.70 364 SER A C 1
ATOM 2902 O O . SER A 1 364 ? 26.010 21.437 -16.490 1.00 21.70 364 SER A O 1
ATOM 2904 N N . LEU A 1 365 ? 27.288 19.567 -16.329 1.00 26.58 365 LEU A N 1
ATOM 2905 C CA . LEU A 1 365 ? 28.181 19.838 -15.205 1.00 26.58 365 LEU A CA 1
ATOM 2906 C C . LEU A 1 365 ? 28.767 21.263 -15.146 1.00 26.58 365 LEU A C 1
ATOM 2908 O O . LEU A 1 365 ? 29.160 21.827 -16.164 1.00 26.58 365 LEU A O 1
ATOM 2912 N N . TYR A 1 366 ? 28.958 21.761 -13.922 1.00 23.62 366 TYR A N 1
ATOM 2913 C CA . TYR A 1 366 ? 29.946 22.794 -13.574 1.00 23.62 366 TYR A CA 1
ATOM 2914 C C . TYR A 1 366 ? 31.077 22.156 -12.740 1.00 23.62 366 TYR A C 1
ATOM 2916 O O . TYR A 1 366 ? 30.891 21.055 -12.218 1.00 23.62 366 TYR A O 1
ATOM 2924 N N . PRO A 1 367 ? 32.281 22.755 -12.722 1.00 30.56 367 PRO A N 1
ATOM 2925 C CA . PRO A 1 367 ? 33.480 22.178 -13.305 1.00 30.56 367 PRO A CA 1
ATOM 2926 C C . PRO A 1 367 ? 34.382 21.491 -12.275 1.00 30.56 367 PRO A C 1
ATOM 2928 O O . PRO A 1 367 ? 34.240 21.664 -11.068 1.00 30.56 367 PRO A O 1
ATOM 2931 N N . ASN A 1 368 ? 35.328 20.718 -12.812 1.00 28.53 368 ASN A N 1
ATOM 2932 C CA . ASN A 1 368 ? 36.488 20.173 -12.116 1.00 28.53 368 ASN A CA 1
ATOM 2933 C C . ASN A 1 368 ? 37.090 21.165 -11.116 1.00 28.53 368 ASN A C 1
ATOM 2935 O O . ASN A 1 368 ? 37.537 22.229 -11.526 1.00 28.53 368 ASN A O 1
ATOM 2939 N N . ASP A 1 369 ? 37.243 20.720 -9.872 1.00 24.36 369 ASP A N 1
ATOM 2940 C CA . ASP A 1 369 ? 38.539 20.793 -9.211 1.00 24.36 369 ASP A CA 1
ATOM 2941 C C . ASP A 1 369 ? 38.713 19.622 -8.233 1.00 24.36 369 ASP A C 1
ATOM 2943 O O . ASP A 1 369 ? 37.963 19.451 -7.278 1.00 24.36 369 ASP A O 1
ATOM 2947 N N . GLN A 1 370 ? 39.712 18.796 -8.560 1.00 25.33 370 GLN A N 1
ATOM 2948 C CA . GLN A 1 370 ? 40.599 18.053 -7.661 1.00 25.33 370 GLN A CA 1
ATOM 2949 C C . GLN A 1 370 ? 39.958 17.328 -6.461 1.00 25.33 370 GLN A C 1
ATOM 2951 O O . GLN A 1 370 ? 39.714 17.929 -5.423 1.00 25.33 370 GLN A O 1
ATOM 2956 N N . LEU A 1 371 ? 39.887 15.992 -6.525 1.00 25.09 371 LEU A N 1
ATOM 2957 C CA . LEU A 1 371 ? 40.593 15.151 -5.545 1.00 25.09 371 LEU A CA 1
ATOM 2958 C C . LEU A 1 371 ? 40.616 13.682 -5.978 1.00 25.09 371 LEU A C 1
ATOM 2960 O O . LEU A 1 371 ? 39.605 12.995 -6.106 1.00 25.09 371 LEU A O 1
ATOM 2964 N N . GLN A 1 372 ? 41.845 13.242 -6.218 1.00 24.14 372 GLN A N 1
ATOM 2965 C CA . GLN A 1 372 ? 42.270 11.882 -6.491 1.00 24.14 372 GLN A CA 1
ATOM 2966 C C . GLN A 1 372 ? 41.893 10.911 -5.359 1.00 24.14 372 GLN A C 1
ATOM 2968 O O . GLN A 1 372 ? 41.868 11.276 -4.187 1.00 24.14 372 GLN A O 1
ATOM 2973 N N . ASN A 1 373 ? 41.751 9.638 -5.744 1.00 26.23 373 ASN A N 1
ATOM 2974 C CA . ASN A 1 373 ? 41.921 8.439 -4.919 1.00 26.23 373 ASN A CA 1
ATOM 2975 C C . ASN A 1 373 ? 41.057 8.306 -3.658 1.00 26.23 373 ASN A C 1
ATOM 2977 O O . ASN A 1 373 ? 41.529 8.612 -2.573 1.00 26.23 373 ASN A O 1
ATOM 2981 N N . TYR A 1 374 ? 39.919 7.609 -3.758 1.00 23.58 374 TYR A N 1
ATOM 2982 C CA . TYR A 1 374 ? 39.547 6.652 -2.710 1.00 23.58 374 TYR A CA 1
ATOM 2983 C C . TYR A 1 374 ? 38.942 5.371 -3.289 1.00 23.58 374 TYR A C 1
ATOM 2985 O O . TYR A 1 374 ? 37.945 5.364 -4.006 1.00 23.58 374 TYR A O 1
ATOM 2993 N N . ASN A 1 375 ? 39.619 4.277 -2.949 1.00 22.38 375 ASN A N 1
ATOM 2994 C CA . ASN A 1 375 ? 39.289 2.899 -3.252 1.00 22.38 375 ASN A CA 1
ATOM 2995 C C . ASN A 1 375 ? 37.870 2.497 -2.820 1.00 22.38 375 ASN A C 1
ATOM 2997 O O . ASN A 1 375 ? 37.390 2.821 -1.736 1.00 22.38 375 ASN A O 1
ATOM 3001 N N . THR A 1 376 ? 37.288 1.651 -3.662 1.00 27.42 376 THR A N 1
ATOM 3002 C CA . THR A 1 376 ? 36.203 0.696 -3.421 1.00 27.42 376 THR A CA 1
ATOM 3003 C C . THR A 1 376 ? 36.100 0.157 -1.984 1.00 27.42 376 THR A C 1
ATOM 3005 O O . THR A 1 376 ? 36.970 -0.617 -1.586 1.00 27.42 376 THR A O 1
ATOM 3008 N N . ARG A 1 377 ? 34.985 0.437 -1.280 1.00 20.39 377 ARG A N 1
ATOM 3009 C CA . ARG A 1 377 ? 34.240 -0.488 -0.382 1.00 20.39 377 ARG A CA 1
ATOM 3010 C C . ARG A 1 377 ? 32.787 -0.005 -0.179 1.00 20.39 377 ARG A C 1
ATOM 3012 O O . ARG A 1 377 ? 32.590 1.189 0.026 1.00 20.39 377 ARG A O 1
ATOM 3019 N N . PRO A 1 378 ? 31.772 -0.895 -0.170 1.00 24.41 378 PRO A N 1
ATOM 3020 C CA . PRO A 1 378 ? 30.394 -0.524 0.135 1.00 24.41 378 PRO A CA 1
ATOM 3021 C C . PRO A 1 378 ? 30.207 -0.454 1.657 1.00 24.41 378 PRO A C 1
ATOM 3023 O O . PRO A 1 378 ? 30.304 -1.471 2.344 1.00 24.41 378 PRO A O 1
ATOM 3026 N N . TYR A 1 379 ? 29.947 0.737 2.198 1.00 22.02 379 TYR A N 1
ATOM 3027 C CA . TYR A 1 379 ? 29.580 0.904 3.605 1.00 22.02 379 TYR A CA 1
ATOM 3028 C C . TYR A 1 379 ? 28.064 1.049 3.756 1.00 22.02 379 TYR A C 1
ATOM 3030 O O . TYR A 1 379 ? 27.460 2.040 3.361 1.00 22.02 379 TYR A O 1
ATOM 3038 N N . ILE A 1 380 ? 27.475 0.031 4.382 1.00 28.09 380 ILE A N 1
ATOM 3039 C CA . ILE A 1 380 ? 26.229 0.111 5.144 1.00 28.09 380 ILE A CA 1
ATOM 3040 C C . ILE A 1 380 ? 26.544 0.912 6.414 1.00 28.09 380 ILE A C 1
ATOM 3042 O O . ILE A 1 380 ? 27.447 0.536 7.162 1.00 28.09 380 ILE A O 1
ATOM 3046 N N . GLY A 1 381 ? 25.811 1.993 6.682 1.00 20.91 381 GLY A N 1
ATOM 3047 C CA . GLY A 1 381 ? 26.019 2.792 7.888 1.00 20.91 381 GLY A CA 1
ATOM 3048 C C . GLY A 1 381 ? 24.930 3.833 8.125 1.00 20.91 381 GLY A C 1
ATOM 3049 O O . GLY A 1 381 ? 24.646 4.660 7.269 1.00 20.91 381 GLY A O 1
ATOM 3050 N N . LEU A 1 382 ? 24.330 3.744 9.310 1.00 23.11 382 LEU A N 1
ATOM 3051 C CA . LEU A 1 382 ? 23.454 4.706 9.979 1.00 23.11 382 LEU A CA 1
ATOM 3052 C C . LEU A 1 382 ? 23.773 6.183 9.680 1.00 23.11 382 LEU A C 1
ATOM 3054 O O . LEU A 1 382 ? 24.927 6.586 9.784 1.00 23.11 382 LEU A O 1
ATOM 3058 N N . MET A 1 383 ? 22.745 7.016 9.482 1.00 22.64 383 MET A N 1
ATOM 3059 C CA . MET A 1 383 ? 22.878 8.468 9.655 1.00 22.64 383 MET A CA 1
ATOM 3060 C C . MET A 1 383 ? 22.298 8.913 11.007 1.00 22.64 383 MET A C 1
ATOM 3062 O O . MET A 1 383 ? 21.078 8.865 11.194 1.00 22.64 383 MET A O 1
ATOM 3066 N N . PRO A 1 384 ? 23.142 9.353 11.956 1.00 24.56 384 PRO A N 1
ATOM 3067 C CA . PRO A 1 384 ? 22.761 10.259 13.028 1.00 24.56 384 PRO A CA 1
ATOM 3068 C C . PRO A 1 384 ? 22.934 11.729 12.585 1.00 24.56 384 PRO A C 1
ATOM 3070 O O . PRO A 1 384 ? 23.801 12.041 11.783 1.00 24.56 384 PRO A O 1
ATOM 3073 N N . HIS A 1 385 ? 22.080 12.603 13.127 1.00 25.67 385 HIS A N 1
ATOM 3074 C CA . HIS A 1 385 ? 22.226 14.058 13.337 1.00 25.67 385 HIS A CA 1
ATOM 3075 C C . HIS A 1 385 ? 23.164 14.903 12.432 1.00 25.67 385 HIS A C 1
ATOM 3077 O O . HIS A 1 385 ? 24.381 14.803 12.517 1.00 25.67 385 HIS A O 1
ATOM 3083 N N . MET A 1 386 ? 22.592 15.898 11.741 1.00 21.97 386 MET A N 1
ATOM 3084 C CA . MET A 1 386 ? 23.259 17.148 11.313 1.00 21.97 386 MET A CA 1
ATOM 3085 C C . MET A 1 386 ? 22.204 18.265 11.418 1.00 21.97 386 MET A C 1
ATOM 3087 O O . MET A 1 386 ? 21.179 18.187 10.749 1.00 21.97 386 MET A O 1
ATOM 3091 N N . PHE A 1 387 ? 22.178 19.077 12.481 1.00 22.08 387 PHE A N 1
ATOM 3092 C CA . PHE A 1 387 ? 22.936 20.319 12.717 1.00 22.08 387 PHE A CA 1
ATOM 3093 C C . PHE A 1 387 ? 22.891 21.335 11.564 1.00 22.08 387 PHE A C 1
ATOM 3095 O O . PHE A 1 387 ? 23.411 21.110 10.478 1.00 22.08 387 PHE A O 1
ATOM 3102 N N . ILE A 1 388 ? 22.243 22.455 11.886 1.00 22.11 388 ILE A N 1
ATOM 3103 C CA . ILE A 1 388 ? 22.047 23.695 11.132 1.00 22.11 388 ILE A CA 1
ATOM 3104 C C . ILE A 1 388 ? 23.208 24.640 11.482 1.00 22.11 388 ILE A C 1
ATOM 3106 O O . ILE A 1 388 ? 23.492 24.776 12.677 1.00 22.11 388 ILE A O 1
ATOM 3110 N N . PRO A 1 389 ? 23.836 25.353 10.531 1.00 22.72 389 PRO A N 1
ATOM 3111 C CA . PRO A 1 389 ? 24.553 26.575 10.848 1.00 22.72 389 PRO A CA 1
ATOM 3112 C C . PRO A 1 389 ? 23.581 27.761 10.845 1.00 22.72 389 PRO A C 1
ATOM 3114 O O . PRO A 1 389 ? 22.845 27.992 9.887 1.00 22.72 389 PRO A O 1
ATOM 3117 N N . TYR A 1 390 ? 23.585 28.480 11.962 1.00 23.22 390 TYR A N 1
ATOM 3118 C CA . TYR A 1 390 ? 23.021 29.816 12.125 1.00 23.22 390 TYR A CA 1
ATOM 3119 C C . TYR A 1 390 ? 23.721 30.819 11.198 1.00 23.22 390 TYR A C 1
ATOM 3121 O O . TYR A 1 390 ? 24.944 30.778 11.084 1.00 23.22 390 TYR A O 1
ATOM 3129 N N . ASP A 1 391 ? 22.969 31.799 10.697 1.00 22.66 391 ASP A N 1
ATOM 3130 C CA . ASP A 1 391 ? 23.481 33.164 10.581 1.00 22.66 391 ASP A CA 1
ATOM 3131 C C . ASP A 1 391 ? 22.435 34.152 11.119 1.00 22.66 391 ASP A C 1
ATOM 3133 O O . ASP A 1 391 ? 21.227 33.990 10.932 1.00 22.66 391 ASP A O 1
ATOM 3137 N N . ARG A 1 392 ? 22.930 35.119 11.887 1.00 24.48 392 ARG A N 1
ATOM 3138 C CA . ARG A 1 392 ? 22.218 36.118 12.678 1.00 24.48 392 ARG A CA 1
ATOM 3139 C C . ARG A 1 392 ? 22.714 37.467 12.165 1.00 24.48 392 ARG A C 1
ATOM 3141 O O . ARG A 1 392 ? 23.846 37.839 12.448 1.00 24.48 392 ARG A O 1
ATOM 3148 N N . SER A 1 393 ? 21.870 38.237 11.491 1.00 25.31 393 SER A N 1
ATOM 3149 C CA . SER A 1 393 ? 21.938 39.696 11.606 1.00 25.31 393 SER A CA 1
ATOM 3150 C C . SER A 1 393 ? 20.629 40.366 11.200 1.00 25.31 393 SER A C 1
ATOM 3152 O O . SER A 1 393 ? 20.030 40.105 10.161 1.00 25.31 393 SER A O 1
ATOM 3154 N N . ASP A 1 394 ? 20.193 41.199 12.135 1.00 24.62 394 ASP A N 1
ATOM 3155 C CA . ASP A 1 394 ? 18.992 42.014 12.211 1.00 24.62 394 ASP A CA 1
ATOM 3156 C C . ASP A 1 394 ? 18.813 43.012 11.050 1.00 24.62 394 ASP A C 1
ATOM 3158 O O . ASP A 1 394 ? 19.773 43.649 10.622 1.00 24.62 394 ASP A O 1
ATOM 3162 N N . ARG A 1 395 ? 17.562 43.308 10.668 1.00 23.17 395 ARG A N 1
ATOM 3163 C CA . ARG A 1 395 ? 16.820 44.509 11.127 1.00 23.17 395 ARG A CA 1
ATOM 3164 C C . ARG A 1 395 ? 15.506 44.690 10.361 1.00 23.17 395 ARG A C 1
ATOM 3166 O O . ARG A 1 395 ? 15.448 44.598 9.140 1.00 23.17 395 ARG A O 1
ATOM 3173 N N . MET A 1 396 ? 14.459 45.009 11.118 1.00 24.34 396 MET A N 1
ATOM 3174 C CA . MET A 1 396 ? 13.201 45.563 10.616 1.00 24.34 396 MET A CA 1
ATOM 3175 C C . MET A 1 396 ? 13.393 46.990 10.088 1.00 24.34 396 MET A C 1
ATOM 3177 O O . MET A 1 396 ? 14.218 47.715 10.638 1.00 24.34 396 MET A O 1
ATOM 3181 N N . LEU A 1 397 ? 12.552 47.414 9.135 1.00 22.59 397 LEU A N 1
ATOM 3182 C CA . LEU A 1 397 ? 11.816 48.690 9.192 1.00 22.59 397 LEU A CA 1
ATOM 3183 C C . LEU A 1 397 ? 10.772 48.794 8.065 1.00 22.59 397 LEU A C 1
ATOM 3185 O O . LEU A 1 397 ? 11.049 48.547 6.895 1.00 22.59 397 LEU A O 1
ATOM 3189 N N . SER A 1 398 ? 9.563 49.181 8.462 1.00 26.31 398 SER A N 1
ATOM 3190 C CA . SER A 1 398 ? 8.450 49.646 7.636 1.00 26.31 398 SER A CA 1
ATOM 3191 C C . SER A 1 398 ? 8.604 51.129 7.285 1.00 26.31 398 SER A C 1
ATOM 3193 O O . SER A 1 398 ? 8.940 51.899 8.181 1.00 26.31 398 SER A O 1
ATOM 3195 N N . HIS A 1 399 ? 8.259 51.550 6.062 1.00 23.06 399 HIS A N 1
ATOM 3196 C CA . HIS A 1 399 ? 7.293 52.630 5.776 1.00 23.06 399 HIS A CA 1
ATOM 3197 C C . HIS A 1 399 ? 7.204 52.964 4.274 1.00 23.06 399 HIS A C 1
ATOM 3199 O O . HIS A 1 399 ? 7.890 52.394 3.437 1.00 23.06 399 HIS A O 1
ATOM 3205 N N . ASN A 1 400 ? 6.243 53.832 3.978 1.00 23.83 400 ASN A N 1
ATOM 3206 C CA . ASN A 1 400 ? 5.389 53.942 2.805 1.00 23.83 400 ASN A CA 1
ATOM 3207 C C . ASN A 1 400 ? 5.823 55.076 1.838 1.00 23.83 400 ASN A C 1
ATOM 3209 O O . ASN A 1 400 ? 6.580 55.960 2.227 1.00 23.83 400 ASN A O 1
ATOM 3213 N N . THR A 1 401 ? 5.175 55.105 0.661 1.00 25.70 401 THR A N 1
ATOM 3214 C CA . THR A 1 401 ? 4.875 56.248 -0.252 1.00 25.70 401 THR A CA 1
ATOM 3215 C C . THR A 1 401 ? 5.940 56.851 -1.194 1.00 25.70 401 THR A C 1
ATOM 3217 O O . THR A 1 401 ? 6.962 57.358 -0.751 1.00 25.70 401 THR A O 1
ATOM 3220 N N . GLY A 1 402 ? 5.582 56.931 -2.495 1.00 22.06 402 GLY A N 1
ATOM 3221 C CA . GLY A 1 402 ? 6.067 57.941 -3.461 1.00 22.06 402 GLY A CA 1
ATOM 3222 C C . GLY A 1 402 ? 6.252 57.468 -4.922 1.00 22.06 402 GLY A C 1
ATOM 3223 O O . GLY A 1 402 ? 7.263 56.859 -5.239 1.00 22.06 402 GLY A O 1
ATOM 3224 N N . ILE A 1 403 ? 5.310 57.797 -5.818 1.00 27.92 403 ILE A N 1
ATOM 3225 C CA . ILE A 1 403 ? 5.398 57.818 -7.312 1.00 27.92 403 ILE A CA 1
ATOM 3226 C C . ILE A 1 403 ? 5.407 59.338 -7.675 1.00 27.92 403 ILE A C 1
ATOM 3228 O O . ILE A 1 403 ? 4.715 60.025 -6.912 1.00 27.92 403 ILE A O 1
ATOM 3232 N N . PRO A 1 404 ? 6.068 59.940 -8.721 1.00 33.31 404 PRO A N 1
ATOM 3233 C CA . PRO A 1 404 ? 6.017 59.519 -10.142 1.00 33.31 404 PRO A CA 1
ATOM 3234 C C . PRO A 1 404 ? 7.137 59.975 -11.158 1.00 33.31 404 PRO A C 1
ATOM 3236 O O . PRO A 1 404 ? 8.010 60.767 -10.834 1.00 33.31 404 PRO A O 1
ATOM 3239 N N . VAL A 1 405 ? 7.012 59.465 -12.408 1.00 25.53 405 VAL A N 1
ATOM 3240 C CA . VAL A 1 405 ? 7.511 59.876 -13.769 1.00 25.53 405 VAL A CA 1
ATOM 3241 C C . VAL A 1 405 ? 9.002 60.205 -14.021 1.00 25.53 405 VAL A C 1
ATOM 3243 O O . VAL A 1 405 ? 9.513 61.189 -13.510 1.00 25.53 405 VAL A O 1
ATOM 3246 N N . ASP A 1 406 ? 9.681 59.464 -14.917 1.00 22.39 406 ASP A N 1
ATOM 3247 C CA . ASP A 1 406 ? 9.825 59.828 -16.347 1.00 22.39 406 ASP A CA 1
ATOM 3248 C C . ASP A 1 406 ? 10.683 58.832 -17.161 1.00 22.39 406 ASP A C 1
ATOM 3250 O O . ASP A 1 406 ? 11.494 58.090 -16.613 1.00 22.39 406 ASP A O 1
ATOM 3254 N N . PHE A 1 407 ? 10.500 58.881 -18.488 1.00 22.06 407 PHE A N 1
ATOM 3255 C CA . PHE A 1 407 ? 11.207 58.183 -19.580 1.00 22.06 407 PHE A CA 1
ATOM 3256 C C . PHE A 1 407 ? 10.604 56.887 -20.146 1.00 22.06 407 PHE A C 1
ATOM 3258 O O . PHE A 1 407 ? 11.200 55.810 -20.170 1.00 22.06 407 PHE A O 1
ATOM 3265 N N . LEU A 1 408 ? 9.459 57.080 -20.808 1.00 26.55 408 LEU A N 1
ATOM 3266 C CA . LEU A 1 408 ? 9.331 56.684 -22.214 1.00 26.55 408 LEU A CA 1
ATOM 3267 C C . LEU A 1 408 ? 10.490 57.293 -23.026 1.00 26.55 408 LEU A C 1
ATOM 3269 O O . LEU A 1 408 ? 10.605 58.511 -23.084 1.00 26.55 408 LEU A O 1
ATOM 3273 N N . ASN A 1 409 ? 11.323 56.459 -23.653 1.00 23.84 409 ASN A N 1
ATOM 3274 C CA . ASN A 1 409 ? 11.825 56.683 -25.015 1.00 23.84 409 ASN A CA 1
ATOM 3275 C C . ASN A 1 409 ? 12.532 55.423 -25.544 1.00 23.84 409 ASN A C 1
ATOM 3277 O O . ASN A 1 409 ? 13.689 55.167 -25.244 1.00 23.84 409 ASN A O 1
ATOM 3281 N N . HIS A 1 410 ? 11.760 54.690 -26.355 1.00 26.30 410 HIS A N 1
ATOM 3282 C CA . HIS A 1 410 ? 12.131 53.825 -27.486 1.00 26.30 410 HIS A CA 1
ATOM 3283 C C . HIS A 1 410 ? 13.027 52.586 -27.213 1.00 26.30 410 HIS A C 1
ATOM 3285 O O . HIS A 1 410 ? 14.115 52.683 -26.677 1.00 26.30 410 HIS A O 1
ATOM 3291 N N . GLY A 1 411 ? 12.651 51.361 -27.599 1.00 21.52 411 GLY A N 1
ATOM 3292 C CA . GLY A 1 411 ? 11.847 51.000 -28.763 1.00 21.52 411 GLY A CA 1
ATOM 3293 C C . GLY A 1 411 ? 11.081 49.675 -28.658 1.00 21.52 411 GLY A C 1
ATOM 3294 O O . GLY A 1 411 ? 11.478 48.726 -27.989 1.00 21.52 411 GLY A O 1
ATOM 3295 N N . ILE A 1 412 ? 9.983 49.677 -29.420 1.00 25.36 412 ILE A N 1
ATOM 3296 C CA . ILE A 1 412 ? 9.142 48.567 -29.887 1.00 25.36 412 ILE A CA 1
ATOM 3297 C C . ILE A 1 412 ? 8.332 47.838 -28.798 1.00 25.36 412 ILE A C 1
ATOM 3299 O O . ILE A 1 412 ? 8.502 46.650 -28.532 1.00 25.36 412 ILE A O 1
ATOM 3303 N N . LEU A 1 413 ? 7.357 48.559 -28.238 1.00 26.47 413 LEU A N 1
ATOM 3304 C CA . LEU A 1 413 ? 6.081 47.980 -27.809 1.00 26.47 413 LEU A CA 1
ATOM 3305 C C . LEU A 1 413 ? 5.089 48.107 -28.975 1.00 26.47 413 LEU A C 1
ATOM 3307 O O . LEU A 1 413 ? 4.909 49.195 -29.516 1.00 26.47 413 LEU A O 1
ATOM 3311 N N . LEU A 1 414 ? 4.450 47.002 -29.361 1.00 26.45 414 LEU A N 1
ATOM 3312 C CA . LEU A 1 414 ? 3.253 47.035 -30.204 1.00 26.45 414 LEU A CA 1
ATOM 3313 C C . LEU A 1 414 ? 2.092 47.638 -29.388 1.00 26.45 414 LEU A C 1
ATOM 3315 O O . LEU A 1 414 ? 1.892 47.269 -28.231 1.00 26.45 414 LEU A O 1
ATOM 3319 N N . ASN A 1 415 ? 1.379 48.584 -30.005 1.00 25.44 415 ASN A N 1
ATOM 3320 C CA . ASN A 1 415 ? 0.304 49.417 -29.452 1.00 25.44 415 ASN A CA 1
ATOM 3321 C C . ASN A 1 415 ? -0.787 48.639 -28.686 1.00 25.44 415 ASN A C 1
ATOM 3323 O O . ASN A 1 415 ? -1.386 47.714 -29.227 1.00 25.44 415 ASN A O 1
ATOM 3327 N N . ASN A 1 416 ? -1.130 49.117 -27.483 1.00 33.59 416 ASN A N 1
ATOM 3328 C CA . ASN A 1 416 ? -2.361 48.788 -26.747 1.00 33.59 416 ASN A CA 1
ATOM 3329 C C . ASN A 1 416 ? -3.320 49.992 -26.762 1.00 33.59 416 ASN A C 1
ATOM 3331 O O . ASN A 1 416 ? -3.674 50.536 -25.719 1.00 33.59 416 ASN A O 1
ATOM 3335 N N . ALA A 1 417 ? -3.717 50.434 -27.952 1.00 31.38 417 ALA A N 1
ATOM 3336 C CA . ALA A 1 417 ? -4.754 51.447 -28.123 1.00 31.38 417 ALA A CA 1
ATOM 3337 C C . ALA A 1 417 ? -5.820 50.919 -29.087 1.00 31.38 417 ALA A C 1
ATOM 3339 O O . ALA A 1 417 ? -5.942 51.402 -30.199 1.00 31.38 417 ALA A O 1
ATOM 3340 N N . GLU A 1 418 ? -6.524 49.872 -28.653 1.00 31.11 418 GLU A N 1
ATOM 3341 C CA . GLU A 1 418 ? -7.851 49.456 -29.134 1.00 31.11 418 GLU A CA 1
ATOM 3342 C C . GLU A 1 418 ? -8.412 48.432 -28.128 1.00 31.11 418 GLU A C 1
ATOM 3344 O O . GLU A 1 418 ? -8.585 47.247 -28.387 1.00 31.11 418 GLU A O 1
ATOM 3349 N N . THR A 1 419 ? -8.628 48.890 -26.896 1.00 31.88 419 THR A N 1
ATOM 3350 C CA . THR A 1 419 ? -9.508 48.213 -25.933 1.00 31.88 419 THR A CA 1
ATOM 3351 C C . THR A 1 419 ? -10.447 49.251 -25.351 1.00 31.88 419 THR A C 1
ATOM 3353 O O . THR A 1 419 ? -10.368 49.623 -24.183 1.00 31.88 419 THR A O 1
ATOM 3356 N N . ALA A 1 420 ? -11.317 49.758 -26.211 1.00 33.34 420 ALA A N 1
ATOM 3357 C CA . ALA A 1 420 ? -12.587 50.321 -25.808 1.00 33.34 420 ALA A CA 1
ATOM 3358 C C . ALA A 1 420 ? -13.614 49.775 -26.798 1.00 33.34 420 ALA A C 1
ATOM 3360 O O . ALA A 1 420 ? -13.495 50.002 -27.997 1.00 33.34 420 ALA A O 1
ATOM 3361 N N . THR A 1 421 ? -14.589 49.044 -26.260 1.00 34.38 421 THR A N 1
ATOM 3362 C CA . THR A 1 421 ? -15.676 48.324 -26.943 1.00 34.38 421 THR A CA 1
ATOM 3363 C C . THR A 1 421 ? -15.264 47.010 -27.617 1.00 34.38 421 THR A C 1
ATOM 3365 O O . THR A 1 421 ? -14.593 47.009 -28.636 1.00 34.38 421 THR A O 1
ATOM 3368 N N . ILE A 1 422 ? -15.635 45.887 -26.990 1.00 29.06 422 ILE A N 1
ATOM 3369 C CA . ILE A 1 422 ? -16.286 44.694 -27.569 1.00 29.06 422 ILE A CA 1
ATOM 3370 C C . ILE A 1 422 ? -16.373 43.642 -26.446 1.00 29.06 422 ILE A C 1
ATOM 3372 O O . ILE A 1 422 ? -15.385 43.318 -25.788 1.00 29.06 422 ILE A O 1
ATOM 3376 N N . ASP A 1 423 ? -17.592 43.168 -26.202 1.00 34.44 423 ASP A N 1
ATOM 3377 C CA . ASP A 1 423 ? -17.951 42.130 -25.239 1.00 34.44 423 ASP A CA 1
ATOM 3378 C C . ASP A 1 423 ? -17.228 40.788 -25.479 1.00 34.44 423 ASP A C 1
ATOM 3380 O O . ASP A 1 423 ? -17.099 40.335 -26.614 1.00 34.44 423 ASP A O 1
ATOM 3384 N N . GLY A 1 424 ? -16.877 40.096 -24.386 1.00 36.59 424 GLY A N 1
ATOM 3385 C CA . GLY A 1 424 ? -16.713 38.634 -24.349 1.00 36.59 424 GLY A CA 1
ATOM 3386 C C . GLY A 1 424 ? -15.311 38.051 -24.613 1.00 36.59 424 GLY A C 1
ATOM 3387 O O . GLY A 1 424 ? -14.726 38.227 -25.670 1.00 36.59 424 GLY A O 1
ATOM 3388 N N . ASN A 1 425 ? -14.825 37.255 -23.648 1.00 40.31 425 ASN A N 1
ATOM 3389 C CA . ASN A 1 425 ? -13.817 36.181 -23.755 1.00 40.31 425 ASN A CA 1
ATOM 3390 C C . ASN A 1 425 ? -12.546 36.410 -24.612 1.00 40.31 425 ASN A C 1
ATOM 3392 O O . ASN A 1 425 ? -12.542 36.055 -25.785 1.00 40.31 425 ASN A O 1
ATOM 3396 N N . ALA A 1 426 ? -11.426 36.818 -23.984 1.00 35.19 426 ALA A N 1
ATOM 3397 C CA . ALA A 1 426 ? -10.057 36.280 -24.189 1.00 35.19 426 ALA A CA 1
ATOM 3398 C C . ALA A 1 426 ? -8.968 37.243 -23.661 1.00 35.19 426 ALA A C 1
ATOM 3400 O O . ALA A 1 426 ? -8.502 38.129 -24.371 1.00 35.19 426 ALA A O 1
ATOM 3401 N N . LEU A 1 427 ? -8.478 37.032 -22.436 1.00 33.41 427 LEU A N 1
ATOM 3402 C CA . LEU A 1 427 ? -7.318 37.749 -21.879 1.00 33.41 427 LEU A CA 1
ATOM 3403 C C . LEU A 1 427 ? -6.461 36.765 -21.069 1.00 33.41 427 LEU A C 1
ATOM 3405 O O . LEU A 1 427 ? -6.649 36.621 -19.868 1.00 33.41 427 LEU A O 1
ATOM 3409 N N . ALA A 1 428 ? -5.545 36.034 -21.718 1.00 38.09 428 ALA A N 1
ATOM 3410 C CA . ALA A 1 428 ? -4.648 35.107 -21.003 1.00 38.09 428 ALA A CA 1
ATOM 3411 C C . ALA A 1 428 ? -3.259 34.819 -21.630 1.00 38.09 428 ALA A C 1
ATOM 3413 O O . ALA A 1 428 ? -2.353 34.508 -20.861 1.00 38.09 428 ALA A O 1
ATOM 3414 N N . PRO A 1 429 ? -2.989 34.946 -22.949 1.00 32.66 429 PRO A N 1
ATOM 3415 C CA . PRO A 1 429 ? -1.654 34.575 -23.461 1.00 32.66 429 PRO A CA 1
ATOM 3416 C C . PRO A 1 429 ? -0.608 35.706 -23.476 1.00 32.66 429 PRO A C 1
ATOM 3418 O O . PRO A 1 429 ? 0.582 35.445 -23.317 1.00 32.66 429 PRO A O 1
ATOM 3421 N N . LYS A 1 430 ? -1.014 36.974 -23.653 1.00 36.66 430 LYS A N 1
ATOM 3422 C CA . LYS A 1 430 ? -0.067 38.086 -23.901 1.00 36.66 430 LYS A CA 1
ATOM 3423 C C . LYS A 1 430 ? 0.629 38.632 -22.642 1.00 36.66 430 LYS A C 1
ATOM 3425 O O . LYS A 1 430 ? 1.776 39.057 -22.734 1.00 36.66 430 LYS A O 1
ATOM 3430 N N . LEU A 1 431 ? -0.006 38.573 -21.465 1.00 39.41 431 LEU A N 1
ATOM 3431 C CA . LEU A 1 431 ? 0.606 39.049 -20.210 1.00 39.41 431 LEU A CA 1
ATOM 3432 C C . LEU A 1 431 ? 1.717 38.119 -19.688 1.00 39.41 431 LEU A C 1
ATOM 3434 O O . LEU A 1 431 ? 2.672 38.588 -19.073 1.00 39.41 431 LEU A O 1
ATOM 3438 N N . LEU A 1 432 ? 1.622 36.809 -19.946 1.00 39.69 432 LEU A N 1
ATOM 3439 C CA . LEU A 1 432 ? 2.590 35.830 -19.440 1.00 39.69 432 LEU A CA 1
ATOM 3440 C C . LEU A 1 432 ? 3.932 35.894 -20.196 1.00 39.69 432 LEU A C 1
ATOM 3442 O O . LEU A 1 432 ? 4.995 35.726 -19.597 1.00 39.69 432 LEU A O 1
ATOM 3446 N N . GLY A 1 433 ? 3.892 36.186 -21.503 1.00 44.34 433 GLY A N 1
ATOM 3447 C CA . GLY A 1 433 ? 5.085 36.294 -22.350 1.00 44.34 433 GLY A CA 1
ATOM 3448 C C . GLY A 1 433 ? 5.989 37.479 -22.009 1.00 44.34 433 GLY A C 1
ATOM 3449 O O . GLY A 1 433 ? 7.213 37.365 -22.083 1.00 44.34 433 GLY A O 1
ATOM 3450 N N . ALA A 1 434 ? 5.403 38.593 -21.561 1.00 48.84 434 ALA A N 1
ATOM 3451 C CA . ALA A 1 434 ? 6.141 39.800 -21.195 1.00 48.84 434 ALA A CA 1
ATOM 3452 C C . ALA A 1 434 ? 7.065 39.586 -19.980 1.00 48.84 434 ALA A C 1
ATOM 3454 O O . ALA A 1 434 ? 8.193 40.078 -19.972 1.00 48.84 434 ALA A O 1
ATOM 3455 N N . ASN A 1 435 ? 6.638 38.790 -18.994 1.00 52.09 435 ASN A N 1
ATOM 3456 C CA . ASN A 1 435 ? 7.444 38.494 -17.804 1.00 52.09 435 ASN A CA 1
ATOM 3457 C C . ASN A 1 435 ? 8.655 37.605 -18.118 1.00 52.09 435 ASN A C 1
ATOM 3459 O O . ASN A 1 435 ? 9.727 37.799 -17.551 1.00 52.09 435 ASN A O 1
ATOM 3463 N N . ILE A 1 436 ? 8.516 36.657 -19.050 1.00 55.62 436 ILE A N 1
ATOM 3464 C CA . ILE A 1 436 ? 9.613 35.759 -19.445 1.00 55.62 436 ILE A CA 1
ATOM 3465 C C . ILE A 1 436 ? 10.664 36.515 -20.263 1.00 55.62 436 ILE A C 1
ATOM 3467 O O . ILE A 1 436 ? 11.860 36.314 -20.067 1.00 55.62 436 ILE A O 1
ATOM 3471 N N . LEU A 1 437 ? 10.230 37.412 -21.154 1.00 57.06 437 LEU A N 1
ATOM 3472 C CA . LEU A 1 437 ? 11.130 38.203 -21.996 1.00 57.06 437 LEU A CA 1
ATOM 3473 C C . LEU A 1 437 ? 11.833 39.343 -21.252 1.00 57.06 437 LEU A C 1
ATOM 3475 O O . LEU A 1 437 ? 12.707 39.970 -21.847 1.00 57.06 437 LEU A O 1
ATOM 3479 N N . ASN A 1 438 ? 11.479 39.626 -19.997 1.00 61.00 438 ASN A N 1
ATOM 3480 C CA . ASN A 1 438 ? 12.128 40.649 -19.170 1.00 61.00 438 ASN A CA 1
ATOM 3481 C C . ASN A 1 438 ? 13.099 40.065 -18.126 1.00 61.00 438 ASN A C 1
ATOM 3483 O O . ASN A 1 438 ? 13.838 40.817 -17.493 1.00 61.00 438 ASN A O 1
ATOM 3487 N N . ASP A 1 439 ? 13.167 38.739 -17.981 1.00 69.62 439 ASP A N 1
ATOM 3488 C CA . ASP A 1 439 ? 14.113 38.068 -17.085 1.00 69.62 439 ASP A CA 1
ATOM 3489 C C . ASP A 1 439 ? 15.451 37.797 -17.796 1.00 69.62 439 ASP A C 1
ATOM 3491 O O . ASP A 1 439 ? 15.655 36.764 -18.445 1.00 69.62 439 ASP A O 1
ATOM 3495 N N . LYS A 1 440 ? 16.388 38.745 -17.667 1.00 66.62 440 LYS A N 1
ATOM 3496 C CA . LYS A 1 440 ? 17.701 38.686 -18.332 1.00 66.62 440 LYS A CA 1
ATOM 3497 C C . LYS A 1 440 ? 18.515 37.432 -17.996 1.00 66.62 440 LYS A C 1
ATOM 3499 O O . LYS A 1 440 ? 19.340 37.017 -18.807 1.00 66.62 440 LYS A O 1
ATOM 3504 N N . GLN A 1 441 ? 18.294 36.806 -16.832 1.00 70.06 441 GLN A N 1
ATOM 3505 C CA . GLN A 1 441 ? 19.071 35.639 -16.391 1.00 70.06 441 GLN A CA 1
ATOM 3506 C C . GLN A 1 441 ? 18.779 34.377 -17.216 1.00 70.06 441 GLN A C 1
ATOM 3508 O O . GLN A 1 441 ? 19.538 33.412 -17.155 1.00 70.06 441 GLN A O 1
ATOM 3513 N N . ARG A 1 442 ? 17.713 34.380 -18.026 1.00 64.31 442 ARG A N 1
ATOM 3514 C CA . ARG A 1 442 ? 17.308 33.229 -18.849 1.00 64.31 442 ARG A CA 1
ATOM 3515 C C . ARG A 1 442 ? 17.986 33.159 -20.215 1.00 64.31 442 ARG A C 1
ATOM 3517 O O . ARG A 1 442 ? 17.891 32.123 -20.882 1.00 64.31 442 ARG A O 1
ATOM 3524 N N . PHE A 1 443 ? 18.663 34.232 -20.619 1.00 74.12 443 PHE A N 1
ATOM 3525 C CA . PHE A 1 443 ? 19.279 34.371 -21.934 1.00 74.12 443 PHE A CA 1
ATOM 3526 C C . PHE A 1 443 ? 20.797 34.433 -21.821 1.00 74.12 443 PHE A C 1
ATOM 3528 O O . PHE A 1 443 ? 21.348 35.047 -20.902 1.00 74.12 443 PHE A O 1
ATOM 3535 N N . VAL A 1 444 ? 21.469 33.775 -22.763 1.00 65.19 444 VAL A N 1
ATOM 3536 C CA . VAL A 1 444 ? 22.930 33.749 -22.833 1.00 65.19 444 VAL A CA 1
ATOM 3537 C C . VAL A 1 444 ? 23.442 34.983 -23.589 1.00 65.19 444 VAL A C 1
ATOM 3539 O O . VAL A 1 444 ? 22.807 35.405 -24.559 1.00 65.19 444 VAL A O 1
ATOM 3542 N N . PRO A 1 445 ? 24.576 35.570 -23.168 1.00 61.06 445 PRO A N 1
ATOM 3543 C CA . PRO A 1 445 ? 25.161 36.740 -23.829 1.00 61.06 445 PRO A CA 1
ATOM 3544 C C . PRO A 1 445 ? 25.856 36.398 -25.158 1.00 61.06 445 PRO A C 1
ATOM 3546 O O . PRO A 1 445 ? 26.212 37.285 -25.924 1.00 61.06 445 PRO A O 1
ATOM 3549 N N . ASN A 1 446 ? 26.060 35.112 -25.454 1.00 63.91 446 ASN A N 1
ATOM 3550 C CA . ASN A 1 446 ? 26.833 34.688 -26.617 1.00 63.91 446 ASN A CA 1
ATOM 3551 C C . ASN A 1 446 ? 25.997 34.787 -27.903 1.00 63.91 446 ASN A C 1
ATOM 3553 O O . ASN A 1 446 ? 24.886 34.263 -27.961 1.00 63.91 446 ASN A O 1
ATOM 3557 N N . GLY A 1 447 ? 26.562 35.422 -28.935 1.00 69.12 447 GLY A N 1
ATOM 3558 C CA . GLY A 1 447 ? 25.972 35.515 -30.278 1.00 69.12 447 GLY A CA 1
ATOM 3559 C C . GLY A 1 447 ? 25.265 36.834 -30.606 1.00 69.12 447 GLY A C 1
ATOM 3560 O O . GLY A 1 447 ? 24.812 36.988 -31.729 1.00 69.12 447 GLY A O 1
ATOM 3561 N N . CYS A 1 448 ? 25.192 37.792 -29.677 1.00 79.25 448 CYS A N 1
ATOM 3562 C CA . CYS A 1 448 ? 24.641 39.126 -29.931 1.00 79.25 448 CYS A CA 1
ATOM 3563 C C . CYS A 1 448 ? 25.632 40.210 -29.503 1.00 79.25 448 CYS A C 1
ATOM 3565 O O . CYS A 1 448 ? 26.194 40.143 -28.413 1.00 79.25 448 CYS A O 1
ATOM 3567 N N . SER A 1 449 ? 25.816 41.229 -30.335 1.00 78.19 449 SER A N 1
ATOM 3568 C CA . SER A 1 449 ? 26.654 42.400 -30.061 1.00 78.19 449 SER A CA 1
ATOM 3569 C C . SER A 1 449 ? 25.813 43.674 -30.106 1.00 78.19 449 SER A C 1
ATOM 3571 O O . SER A 1 449 ? 24.745 43.706 -30.717 1.00 78.19 449 SER A O 1
ATOM 3573 N N . TYR A 1 450 ? 26.264 44.726 -29.422 1.00 81.88 450 TYR A N 1
ATOM 3574 C CA . TYR A 1 450 ? 25.640 46.042 -29.532 1.00 81.88 450 TYR A CA 1
ATOM 3575 C C . TYR A 1 450 ? 26.303 46.827 -30.660 1.00 81.88 450 TYR A C 1
ATOM 3577 O O . TYR A 1 450 ? 27.520 47.010 -30.640 1.00 81.88 450 TYR A O 1
ATOM 3585 N N . ASP A 1 451 ? 25.510 47.293 -31.619 1.00 77.12 451 ASP A N 1
ATOM 3586 C CA . ASP A 1 451 ? 25.965 48.214 -32.653 1.00 77.12 451 ASP A CA 1
ATOM 3587 C C . ASP A 1 451 ? 25.739 49.653 -32.182 1.00 77.12 451 ASP A C 1
ATOM 3589 O O . ASP A 1 451 ? 24.601 50.088 -31.983 1.00 77.12 451 ASP A O 1
ATOM 3593 N N . THR A 1 452 ? 26.832 50.388 -31.989 1.00 74.50 452 THR A N 1
ATOM 3594 C CA . THR A 1 452 ? 26.808 51.778 -31.521 1.00 74.50 452 THR A CA 1
ATOM 3595 C C . THR A 1 452 ? 26.332 52.764 -32.583 1.00 74.50 452 THR A C 1
ATOM 3597 O O . THR A 1 452 ? 25.912 53.858 -32.221 1.00 74.50 452 THR A O 1
ATOM 3600 N N . ASN A 1 453 ? 26.383 52.406 -33.870 1.00 73.62 453 ASN A N 1
ATOM 3601 C CA . ASN A 1 453 ? 25.938 53.288 -34.951 1.00 73.62 453 ASN A CA 1
ATOM 3602 C C . ASN A 1 453 ? 24.411 53.265 -35.091 1.00 73.62 453 ASN A C 1
ATOM 3604 O O . ASN A 1 453 ? 23.785 54.311 -35.243 1.00 73.62 453 ASN A O 1
ATOM 3608 N N . ASP A 1 454 ? 23.816 52.077 -34.969 1.00 72.38 454 ASP A N 1
ATOM 3609 C CA . ASP A 1 454 ? 22.368 51.863 -35.091 1.00 72.38 454 ASP A CA 1
ATOM 3610 C C . ASP A 1 454 ? 21.637 51.812 -33.736 1.00 72.38 454 ASP A C 1
ATOM 3612 O O . ASP A 1 454 ? 20.419 51.625 -33.686 1.00 72.38 454 ASP A O 1
ATOM 3616 N N . ASN A 1 455 ? 22.381 51.947 -32.634 1.00 74.06 455 ASN A N 1
ATOM 3617 C CA . ASN A 1 455 ? 21.896 51.933 -31.254 1.00 74.06 455 ASN A CA 1
ATOM 3618 C C . ASN A 1 455 ? 21.002 50.712 -30.924 1.00 74.06 455 ASN A C 1
ATOM 3620 O O . ASN A 1 455 ? 19.982 50.816 -30.236 1.00 74.06 455 ASN A O 1
ATOM 3624 N N . LYS A 1 456 ? 21.365 49.531 -31.448 1.00 79.12 456 LYS A N 1
ATOM 3625 C CA . LYS A 1 456 ? 20.577 48.291 -31.327 1.00 79.12 456 LYS A CA 1
ATOM 3626 C C . LYS A 1 456 ? 21.467 47.059 -31.171 1.00 79.12 456 LYS A C 1
ATOM 3628 O O . LYS A 1 456 ? 22.628 47.054 -31.568 1.00 79.12 456 LYS A O 1
ATOM 3633 N N . CYS A 1 457 ? 20.904 45.981 -30.628 1.00 81.44 457 CYS A N 1
ATOM 3634 C CA . CYS A 1 457 ? 21.589 44.691 -30.588 1.00 81.44 457 CYS A CA 1
ATOM 3635 C C . CYS A 1 457 ? 21.449 43.961 -31.927 1.00 81.44 457 CYS A C 1
ATOM 3637 O O . CYS A 1 457 ? 20.334 43.812 -32.430 1.00 81.44 457 CYS A O 1
ATOM 3639 N N . ILE A 1 458 ? 22.557 43.463 -32.467 1.00 79.25 458 ILE A N 1
ATOM 3640 C CA . ILE A 1 458 ? 22.618 42.735 -33.736 1.00 79.25 458 ILE A CA 1
ATOM 3641 C C . ILE A 1 458 ? 23.298 41.373 -33.561 1.00 79.25 458 ILE A C 1
ATOM 3643 O O . ILE A 1 458 ? 24.090 41.168 -32.643 1.00 79.25 458 ILE A O 1
ATOM 3647 N N . ASP A 1 459 ? 22.987 40.442 -34.459 1.00 77.25 459 ASP A N 1
ATOM 3648 C CA . ASP A 1 459 ? 23.687 39.163 -34.586 1.00 77.25 459 ASP A CA 1
ATOM 3649 C C . ASP A 1 459 ? 24.626 39.228 -35.795 1.00 77.25 459 ASP A C 1
ATOM 3651 O O . ASP A 1 459 ? 24.277 38.824 -36.904 1.00 77.25 459 ASP A O 1
ATOM 3655 N N . SER A 1 460 ? 25.817 39.796 -35.603 1.00 67.88 460 SER A N 1
ATOM 3656 C CA . SER A 1 460 ? 26.771 40.011 -36.701 1.00 67.88 460 SER A CA 1
ATOM 3657 C C . SER A 1 460 ? 27.318 38.714 -37.312 1.00 67.88 460 SER A C 1
ATOM 3659 O O . SER A 1 460 ? 27.869 38.753 -38.409 1.00 67.88 460 SER A O 1
ATOM 3661 N N . LEU A 1 461 ? 27.210 37.579 -36.611 1.00 70.31 461 LEU A N 1
ATOM 3662 C CA . LEU A 1 461 ? 27.792 36.291 -37.018 1.00 70.31 461 LEU A CA 1
ATOM 3663 C C . LEU A 1 461 ? 26.731 35.208 -37.281 1.00 70.31 461 LEU A C 1
ATOM 3665 O O . LEU A 1 461 ? 27.081 34.058 -37.544 1.00 70.31 461 LEU A O 1
ATOM 3669 N N . ASN A 1 462 ? 25.447 35.575 -37.229 1.00 72.25 462 ASN A N 1
ATOM 3670 C CA . ASN A 1 462 ? 24.288 34.691 -37.357 1.00 72.25 462 ASN A CA 1
ATOM 3671 C C . ASN A 1 462 ? 24.323 33.475 -36.402 1.00 72.25 462 ASN A C 1
ATOM 3673 O O . ASN A 1 462 ? 23.943 32.355 -36.759 1.00 72.25 462 ASN A O 1
ATOM 3677 N N . LEU A 1 463 ? 24.847 33.679 -35.190 1.00 71.12 463 LEU A N 1
ATOM 3678 C CA . LEU A 1 463 ? 25.061 32.632 -34.186 1.00 71.12 463 LEU A CA 1
ATOM 3679 C C . LEU A 1 463 ? 23.864 32.452 -33.244 1.00 71.12 463 LEU A C 1
ATOM 3681 O O . LEU A 1 463 ? 23.743 31.401 -32.614 1.00 71.12 463 LEU A O 1
ATOM 3685 N N . CYS A 1 464 ? 22.982 33.447 -33.140 1.00 70.19 464 CYS A N 1
ATOM 3686 C CA . CYS A 1 464 ? 21.859 33.455 -32.208 1.00 70.19 464 CYS A CA 1
ATOM 3687 C C . CYS A 1 464 ? 20.708 32.533 -32.652 1.00 70.19 464 CYS A C 1
ATOM 3689 O O . CYS A 1 464 ? 19.981 32.016 -31.802 1.00 70.19 464 CYS A O 1
ATOM 3691 N N . LYS A 1 465 ? 20.539 32.281 -33.963 1.00 69.94 465 LYS A N 1
ATOM 3692 C CA . LYS A 1 465 ? 19.386 31.528 -34.517 1.00 69.94 465 LYS A CA 1
ATOM 3693 C C . LYS A 1 465 ? 18.048 31.993 -33.894 1.00 69.94 465 LYS A C 1
ATOM 3695 O O . LYS A 1 465 ? 17.219 31.180 -33.486 1.00 69.94 465 LYS A O 1
ATOM 3700 N N . GLY A 1 466 ? 17.901 33.310 -33.745 1.00 74.56 466 GLY A N 1
ATOM 3701 C CA . GLY A 1 466 ? 16.835 33.995 -33.012 1.00 74.56 466 GLY A CA 1
ATOM 3702 C C . GLY A 1 466 ? 16.975 35.516 -33.140 1.00 74.56 466 GLY A C 1
ATOM 3703 O O . GLY A 1 466 ? 17.622 35.994 -34.073 1.00 74.56 466 GLY A O 1
ATOM 3704 N N . LYS A 1 467 ? 16.427 36.297 -32.197 1.00 79.88 467 LYS A N 1
ATOM 3705 C CA . LYS A 1 467 ? 16.569 37.771 -32.185 1.00 79.88 467 LYS A CA 1
ATOM 3706 C C . LYS A 1 467 ? 17.397 38.269 -31.005 1.00 79.88 467 LYS A C 1
ATOM 3708 O O . LYS A 1 467 ? 17.257 37.790 -29.882 1.00 79.88 467 LYS A O 1
ATOM 3713 N N . CYS A 1 468 ? 18.215 39.290 -31.244 1.00 78.56 468 CYS A N 1
ATOM 3714 C CA . CYS A 1 468 ? 18.991 39.950 -30.199 1.00 78.56 468 CYS A CA 1
ATOM 3715 C C . CYS A 1 468 ? 18.165 41.023 -29.479 1.00 78.56 468 CYS A C 1
ATOM 3717 O O . CYS A 1 468 ? 17.574 41.893 -30.118 1.00 78.56 468 CYS A O 1
ATOM 3719 N N . LYS A 1 469 ? 18.148 40.985 -28.142 1.00 80.44 469 LYS A N 1
ATOM 3720 C CA . LYS A 1 469 ? 17.460 41.969 -27.292 1.00 80.44 469 LYS A CA 1
ATOM 3721 C C . LYS A 1 469 ? 18.439 42.613 -26.312 1.00 80.44 469 LYS A C 1
ATOM 3723 O O . LYS A 1 469 ? 19.284 41.925 -25.745 1.00 80.44 469 LYS A O 1
ATOM 3728 N N . ASN A 1 470 ? 18.296 43.921 -26.098 1.00 80.62 470 ASN A N 1
ATOM 3729 C CA . ASN A 1 470 ? 19.040 44.652 -25.075 1.00 80.62 470 ASN A CA 1
ATOM 3730 C C . ASN A 1 470 ? 18.323 44.544 -23.721 1.00 80.62 470 ASN A C 1
ATOM 3732 O O . ASN A 1 470 ? 17.142 44.876 -23.622 1.00 80.62 470 ASN A O 1
ATOM 3736 N N . PHE A 1 471 ? 19.032 44.087 -22.695 1.00 79.25 471 PHE A N 1
ATOM 3737 C CA . PHE A 1 471 ? 18.568 44.003 -21.305 1.00 79.25 471 PHE A CA 1
ATOM 3738 C C . PHE A 1 471 ? 19.255 45.021 -20.387 1.00 79.25 471 PHE A C 1
ATOM 3740 O O . PHE A 1 471 ? 19.070 44.989 -19.169 1.00 79.25 471 PHE A O 1
ATOM 3747 N N . GLY A 1 472 ? 20.096 45.873 -20.967 1.00 70.25 472 GLY A N 1
ATOM 3748 C C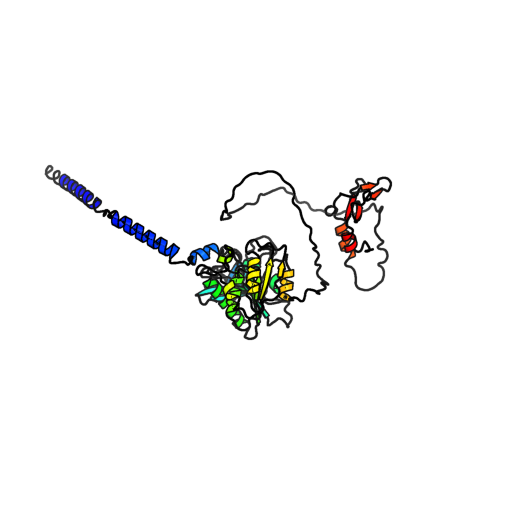A . GLY A 1 472 ? 20.810 46.919 -20.265 1.00 70.25 472 GLY A CA 1
ATOM 3749 C C . GLY A 1 472 ? 19.963 48.177 -20.057 1.00 70.25 472 GLY A C 1
ATOM 3750 O O . GLY A 1 472 ? 18.862 48.298 -20.592 1.00 70.25 472 GLY A O 1
ATOM 3751 N N . ASN A 1 473 ? 20.486 49.118 -19.275 1.00 68.88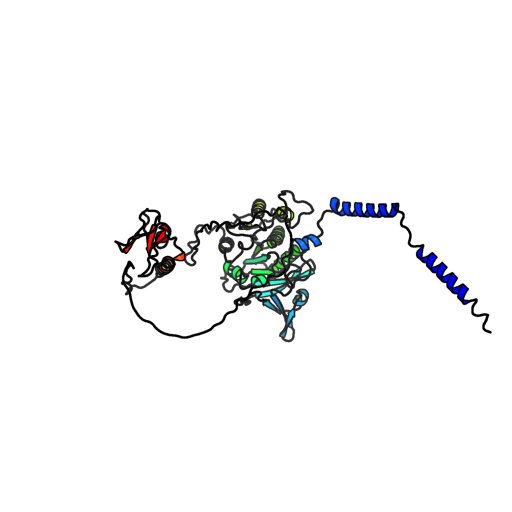 473 ASN A N 1
ATOM 3752 C CA . ASN A 1 473 ? 19.836 50.404 -19.012 1.00 68.88 473 ASN A CA 1
ATOM 3753 C C . ASN A 1 473 ? 20.427 51.483 -19.943 1.00 68.88 473 ASN A C 1
ATOM 3755 O O . ASN A 1 473 ? 21.377 51.223 -20.673 1.00 68.88 473 ASN A O 1
ATOM 3759 N N . ASN A 1 474 ? 19.942 52.726 -19.885 1.00 55.41 474 ASN A N 1
ATOM 3760 C CA . ASN A 1 474 ? 20.379 53.813 -20.785 1.00 55.41 474 ASN A CA 1
ATOM 3761 C C . ASN A 1 474 ? 21.899 54.110 -20.793 1.00 55.41 474 ASN A C 1
ATOM 3763 O O . ASN A 1 474 ? 22.372 54.810 -21.680 1.00 55.41 474 ASN A O 1
ATOM 3767 N N . LEU A 1 475 ? 22.658 53.598 -19.817 1.00 58.25 475 LEU A N 1
ATOM 3768 C CA . LEU A 1 475 ? 24.106 53.794 -19.663 1.00 58.25 475 LEU A CA 1
ATOM 3769 C C . LEU A 1 475 ? 24.944 52.545 -19.990 1.00 58.25 475 LEU A C 1
ATOM 3771 O O . LEU A 1 475 ? 26.157 52.651 -20.144 1.00 58.25 475 LEU A O 1
ATOM 3775 N N . THR A 1 476 ? 24.337 51.358 -20.052 1.00 65.75 476 THR A N 1
ATOM 3776 C CA . THR A 1 476 ? 25.046 50.085 -20.243 1.00 65.75 476 THR A CA 1
ATOM 3777 C C . THR A 1 476 ? 24.211 49.162 -21.112 1.00 65.75 476 THR A C 1
ATOM 3779 O O . THR A 1 476 ? 23.050 48.926 -20.808 1.00 65.75 476 THR A O 1
ATOM 3782 N N . HIS A 1 477 ? 24.783 48.612 -22.183 1.00 78.75 477 HIS A N 1
ATOM 3783 C CA . HIS A 1 477 ? 24.070 47.691 -23.071 1.00 78.75 477 HIS A CA 1
ATOM 3784 C C . HIS A 1 477 ? 24.397 46.233 -22.714 1.00 78.75 477 HIS A C 1
ATOM 3786 O O . HIS A 1 477 ? 25.560 45.876 -22.547 1.00 78.75 477 HIS A O 1
ATOM 3792 N N . ASP A 1 478 ? 23.368 45.393 -22.592 1.00 78.81 478 ASP A N 1
ATOM 3793 C CA . ASP A 1 478 ? 23.467 43.959 -22.275 1.00 78.81 478 ASP A CA 1
ATOM 3794 C C . ASP A 1 478 ? 22.689 43.184 -23.346 1.00 78.81 478 ASP A C 1
ATOM 3796 O O . ASP A 1 478 ? 21.518 42.837 -23.174 1.00 78.81 478 ASP A O 1
ATOM 3800 N N . CYS A 1 479 ? 23.318 43.010 -24.511 1.00 82.31 479 CYS A N 1
ATOM 3801 C CA . CYS A 1 479 ? 22.726 42.313 -25.646 1.00 82.31 479 CYS A CA 1
ATOM 3802 C C . CYS A 1 479 ? 22.745 40.806 -25.432 1.00 82.31 479 CYS A C 1
ATOM 3804 O O . CYS A 1 479 ? 23.803 40.206 -25.259 1.00 82.31 479 CYS A O 1
ATOM 3806 N N . ARG A 1 480 ? 21.571 40.178 -25.503 1.00 82.75 480 ARG A N 1
ATOM 3807 C CA . ARG A 1 480 ? 21.434 38.730 -25.348 1.00 82.75 480 ARG A CA 1
ATOM 3808 C C . ARG A 1 480 ? 20.574 38.131 -26.440 1.00 82.75 480 ARG A C 1
ATOM 3810 O O . ARG A 1 480 ? 19.656 38.770 -26.958 1.00 82.75 480 ARG A O 1
ATOM 3817 N N . CYS A 1 481 ? 20.876 36.880 -26.750 1.00 80.38 481 CYS A N 1
ATOM 3818 C CA . CYS A 1 481 ? 20.159 36.120 -27.753 1.00 80.38 481 CYS A CA 1
ATOM 3819 C C . CYS A 1 481 ? 18.850 35.553 -27.189 1.00 80.38 481 CYS A C 1
ATOM 3821 O O . CYS A 1 481 ? 18.858 34.825 -26.192 1.00 80.38 481 CYS A O 1
ATOM 3823 N N . VAL A 1 482 ? 17.728 35.856 -27.847 1.00 78.75 482 VAL A N 1
ATOM 3824 C CA . VAL A 1 482 ? 16.420 35.247 -27.586 1.00 78.75 482 VAL A CA 1
ATOM 3825 C C . VAL A 1 482 ? 16.155 34.197 -28.672 1.00 78.75 482 VAL A C 1
ATOM 3827 O O . VAL A 1 482 ? 15.985 34.575 -29.832 1.00 78.75 482 VAL A O 1
ATOM 3830 N N . PRO A 1 483 ? 16.103 32.896 -28.327 1.00 76.00 483 PRO A N 1
ATOM 3831 C CA . PRO A 1 483 ? 15.922 31.830 -29.313 1.00 76.00 483 PRO A CA 1
ATOM 3832 C C . PRO A 1 483 ? 14.590 31.933 -30.065 1.00 76.00 483 PRO A C 1
ATOM 3834 O O . PRO A 1 483 ? 13.555 32.220 -29.454 1.00 76.00 483 PRO A O 1
ATOM 3837 N N . GLU A 1 484 ? 14.595 31.614 -31.361 1.00 70.44 484 GLU A N 1
ATOM 3838 C CA . GLU A 1 484 ? 13.404 31.693 -32.221 1.00 70.44 484 GLU A CA 1
ATOM 3839 C C . GLU A 1 484 ? 12.263 30.778 -31.745 1.00 70.44 484 GLU A C 1
ATOM 3841 O O . GLU A 1 484 ? 11.092 31.156 -31.795 1.00 70.44 484 GLU A O 1
ATOM 3846 N N . ASP A 1 485 ? 12.590 29.613 -31.173 1.00 64.06 485 ASP A N 1
ATOM 3847 C CA . ASP A 1 485 ? 11.609 28.691 -30.584 1.00 64.06 485 ASP A CA 1
ATOM 3848 C C . ASP A 1 485 ? 10.776 29.367 -29.486 1.00 64.06 485 ASP A C 1
ATOM 3850 O O . ASP A 1 485 ? 9.571 29.143 -29.374 1.00 64.06 485 ASP A O 1
ATOM 3854 N N . LEU A 1 486 ? 11.408 30.225 -28.676 1.00 63.62 486 LEU A N 1
ATOM 3855 C CA . LEU A 1 486 ? 10.720 30.946 -27.608 1.00 63.62 486 LEU A CA 1
ATOM 3856 C C . LEU A 1 486 ? 9.832 32.054 -28.178 1.00 63.62 486 LEU A C 1
ATOM 3858 O O . LEU A 1 486 ? 8.709 32.232 -27.711 1.00 63.62 486 LEU A O 1
ATOM 3862 N N . LEU A 1 487 ? 10.306 32.772 -29.197 1.00 60.09 487 LEU A N 1
ATOM 3863 C CA . LEU A 1 487 ? 9.508 33.784 -29.893 1.00 60.09 487 LEU A CA 1
ATOM 3864 C C . LEU A 1 487 ? 8.288 33.150 -30.572 1.00 60.09 487 LEU A C 1
ATOM 3866 O O . LEU A 1 487 ? 7.194 33.703 -30.494 1.00 60.09 487 LEU A O 1
ATOM 3870 N N . THR A 1 488 ? 8.445 31.952 -31.132 1.00 62.97 488 THR A N 1
ATOM 3871 C CA . THR A 1 488 ? 7.365 31.173 -31.752 1.00 62.97 488 THR A CA 1
ATOM 3872 C C . THR A 1 488 ? 6.342 30.699 -30.715 1.00 62.97 488 THR A C 1
ATOM 3874 O O . THR A 1 488 ? 5.141 30.868 -30.914 1.00 62.97 488 THR A O 1
ATOM 3877 N N . ILE A 1 489 ? 6.790 30.187 -29.559 1.00 55.88 489 ILE A N 1
ATOM 3878 C CA . ILE A 1 489 ? 5.907 29.789 -28.441 1.00 55.88 489 ILE A CA 1
ATOM 3879 C C . ILE A 1 489 ? 5.092 30.979 -27.910 1.00 55.88 489 ILE A C 1
ATOM 3881 O O . ILE A 1 489 ? 3.951 30.805 -27.485 1.00 55.88 489 ILE A O 1
ATOM 3885 N N . LEU A 1 490 ? 5.663 32.187 -27.937 1.00 56.19 490 LEU A N 1
ATOM 3886 C CA . LEU A 1 490 ? 4.994 33.421 -27.517 1.00 56.19 490 LEU A CA 1
ATOM 3887 C C . LEU A 1 490 ? 4.146 34.073 -28.626 1.00 56.19 490 LEU A C 1
ATOM 3889 O O . LEU A 1 490 ? 3.519 35.102 -28.373 1.00 56.19 490 LEU A O 1
ATOM 3893 N N . GLY A 1 491 ? 4.110 33.497 -29.833 1.00 52.78 491 GLY A N 1
ATOM 3894 C CA . GLY A 1 491 ? 3.377 34.039 -30.983 1.00 52.78 491 GLY A CA 1
ATOM 3895 C C . GLY A 1 491 ? 3.977 35.330 -31.557 1.00 52.78 491 GLY A C 1
ATOM 3896 O O . GLY A 1 491 ? 3.261 36.120 -32.162 1.00 52.78 491 GLY A O 1
ATOM 3897 N N . LEU A 1 492 ? 5.273 35.570 -31.329 1.00 55.91 492 LEU A N 1
ATOM 3898 C CA . LEU A 1 492 ? 6.025 36.767 -31.741 1.00 55.91 492 LEU A CA 1
ATOM 3899 C C . LEU A 1 492 ? 6.904 36.543 -32.985 1.00 55.91 492 LEU A C 1
ATOM 3901 O O . LEU A 1 492 ? 7.564 37.474 -33.452 1.00 55.91 492 LEU A O 1
ATOM 3905 N N . ALA A 1 493 ? 6.911 35.321 -33.515 1.00 54.06 493 ALA A N 1
ATOM 3906 C CA . ALA A 1 493 ? 7.521 34.943 -34.783 1.00 54.06 493 ALA A CA 1
ATOM 3907 C C . ALA A 1 493 ? 6.575 33.999 -35.539 1.00 54.06 493 ALA A C 1
ATOM 3909 O O . ALA A 1 493 ? 5.928 33.145 -34.929 1.00 54.06 493 ALA A O 1
ATOM 3910 N N . THR A 1 494 ? 6.470 34.168 -36.857 1.00 46.22 494 THR A N 1
ATOM 3911 C CA . THR A 1 494 ? 5.715 33.275 -37.744 1.00 46.22 494 THR A CA 1
ATOM 3912 C C . THR A 1 494 ? 6.655 32.248 -38.359 1.00 46.22 494 THR A C 1
ATOM 3914 O O . THR A 1 494 ? 7.712 32.606 -38.870 1.00 46.22 494 THR A O 1
ATOM 3917 N N . ILE A 1 495 ? 6.249 30.978 -38.320 1.00 42.53 495 ILE A N 1
ATOM 3918 C CA . ILE A 1 495 ? 6.957 29.868 -38.963 1.00 42.53 495 ILE A CA 1
ATOM 3919 C C . ILE A 1 495 ? 6.890 30.098 -40.481 1.00 42.53 495 ILE A C 1
ATOM 3921 O O . ILE A 1 495 ? 5.787 30.141 -41.028 1.00 42.53 495 ILE A O 1
ATOM 3925 N N . HIS A 1 496 ? 8.040 30.292 -41.128 1.00 41.94 496 HIS A N 1
ATOM 3926 C CA . HIS A 1 496 ? 8.169 30.316 -42.588 1.00 41.94 496 HIS A CA 1
ATOM 3927 C C . HIS A 1 496 ? 8.531 28.941 -43.134 1.00 41.94 496 HIS A C 1
ATOM 3929 O O . HIS A 1 496 ? 9.364 28.259 -42.490 1.00 41.94 496 HIS A O 1
#

Secondary structure (DSSP, 8-state):
--SSSSTTHHHHHHHHHHHHHHHTT-S----HHHHHHHHHHHHHHHHIIIII-----HHHHHHHH--PPPTTSSEEEEEE-TTSPEEEE--HHHHTT-S-EEEEE--SSSSPPPP-TTEEEEEEE-TTS-EEEEEEE--TT--GGGTTEEEEEE--TT--GGGGG-SSS--HHHHHHHHTSEEEEEPPTTSTT--S---HHHHHHHHHHHHHHHHHHS-TT-EEEEEEEGGGHHHHHHHHTT--TTEEEEEEES--S-HHHHHS--SS--TT--S-HHHHGGG--S-EEEEEETT-SSS-THHHHHHHTT-TTBPPPEEETT--TTTTTSTT-HHHHHHHHHGGGTTS---TTS---------------------------------PPP--------------------S-PPP----SS--S---SSHHHHHHHHT-GGGS-STT-EEETTTTEEE-TTS-SSEEEEE-SBTTB--EEEEEHHHHHHTT-S---

Solvent-accessible surface area (backbone atoms only — not comparable to full-atom values): 29713 Å² total; per-residue (Å²): 146,85,78,80,71,70,71,63,53,63,61,51,58,58,51,52,58,52,52,54,58,57,66,68,68,66,72,73,76,72,50,69,67,59,54,48,49,53,47,49,50,48,49,51,50,50,47,40,51,68,74,73,44,69,52,78,51,67,71,53,50,25,68,76,72,48,52,56,54,67,65,66,59,32,32,46,38,28,30,43,48,99,86,68,50,74,42,85,44,80,38,24,69,67,48,59,75,40,92,44,54,46,81,43,73,40,76,86,60,97,62,69,84,63,84,67,78,64,56,47,58,49,62,44,67,24,92,82,72,28,20,22,46,34,37,40,37,61,48,97,80,62,57,82,90,40,74,49,43,36,35,45,41,32,58,42,66,62,47,41,74,29,60,35,54,36,68,83,69,54,26,59,64,58,53,15,61,64,57,53,28,36,32,32,40,52,39,44,33,40,16,46,42,21,30,71,55,55,39,78,74,38,40,46,32,39,49,54,31,53,54,49,50,49,49,68,72,67,35,92,79,40,31,37,31,37,37,10,29,34,66,14,21,34,37,41,46,54,52,45,38,64,68,56,86,51,58,65,28,40,37,28,34,43,32,52,31,26,56,50,52,72,80,35,97,60,91,72,88,55,82,65,50,39,60,59,30,56,81,34,30,63,51,24,89,38,46,33,40,44,35,32,16,64,54,13,84,82,55,49,43,65,31,44,54,65,38,49,80,36,28,80,38,50,46,86,66,48,76,37,68,90,19,25,69,75,44,42,78,27,77,88,32,53,66,55,45,51,40,72,63,58,48,88,61,72,84,70,68,77,67,80,91,60,88,88,78,80,82,87,77,90,79,81,85,84,78,93,76,87,83,82,88,82,82,92,75,93,78,87,78,88,86,76,92,82,88,82,85,85,87,88,82,88,80,88,85,88,88,82,91,87,87,84,88,90,77,91,77,86,83,87,78,83,84,90,84,84,89,75,90,80,87,80,92,90,89,74,71,72,74,60,47,56,61,61,79,66,45,65,89,82,42,52,57,67,42,23,41,74,40,82,90,77,73,42,39,38,51,91,78,70,63,35,71,47,50,43,43,68,71,43,58,104,89,46,87,40,26,20,25,42,48,41,72,58,35,39,77,64,70,75,46,79,92,126